Protein AF-0000000068091948 (afdb_homodimer)

Radius of gyration: 25.49 Å; Cα contacts (8 Å, |Δi|>4): 1224; chains: 2; bounding box: 47×78×64 Å

Secondary structure (DSSP, 8-state):
---EEEEEETTTEEEEES--GGG---HHHHHHHHHHHHH-SEEEE-S----HHHHHHHHGGGSPBP--HHHHHHS-TT---TTEEEEESB-TTSPBPPTT-HHHHHHHHTTS-B-TTTTSSSPEEEEEEEEEE--SSPPPEEEEEHHHHHHHS-HHHHHHHTT-EEEE-HHHHHHHTT--GGGS--TTTTTPPPEEEESEEE-TTT--EEE---TTEEEETTS-HHHHHHHHHHHHHHHTSGGGEEEE---TT-EEEEEGGGEEEEEPP---SS--EEEEEEEE-SS--/---EEEEEETTTEEEEES--GGG---HHHHHHHHHHHHH-SEEEE-S----HHHHHHHHGGGSPBP--HHHHHHHTTT---TTEEEEESB-TTSPBPPTT-HHHHHHHHTTS-B-TTTTSSSPEEEEEEEEEE--SSPPPEEEEEHHHHHHHS-HHHHHHHTT-EEEE-HHHHHHHTT--GGGS--TTTTTPPPEEEESEEE-TTT--EEE---TTEEEETTS-HHHHHHHHHHHHHHHTSGGGEEEE---TT-EEEEEGGGEEEEEPP---SS--EEEEEEEE-SS--

Solvent-accessible surface area (backbone atoms only — not comparable to full-atom values): 30391 Å² total; per-residue (Å²): 118,71,72,40,82,43,70,72,47,78,61,42,27,26,34,48,41,55,72,53,70,90,77,54,77,52,73,67,54,50,52,50,51,51,53,47,49,72,61,15,39,31,40,36,31,66,76,42,85,60,53,70,65,56,48,52,56,55,53,44,74,76,28,56,68,44,78,46,71,63,32,50,69,57,24,39,89,73,51,89,38,57,50,36,34,71,50,57,50,40,46,92,84,67,41,69,54,53,87,82,31,58,66,42,48,51,53,55,56,38,46,41,54,26,23,61,44,55,38,42,87,69,28,35,31,38,41,35,39,30,48,77,38,72,36,97,78,60,57,38,41,37,35,22,29,18,33,59,35,45,69,69,46,54,69,72,56,50,65,68,39,59,81,36,35,27,34,11,20,61,61,47,37,37,47,73,29,60,52,54,69,78,62,50,66,50,68,56,61,79,57,49,64,66,27,78,42,52,35,45,34,51,40,85,88,77,64,51,54,15,38,50,63,34,48,26,50,52,28,29,66,94,48,61,50,42,59,21,25,50,51,52,51,52,51,49,56,60,29,61,35,69,93,34,44,48,70,45,77,78,51,86,17,28,34,39,36,34,31,31,67,33,23,29,32,25,44,50,84,74,90,70,85,61,56,32,29,31,43,35,38,44,14,38,40,87,62,92,105,117,73,73,40,80,43,71,73,46,78,62,42,27,26,34,49,41,56,74,54,70,91,76,54,77,52,73,67,54,52,52,51,50,50,51,46,48,72,61,14,38,31,40,35,31,67,76,41,82,60,53,72,67,56,48,51,57,53,55,44,74,76,29,56,68,44,76,46,71,65,31,41,68,66,9,55,81,75,47,91,39,58,49,36,32,72,50,55,50,42,46,90,84,68,41,69,52,52,87,83,31,56,66,42,49,50,54,55,55,38,47,42,54,27,24,62,44,53,37,42,88,68,28,36,30,38,39,38,40,32,48,76,37,72,37,98,79,61,57,38,40,38,36,22,30,17,33,60,37,46,70,68,47,56,68,71,57,49,64,67,41,58,81,38,34,28,34,11,21,62,60,47,37,37,45,73,30,61,51,55,69,78,62,49,67,51,69,56,60,78,58,50,65,66,27,80,42,52,33,46,34,53,40,87,88,77,63,50,54,14,40,49,61,33,48,25,51,52,29,29,64,95,45,61,50,42,62,22,24,49,50,51,51,52,50,49,56,60,29,62,34,69,92,31,43,48,71,45,75,80,51,86,17,27,33,40,35,35,31,31,68,34,23,30,34,26,43,51,85,74,89,70,83,62,56,33,28,31,43,36,37,42,14,38,40,87,62,92,107

Sequence (578 aa):
MTITITPIQGEIAASIGGIDVRRGVTDDQVQAIERALDQYIVVVLRGQPLDDDLQQDFIQRFGPAIVTNTIKELTSRRSHRPHLLDITTVDEHGEPLKDRSFMKLYMLANQLWHSDGSHIQPPTRLTALSTRMLPSDPPDTEFADMRAAWDALPADQQEQLLDLQAEHSIAHSRTLLGMEVDQFSDDSLNRRPPVQHSLVRTNPRTGRRSLYLSGHASHIIGWPVEQGRALLQQLTEHATQRQFVYAHAWQMDDLVMWNNAASMHRALPYTGTEPRLLRWSGVTELEPVMTITITPIQGEIAASIGGIDVRRGVTDDQVQAIERALDQYIVVVLRGQPLDDDLQQDFIQRFGPAIVTNTIKELTSRRSHRPHLLDITTVDEHGEPLKDRSFMKLYMLANQLWHSDGSHIQPPTRLTALSTRMLPSDPPDTEFADMRAAWDALPADQQEQLLDLQAEHSIAHSRTLLGMEVDQFSDDSLNRRPPVQHSLVRTNPRTGRRSLYLSGHASHIIGWPVEQGRALLQQLTEHATQRQFVYAHAWQMDDLVMWNNAASMHRALPYTGTEPRLLRWSGVTELEPV

Foldseek 3Di:
DDWDWADPAPQAEIEIDPDALVVPDDPVRVVVVVVSQVRYQKYKYPDHPDDPVSVQVVQCSNAAADADPVLVVQVAVQPPDRQKHKLKQAHPVRHGDDPLAPNVLVNVLLQWWFQAQLFDPQRFFKKKKAWDFADPFHFWKKKFFQLVLLVPDDPVVNVVQQAWKFWFAPVQSCVVVPHDPVSNPPPDNVPRDIDMDRQWDADPVPRGIGGQAGSRGQAIPPDDRVVRVVVNVVSVVSRVPPSRMDIDDDDHNMMMMGGSRGMIMHTDDDDDDGMTIMMMGTHGDPDRD/DDWDWADPAPQAEIEIDPDALVVPDDPVRVVVVVVSQVRYQKYKYPDHPDDPVSVQVVQCSNAAADADPVLCVQVVPQHVDRQKHKLKQADNVRHGDDPLAPNVLVNVLLQWWFQAQLFDPQRFFKKKKAWDFADPFHFWKKKFFQLVLLVPDDPVVNVVQQAWKFWFAPVQSCVVVPHDPVSNPPPVSVVRDIDMDRQWDADPVPRGIGGQAGSRGQAIPPDDRVVRVVVNVVSVVSRVPPSRMDIDDDDHNMMMMGGSRGMIMHTDDDDDDGMTIMMMGTHGDPDRD

Nearest PDB structures (foldseek):
  5bke-assembly1_A  TM=9.497E-01  e=4.930E-32  Bradyrhizobium diazoefficiens USDA 110
  5bke-assembly1_D  TM=9.405E-01  e=3.156E-31  Bradyrhizobium diazoefficiens USDA 110
  5bke-assembly1_E  TM=9.392E-01  e=9.591E-30  Bradyrhizobium diazoefficiens USDA 110
  1gy9-assembly1_B  TM=9.072E-01  e=4.613E-25  Escherichia coli
  1gqw-assembly1_B  TM=9.051E-01  e=5.862E-25  Escherichia coli

pLDDT: mean 90.88, std 11.3, range [46.41, 98.88]

Structure (mmCIF, N/CA/C/O backbone):
data_AF-0000000068091948-model_v1
#
loop_
_entity.id
_entity.type
_entity.pdbx_description
1 polymer 'Alpha-ketoglutarate-dependent 2,4-dichlorophenoxyacetate dioxygenase'
#
loop_
_atom_site.group_PDB
_atom_site.id
_atom_site.type_symbol
_atom_site.label_atom_id
_atom_site.label_alt_id
_atom_site.label_comp_id
_atom_site.label_asym_id
_atom_site.label_entity_id
_atom_site.label_seq_id
_atom_site.pdbx_PDB_ins_code
_atom_site.Cartn_x
_atom_site.Cartn_y
_atom_site.Cartn_z
_atom_site.occupancy
_atom_site.B_iso_or_equiv
_atom_site.auth_seq_id
_atom_site.auth_comp_id
_atom_site.auth_asym_id
_atom_site.auth_atom_id
_atom_site.pdbx_PDB_model_num
ATOM 1 N N . MET A 1 1 ? -11.266 42 2.564 1 64.5 1 MET A N 1
ATOM 2 C CA . MET A 1 1 ? -11.07 41.438 1.227 1 64.5 1 MET A CA 1
ATOM 3 C C . MET A 1 1 ? -11.852 40.156 1.05 1 64.5 1 MET A C 1
ATOM 5 O O . MET A 1 1 ? -12.086 39.438 2.018 1 64.5 1 MET A O 1
ATOM 9 N N . THR A 1 2 ? -12.414 39.969 -0.126 1 84.31 2 THR A N 1
ATOM 10 C CA . THR A 1 2 ? -13.273 38.812 -0.389 1 84.31 2 THR A CA 1
ATOM 11 C C . THR A 1 2 ? -12.43 37.562 -0.618 1 84.31 2 THR A C 1
ATOM 13 O O . THR A 1 2 ? -11.453 37.594 -1.362 1 84.31 2 THR A O 1
ATOM 16 N N . ILE A 1 3 ? -12.672 36.469 0.1 1 91.94 3 ILE A N 1
ATOM 17 C CA . ILE A 1 3 ? -11.984 35.188 -0.004 1 91.94 3 ILE A CA 1
ATOM 18 C C . ILE A 1 3 ? -12.273 34.562 -1.361 1 91.94 3 ILE A C 1
ATOM 20 O O . ILE A 1 3 ? -13.406 34.625 -1.85 1 91.94 3 ILE A O 1
ATOM 24 N N . THR A 1 4 ? -11.289 34.219 -2.016 1 96 4 THR A N 1
ATOM 25 C CA . THR A 1 4 ? -11.43 33.5 -3.27 1 96 4 THR A CA 1
ATOM 26 C C . THR A 1 4 ? -10.977 32.062 -3.102 1 96 4 THR A C 1
ATOM 28 O O . THR A 1 4 ? -9.992 31.781 -2.416 1 96 4 THR A O 1
ATOM 31 N N . ILE A 1 5 ? -11.734 31.156 -3.654 1 97.12 5 ILE A N 1
ATOM 32 C CA . ILE A 1 5 ? -11.422 29.734 -3.646 1 97.12 5 ILE A CA 1
ATOM 33 C C . ILE A 1 5 ? -11.172 29.25 -5.074 1 97.12 5 ILE A C 1
ATOM 35 O O . ILE A 1 5 ? -12.047 29.359 -5.934 1 97.12 5 ILE A O 1
ATOM 39 N N . THR A 1 6 ? -9.984 28.75 -5.398 1 98 6 THR A N 1
ATOM 40 C CA . THR A 1 6 ? -9.609 28.297 -6.734 1 98 6 THR A CA 1
ATOM 41 C C . THR A 1 6 ? -9.18 26.844 -6.711 1 98 6 THR A C 1
ATOM 43 O O . THR A 1 6 ? -8.227 26.469 -6.027 1 98 6 THR A O 1
ATOM 46 N N . PRO A 1 7 ? -9.867 26 -7.461 1 98.12 7 PRO A N 1
ATOM 47 C CA . PRO A 1 7 ? -9.469 24.594 -7.484 1 98.12 7 PRO A CA 1
ATOM 48 C C . PRO A 1 7 ? -8.039 24.391 -7.965 1 98.12 7 PRO A C 1
ATOM 50 O O . PRO A 1 7 ? -7.59 25.078 -8.891 1 98.12 7 PRO A O 1
ATOM 53 N N . ILE A 1 8 ? -7.266 23.562 -7.332 1 98.25 8 ILE A N 1
ATOM 54 C CA . ILE A 1 8 ? -5.93 23.156 -7.75 1 98.25 8 ILE A CA 1
ATOM 55 C C . ILE A 1 8 ? -6.008 21.828 -8.492 1 98.25 8 ILE A C 1
ATOM 57 O O . ILE A 1 8 ? -5.438 21.672 -9.578 1 98.25 8 ILE A O 1
ATOM 61 N N . GLN A 1 9 ? -6.742 20.875 -7.914 1 97.75 9 GLN A N 1
ATOM 62 C CA . GLN A 1 9 ? -6.902 19.531 -8.484 1 97.75 9 GLN A CA 1
ATOM 63 C C . GLN A 1 9 ? -8.297 18.984 -8.219 1 97.75 9 GLN A C 1
ATOM 65 O O . GLN A 1 9 ? -8.547 18.375 -7.18 1 97.75 9 GLN A O 1
ATOM 70 N N . GLY A 1 10 ? -9.164 19.172 -9.273 1 96.12 10 GLY A N 1
ATOM 71 C CA . GLY A 1 10 ? -10.523 18.703 -9.102 1 96.12 10 GLY A CA 1
ATOM 72 C C . GLY A 1 10 ? -11.164 19.156 -7.809 1 96.12 10 GLY A C 1
ATOM 73 O O . GLY A 1 10 ? -11.156 20.359 -7.5 1 96.12 10 GLY A O 1
ATOM 74 N N . GLU A 1 11 ? -11.711 18.188 -7.074 1 94.94 11 GLU A N 1
ATOM 75 C CA . GLU A 1 11 ? -12.352 18.484 -5.801 1 94.94 11 GLU A CA 1
ATOM 76 C C . GLU A 1 11 ? -11.477 18.062 -4.625 1 94.94 11 GLU A C 1
ATOM 78 O O . GLU A 1 11 ? -11.953 17.969 -3.492 1 94.94 11 GLU A O 1
ATOM 83 N N . ILE A 1 12 ? -10.25 17.797 -4.918 1 98.38 12 ILE A N 1
ATOM 84 C CA . ILE A 1 12 ? -9.359 17.328 -3.859 1 98.38 12 ILE A CA 1
ATOM 85 C C . ILE A 1 12 ? -8.719 18.516 -3.152 1 98.38 12 ILE A C 1
ATOM 87 O O . ILE A 1 12 ? -8.711 18.578 -1.92 1 98.38 12 ILE A O 1
ATOM 91 N N . ALA A 1 13 ? -8.242 19.484 -3.916 1 98.81 13 ALA A N 1
ATOM 92 C CA . ALA A 1 13 ? -7.48 20.578 -3.324 1 98.81 13 ALA A CA 1
ATOM 93 C C . ALA A 1 13 ? -7.871 21.922 -3.947 1 98.81 13 ALA A C 1
ATOM 95 O O . ALA A 1 13 ? -8.18 21.984 -5.141 1 98.81 13 ALA A O 1
ATOM 96 N N . ALA A 1 14 ? -7.805 22.953 -3.156 1 98.81 14 ALA A N 1
ATOM 97 C CA . ALA A 1 14 ? -8.062 24.312 -3.621 1 98.81 14 ALA A CA 1
ATOM 98 C C . ALA A 1 14 ? -7.133 25.312 -2.945 1 98.81 14 ALA A C 1
ATOM 100 O O . ALA A 1 14 ? -6.613 25.062 -1.857 1 98.81 14 ALA A O 1
ATOM 101 N N . SER A 1 15 ? -6.941 26.375 -3.588 1 98.44 15 SER A N 1
ATOM 102 C CA . SER A 1 15 ? -6.215 27.5 -2.994 1 98.44 15 SER A CA 1
ATOM 103 C C . SER A 1 15 ? -7.172 28.578 -2.49 1 98.44 15 SER A C 1
ATOM 105 O O . SER A 1 15 ? -8.219 28.812 -3.102 1 98.44 15 SER A O 1
ATOM 107 N N . ILE A 1 16 ? -6.793 29.141 -1.391 1 98.25 16 ILE A N 1
ATOM 108 C CA . ILE A 1 16 ? -7.559 30.234 -0.815 1 98.25 16 ILE A CA 1
ATOM 109 C C . ILE A 1 16 ? -6.789 31.547 -0.973 1 98.25 16 ILE A C 1
ATOM 111 O O . ILE A 1 16 ? -5.645 31.656 -0.532 1 98.25 16 ILE A O 1
ATOM 115 N N . GLY A 1 17 ? -7.398 32.5 -1.646 1 96.94 17 GLY A N 1
ATOM 116 C CA . GLY A 1 17 ? -6.832 33.844 -1.795 1 96.94 17 GLY A CA 1
ATOM 117 C C . GLY A 1 17 ? -7.668 34.938 -1.134 1 96.94 17 GLY A C 1
ATOM 118 O O . GLY A 1 17 ? -8.75 34.656 -0.608 1 96.94 17 GLY A O 1
ATOM 119 N N . GLY A 1 18 ? -7.055 36.156 -1.045 1 94.62 18 GLY A N 1
ATOM 120 C CA . GLY A 1 18 ? -7.766 37.312 -0.475 1 94.62 18 GLY A CA 1
ATOM 121 C C . GLY A 1 18 ? -7.773 37.281 1.042 1 94.62 18 GLY A C 1
ATOM 122 O O . GLY A 1 18 ? -8.711 37.781 1.665 1 94.62 18 GLY A O 1
ATOM 123 N N . ILE A 1 19 ? -6.809 36.625 1.572 1 95.44 19 ILE A N 1
ATOM 124 C CA . ILE A 1 19 ? -6.742 36.531 3.025 1 95.44 19 ILE A CA 1
ATOM 125 C C . ILE A 1 19 ? -5.297 36.688 3.49 1 95.44 19 ILE A C 1
ATOM 127 O O . ILE A 1 19 ? -4.363 36.25 2.824 1 95.44 19 ILE A O 1
ATOM 131 N N . ASP A 1 20 ? -5.105 37.406 4.516 1 95.88 20 ASP A N 1
ATOM 132 C CA . ASP A 1 20 ? -3.854 37.562 5.254 1 95.88 20 ASP A CA 1
ATOM 133 C C . ASP A 1 20 ? -4.047 37.219 6.73 1 95.88 20 ASP A C 1
ATOM 135 O O . ASP A 1 20 ? -4.574 38.031 7.488 1 95.88 20 ASP A O 1
ATOM 139 N N . VAL A 1 21 ? -3.561 36.094 7.109 1 95.69 21 VAL A N 1
ATOM 140 C CA . VAL A 1 21 ? -3.805 35.562 8.453 1 95.69 21 VAL A CA 1
ATOM 141 C C . VAL A 1 21 ? -3.15 36.469 9.484 1 95.69 21 VAL A C 1
ATOM 143 O O . VAL A 1 21 ? -3.631 36.594 10.617 1 95.69 21 VAL A O 1
ATOM 146 N N . ARG A 1 22 ? -2.111 37.219 9.125 1 94.06 22 ARG A N 1
ATOM 147 C CA . ARG A 1 22 ? -1.394 38.094 10.039 1 94.06 22 ARG A CA 1
ATOM 148 C C . ARG A 1 22 ? -2.283 39.25 10.492 1 94.06 22 ARG A C 1
ATOM 150 O O . ARG A 1 22 ? -2.043 39.844 11.539 1 94.06 22 ARG A O 1
ATOM 157 N N . ARG A 1 23 ? -3.238 39.5 9.695 1 92.69 23 ARG A N 1
ATOM 158 C CA . ARG A 1 23 ? -4.117 40.625 9.984 1 92.69 23 ARG A CA 1
ATOM 159 C C . ARG A 1 23 ? -5.359 40.188 10.742 1 92.69 23 ARG A C 1
ATOM 161 O O . ARG A 1 23 ? -6.266 40.969 11 1 92.69 23 ARG A O 1
ATOM 168 N N . GLY A 1 24 ? -5.395 39 11.062 1 90.69 24 GLY A N 1
ATOM 169 C CA . GLY A 1 24 ? -6.594 38.438 11.664 1 90.69 24 GLY A CA 1
ATOM 170 C C . GLY A 1 24 ? -7.582 37.906 10.641 1 90.69 24 GLY A C 1
ATOM 171 O O . GLY A 1 24 ? -7.57 38.312 9.477 1 90.69 24 GLY A O 1
ATOM 172 N N . VAL A 1 25 ? -8.375 36.938 11.078 1 93.5 25 VAL A N 1
ATOM 173 C CA . VAL A 1 25 ? -9.375 36.344 10.195 1 93.5 25 VAL A CA 1
ATOM 174 C C . VAL A 1 25 ? -10.773 36.625 10.75 1 93.5 25 VAL A C 1
ATOM 176 O O . VAL A 1 25 ? -11.023 36.438 11.938 1 93.5 25 VAL A O 1
ATOM 179 N N . THR A 1 26 ? -11.664 37.094 9.922 1 94.81 26 THR A N 1
ATOM 180 C CA . THR A 1 26 ? -13.031 37.406 10.336 1 94.81 26 THR A CA 1
ATOM 181 C C . THR A 1 26 ? -13.852 36.125 10.422 1 94.81 26 THR A C 1
ATOM 183 O O . THR A 1 26 ? -13.461 35.094 9.875 1 94.81 26 THR A O 1
ATOM 186 N N . ASP A 1 27 ? -15.016 36.25 11.062 1 95.94 27 ASP A N 1
ATOM 187 C CA . ASP A 1 27 ? -15.922 35.094 11.156 1 95.94 27 ASP A CA 1
ATOM 188 C C . ASP A 1 27 ? -16.391 34.656 9.766 1 95.94 27 ASP A C 1
ATOM 190 O O . ASP A 1 27 ? -16.516 33.469 9.508 1 95.94 27 ASP A O 1
ATOM 194 N N . ASP A 1 28 ? -16.578 35.594 8.961 1 95.38 28 ASP A N 1
ATOM 195 C CA . ASP A 1 28 ? -17.016 35.281 7.605 1 95.38 28 ASP A CA 1
ATOM 196 C C . ASP A 1 28 ? -15.938 34.531 6.848 1 95.38 28 ASP A C 1
ATOM 198 O O . ASP A 1 28 ? -16.25 33.594 6.086 1 95.38 28 ASP A O 1
ATOM 202 N N . GLN A 1 29 ? -14.742 34.875 7.059 1 96 29 GLN A N 1
ATOM 203 C CA . GLN A 1 29 ? -13.633 34.219 6.398 1 96 29 GLN A CA 1
ATOM 204 C C . GLN A 1 29 ? -13.477 32.781 6.926 1 96 29 GLN A C 1
ATOM 206 O O . GLN A 1 29 ? -13.227 31.859 6.156 1 96 29 GLN A O 1
ATOM 211 N N . VAL A 1 30 ? -13.672 32.625 8.203 1 96.62 30 VAL A N 1
ATOM 212 C CA . VAL A 1 30 ? -13.609 31.312 8.82 1 96.62 30 VAL A CA 1
ATOM 213 C C . VAL A 1 30 ? -14.703 30.422 8.234 1 96.62 30 VAL A C 1
ATOM 215 O O . VAL A 1 30 ? -14.438 29.266 7.867 1 96.62 30 VAL A O 1
ATOM 218 N N . GLN A 1 31 ? -15.859 30.969 8.102 1 95.5 31 GLN A N 1
ATOM 219 C CA . GLN A 1 31 ? -16.969 30.203 7.539 1 95.5 31 GLN A CA 1
ATOM 220 C C . GLN A 1 31 ? -16.703 29.828 6.086 1 95.5 31 GLN A C 1
ATOM 222 O O . GLN A 1 31 ? -17.031 28.719 5.652 1 95.5 31 GLN A O 1
ATOM 227 N N . ALA A 1 32 ? -16.141 30.719 5.379 1 96.25 32 ALA A N 1
ATOM 228 C CA . ALA A 1 32 ? -15.805 30.453 3.982 1 96.25 32 ALA A CA 1
ATOM 229 C C . ALA A 1 32 ? -14.781 29.328 3.869 1 96.25 32 ALA A C 1
ATOM 231 O O . ALA A 1 32 ? -14.898 28.469 2.998 1 96.25 32 ALA A O 1
ATOM 232 N N . ILE A 1 33 ? -13.805 29.312 4.75 1 97.06 33 ILE A N 1
ATOM 233 C CA . ILE A 1 33 ? -12.781 28.281 4.754 1 97.06 33 ILE A CA 1
ATOM 234 C C . ILE A 1 33 ? -13.414 26.938 5.148 1 97.06 33 ILE A C 1
ATOM 236 O O . ILE A 1 33 ? -13.109 25.906 4.555 1 97.06 33 ILE A O 1
ATOM 240 N N . GLU A 1 34 ? -14.32 27.016 6.09 1 95.31 34 GLU A N 1
ATOM 241 C CA . GLU A 1 34 ? -15.039 25.797 6.488 1 95.31 34 GLU A CA 1
ATOM 242 C C . GLU A 1 34 ? -15.812 25.203 5.312 1 95.31 34 GLU A C 1
ATOM 244 O O . GLU A 1 34 ? -15.781 24 5.09 1 95.31 34 GLU A O 1
ATOM 249 N N . ARG A 1 35 ? -16.438 26.047 4.598 1 94.69 35 ARG A N 1
ATOM 250 C CA . ARG A 1 35 ? -17.188 25.578 3.432 1 94.69 35 ARG A CA 1
ATOM 251 C C . ARG A 1 35 ? -16.266 25 2.375 1 94.69 35 ARG A C 1
ATOM 253 O O . ARG A 1 35 ? -16.594 24 1.724 1 94.69 35 ARG A O 1
ATOM 260 N N . ALA A 1 36 ? -15.117 25.672 2.197 1 97.19 36 ALA A N 1
ATOM 261 C CA . ALA A 1 36 ? -14.125 25.141 1.261 1 97.19 36 ALA A CA 1
ATOM 262 C C . ALA A 1 36 ? -13.664 23.75 1.682 1 97.19 36 ALA A C 1
ATOM 264 O O . ALA A 1 36 ? -13.523 22.859 0.843 1 97.19 36 ALA A O 1
ATOM 265 N N . LEU A 1 37 ? -13.555 23.531 2.975 1 96.31 37 LEU A N 1
ATOM 266 C CA . LEU A 1 37 ? -13.078 22.266 3.51 1 96.31 37 LEU A CA 1
ATOM 267 C C . LEU A 1 37 ? -14.172 21.203 3.455 1 96.31 37 LEU A C 1
ATOM 269 O O . LEU A 1 37 ? -13.898 20.016 3.605 1 96.31 37 LEU A O 1
ATOM 273 N N . ASP A 1 38 ? -15.375 21.625 3.229 1 93.81 38 ASP A N 1
ATOM 274 C CA . ASP A 1 38 ? -16.453 20.688 2.957 1 93.81 38 ASP A CA 1
ATOM 275 C C . ASP A 1 38 ? -16.406 20.188 1.516 1 93.81 38 ASP A C 1
ATOM 277 O O . ASP A 1 38 ? -16.812 19.062 1.23 1 93.81 38 ASP A O 1
ATOM 281 N N . GLN A 1 39 ? -15.914 21.016 0.719 1 95.75 39 GLN A N 1
ATOM 282 C CA . GLN A 1 39 ? -15.883 20.703 -0.704 1 95.75 39 GLN A CA 1
ATOM 283 C C . GLN A 1 39 ? -14.555 20.062 -1.095 1 95.75 39 GLN A C 1
ATOM 285 O O . GLN A 1 39 ? -14.523 19.125 -1.9 1 95.75 39 GLN A O 1
ATOM 290 N N . TYR A 1 40 ? -13.469 20.609 -0.534 1 97.88 40 TYR A N 1
ATOM 291 C CA . TYR A 1 40 ? -12.125 20.109 -0.785 1 97.88 40 TYR A CA 1
ATOM 292 C C . TYR A 1 40 ? -11.539 19.469 0.462 1 97.88 40 TYR A C 1
ATOM 294 O O . TYR A 1 40 ? -11.859 19.859 1.585 1 97.88 40 TYR A O 1
ATOM 302 N N . ILE A 1 41 ? -10.688 18.453 0.278 1 97.44 41 ILE A N 1
ATOM 303 C CA . ILE A 1 41 ? -10.125 17.828 1.475 1 97.44 41 ILE A CA 1
ATOM 304 C C . ILE A 1 41 ? -8.906 18.641 1.939 1 97.44 41 ILE A C 1
ATOM 306 O O . ILE A 1 41 ? -8.5 18.531 3.098 1 97.44 41 ILE A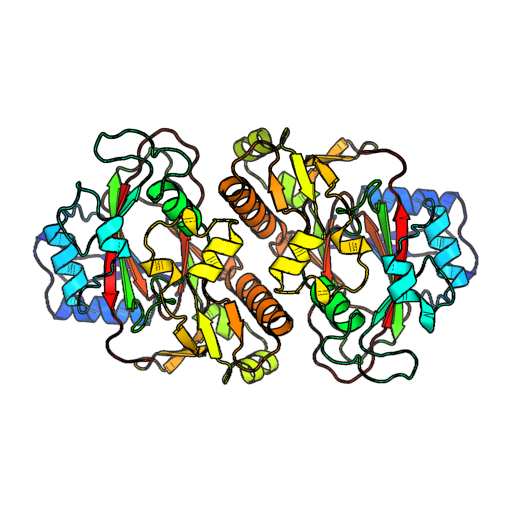 O 1
ATOM 310 N N . VAL A 1 42 ? -8.328 19.422 1.007 1 98.62 42 VAL A N 1
ATOM 311 C CA . VAL A 1 42 ? -7.141 20.219 1.315 1 98.62 42 VAL A CA 1
ATOM 312 C C . VAL A 1 42 ? -7.32 21.641 0.795 1 98.62 42 VAL A C 1
ATOM 314 O O . VAL A 1 42 ? -7.781 21.844 -0.331 1 98.62 42 VAL A O 1
ATOM 317 N N . VAL A 1 43 ? -6.938 22.641 1.584 1 98.81 43 VAL A N 1
ATOM 318 C CA . VAL A 1 43 ? -6.871 24.031 1.11 1 98.81 43 VAL A CA 1
ATOM 319 C C . VAL A 1 43 ? -5.477 24.594 1.364 1 98.81 43 VAL A C 1
ATOM 321 O O . VAL A 1 43 ? -4.859 24.297 2.393 1 98.81 43 VAL A O 1
ATOM 324 N N . VAL A 1 44 ? -5.035 25.359 0.444 1 98.88 44 VAL A N 1
ATOM 325 C CA . VAL A 1 44 ? -3.697 25.938 0.485 1 98.88 44 VAL A CA 1
ATOM 326 C C . VAL A 1 44 ? -3.791 27.469 0.538 1 98.88 44 VAL A C 1
ATOM 328 O O . VAL A 1 44 ? -4.438 28.078 -0.312 1 98.88 44 VAL A O 1
ATOM 331 N N . LEU A 1 45 ? -3.275 28.078 1.554 1 98.5 45 LEU A N 1
ATOM 332 C CA . LEU A 1 45 ? -3.08 29.531 1.631 1 98.5 45 LEU A CA 1
ATOM 333 C C . LEU A 1 45 ? -1.621 29.891 1.376 1 98.5 45 LEU A C 1
ATOM 335 O O . LEU A 1 45 ? -0.754 29.625 2.211 1 98.5 45 LEU A O 1
ATOM 339 N N . ARG A 1 46 ? -1.397 30.516 0.259 1 97.81 46 ARG A N 1
ATOM 340 C CA . ARG A 1 46 ? -0.033 30.875 -0.105 1 97.81 46 ARG A CA 1
ATOM 341 C C . ARG A 1 46 ? 0.365 32.219 0.541 1 97.81 46 ARG A C 1
ATOM 343 O O . ARG A 1 46 ? -0.491 33.031 0.827 1 97.81 46 ARG A O 1
ATOM 350 N N . GLY A 1 47 ? 1.604 32.375 0.77 1 97.44 47 GLY A N 1
ATOM 351 C CA . GLY A 1 47 ? 2.148 33.625 1.215 1 97.44 47 GLY A CA 1
ATOM 352 C C . GLY A 1 47 ? 1.718 34 2.621 1 97.44 47 GLY A C 1
ATOM 353 O O . GLY A 1 47 ? 1.316 35.156 2.871 1 97.44 47 GLY A O 1
ATOM 354 N N . GLN A 1 48 ? 1.748 33.031 3.506 1 98.12 48 GLN A N 1
ATOM 355 C CA . GLN A 1 48 ? 1.37 33.281 4.895 1 98.12 48 GLN A CA 1
ATOM 356 C C . GLN A 1 48 ? 2.57 33.125 5.824 1 98.12 48 GLN A C 1
ATOM 358 O O . GLN A 1 48 ? 2.754 32.062 6.445 1 98.12 48 GLN A O 1
ATOM 363 N N . PRO A 1 49 ? 3.391 34.156 6.008 1 97 49 PRO A N 1
ATOM 364 C CA . PRO A 1 49 ? 4.543 34.031 6.906 1 97 49 PRO A CA 1
ATOM 365 C C . PRO A 1 49 ? 4.145 34.062 8.383 1 97 49 PRO A C 1
ATOM 367 O O . PRO A 1 49 ? 4.367 35.031 9.078 1 97 49 PRO A O 1
ATOM 370 N N . LEU A 1 50 ? 3.773 32.938 8.883 1 95.56 50 LEU A N 1
ATOM 371 C CA . LEU A 1 50 ? 3.191 32.812 10.219 1 95.56 50 LEU A CA 1
ATOM 372 C C . LEU A 1 50 ? 4.266 32.5 11.25 1 95.56 50 LEU A C 1
ATOM 374 O O . LEU A 1 50 ? 5.195 31.734 10.984 1 95.56 50 LEU A O 1
ATOM 378 N N . ASP A 1 51 ? 4.105 33.094 12.406 1 93.38 51 ASP A N 1
ATOM 379 C CA . ASP A 1 51 ? 4.812 32.594 13.57 1 93.38 51 ASP A CA 1
ATOM 380 C C . ASP A 1 51 ? 3.924 31.656 14.391 1 93.38 51 ASP A C 1
ATOM 382 O O . ASP A 1 51 ? 2.809 31.344 13.977 1 93.38 51 ASP A O 1
ATOM 386 N N . ASP A 1 52 ? 4.379 31.219 15.477 1 92.38 52 ASP A N 1
ATOM 387 C CA . ASP A 1 52 ? 3.684 30.203 16.266 1 92.38 52 ASP A CA 1
ATOM 388 C C . ASP A 1 52 ? 2.359 30.734 16.797 1 92.38 52 ASP A C 1
ATOM 390 O O . ASP A 1 52 ? 1.34 30.031 16.75 1 92.38 52 ASP A O 1
ATOM 394 N N . ASP A 1 53 ? 2.377 31.953 17.312 1 92.5 53 ASP A N 1
ATOM 395 C CA . ASP A 1 53 ? 1.174 32.531 17.891 1 92.5 53 ASP A CA 1
ATOM 396 C C . ASP A 1 53 ? 0.085 32.719 16.828 1 92.5 53 ASP A C 1
ATOM 398 O O . ASP A 1 53 ? -1.073 32.344 17.062 1 92.5 53 ASP A O 1
ATOM 402 N N . LEU A 1 54 ? 0.478 33.219 15.719 1 94.69 54 LEU A N 1
ATOM 403 C CA . LEU A 1 54 ? -0.477 33.469 14.641 1 94.69 54 LEU A CA 1
ATOM 404 C C . LEU A 1 54 ? -1.086 32.156 14.164 1 94.69 54 LEU A C 1
ATOM 406 O O . LEU A 1 54 ? -2.291 32.062 13.914 1 94.69 54 LEU A O 1
ATOM 410 N N . GLN A 1 55 ? -0.278 31.109 14 1 95.25 55 GLN A N 1
ATOM 411 C CA . GLN A 1 55 ? -0.781 29.812 13.547 1 95.25 55 GLN A CA 1
ATOM 412 C C . GLN A 1 55 ? -1.739 29.203 14.57 1 95.25 55 GLN A C 1
ATOM 414 O O . GLN A 1 55 ? -2.787 28.672 14.203 1 95.25 55 GLN A O 1
ATOM 419 N N . GLN A 1 56 ? -1.318 29.266 15.797 1 92.69 56 GLN A N 1
ATOM 420 C CA . GLN A 1 56 ? -2.172 28.734 16.859 1 92.69 56 GLN A CA 1
ATOM 421 C C . GLN A 1 56 ? -3.521 29.453 16.875 1 92.69 56 GLN A C 1
ATOM 423 O O . GLN A 1 56 ? -4.57 28.812 16.938 1 92.69 56 GLN A O 1
ATOM 428 N N . ASP A 1 57 ? -3.484 30.781 16.859 1 94.62 57 ASP A N 1
ATOM 429 C CA . ASP A 1 57 ? -4.715 31.578 16.875 1 94.62 57 ASP A CA 1
ATOM 430 C C . ASP A 1 57 ? -5.605 31.234 15.68 1 94.62 57 ASP A C 1
ATOM 432 O O . ASP A 1 57 ? -6.824 31.125 15.828 1 94.62 57 ASP A O 1
ATOM 436 N N . PHE A 1 58 ? -4.996 31.078 14.617 1 96.94 58 PHE A N 1
ATOM 437 C CA . PHE A 1 58 ? -5.727 30.797 13.391 1 96.94 58 PHE A CA 1
ATOM 438 C C . PHE A 1 58 ? -6.438 29.453 13.484 1 96.94 58 PHE A C 1
ATOM 440 O O . PHE A 1 58 ? -7.656 29.375 13.289 1 96.94 58 PHE A O 1
ATOM 447 N N . ILE A 1 59 ? -5.699 28.375 13.75 1 96.5 59 ILE A N 1
ATOM 448 C CA . ILE A 1 59 ? -6.266 27.031 13.711 1 96.5 59 ILE A CA 1
ATOM 449 C C . ILE A 1 59 ? -7.34 26.906 14.789 1 96.5 59 ILE A C 1
ATOM 451 O O . ILE A 1 59 ? -8.328 26.188 14.602 1 96.5 59 ILE A O 1
ATOM 455 N N . GLN A 1 60 ? -7.246 27.656 15.867 1 94.75 60 GLN A N 1
ATOM 456 C CA . GLN A 1 60 ? -8.18 27.562 16.984 1 94.75 60 GLN A CA 1
ATOM 457 C C . GLN A 1 60 ? -9.492 28.266 16.672 1 94.75 60 GLN A C 1
ATOM 459 O O . GLN A 1 60 ? -10.469 28.141 17.422 1 94.75 60 GLN A O 1
ATOM 464 N N . ARG A 1 61 ? -9.508 29.016 15.609 1 96.25 61 ARG A N 1
ATOM 465 C CA . ARG A 1 61 ? -10.781 29.562 15.125 1 96.25 61 ARG A CA 1
ATOM 466 C C . ARG A 1 61 ? -11.688 28.438 14.625 1 96.25 61 ARG A C 1
ATOM 468 O O . ARG A 1 61 ? -12.891 28.656 14.445 1 96.25 61 ARG A O 1
ATOM 475 N N . PHE A 1 62 ? -11.109 27.297 14.383 1 95.69 62 PHE A N 1
ATOM 476 C CA . PHE A 1 62 ? -11.867 26.203 13.766 1 95.69 62 PHE A CA 1
ATOM 477 C C . PHE A 1 62 ? -12.195 25.125 14.789 1 95.69 62 PHE A C 1
ATOM 479 O O . PHE A 1 62 ? -12.82 24.125 14.453 1 95.69 62 PHE A O 1
ATOM 486 N N . GLY A 1 63 ? -11.781 25.25 15.984 1 93.31 63 GLY A N 1
ATOM 487 C CA . GLY A 1 63 ? -12.055 24.281 17.031 1 93.31 63 GLY A CA 1
ATOM 488 C C . GLY A 1 63 ? -11.031 24.312 18.156 1 93.31 63 GLY A C 1
ATOM 489 O O . GLY A 1 63 ? -10.07 25.094 18.094 1 93.31 63 GLY A O 1
ATOM 490 N N . PRO A 1 64 ? -11.266 23.5 19.188 1 91.94 64 PRO A N 1
ATOM 491 C CA . PRO A 1 64 ? -10.328 23.469 20.312 1 91.94 64 PRO A CA 1
ATOM 492 C C . PRO A 1 64 ? -8.992 22.812 19.953 1 91.94 64 PRO A C 1
ATOM 494 O O . PRO A 1 64 ? -8.961 21.859 19.188 1 91.94 64 PRO A O 1
ATOM 497 N N . ALA A 1 65 ? -7.953 23.344 20.531 1 87.75 65 ALA A N 1
ATOM 498 C CA . ALA A 1 65 ? -6.617 22.797 20.297 1 87.75 65 ALA A CA 1
ATOM 499 C C . ALA A 1 65 ? -6.488 21.391 20.859 1 87.75 65 ALA A C 1
ATOM 501 O O . ALA A 1 65 ? -7.176 21.031 21.812 1 87.75 65 ALA A O 1
ATOM 502 N N . ILE A 1 66 ? -5.625 20.672 20.25 1 85.88 66 ILE A N 1
ATOM 503 C CA . ILE A 1 66 ? -5.316 19.312 20.703 1 85.88 66 ILE A CA 1
ATOM 504 C C . ILE A 1 66 ? -4.094 19.344 21.609 1 85.88 66 ILE A C 1
ATOM 506 O O . ILE A 1 66 ? -3.084 19.969 21.281 1 85.88 66 ILE A O 1
ATOM 510 N N . VAL A 1 67 ? -4.316 18.766 22.766 1 75.38 67 VAL A N 1
ATOM 511 C CA . VAL A 1 67 ? -3.17 18.562 23.641 1 75.38 67 VAL A CA 1
ATOM 512 C C . VAL A 1 67 ? -2.998 17.078 23.938 1 75.38 67 VAL A C 1
ATOM 514 O O . VAL A 1 67 ? -3.906 16.438 24.469 1 75.38 67 VAL A O 1
ATOM 517 N N . THR A 1 68 ? -1.893 16.578 23.375 1 70.38 68 THR A N 1
ATOM 518 C CA . THR A 1 68 ? -1.576 15.188 23.672 1 70.38 68 THR A CA 1
ATOM 519 C C . THR A 1 68 ? -0.187 15.07 24.297 1 70.38 68 THR A C 1
ATOM 521 O O . THR A 1 68 ? 0.618 16 24.203 1 70.38 68 THR A O 1
ATOM 524 N N . ASN A 1 69 ? -0.019 13.93 24.984 1 68.69 69 ASN A N 1
ATOM 525 C CA . ASN A 1 69 ? 1.309 13.656 25.516 1 68.69 69 ASN A CA 1
ATOM 526 C C . ASN A 1 69 ? 2.359 13.586 24.422 1 68.69 69 ASN A C 1
ATOM 528 O O . ASN A 1 69 ? 3.506 13.984 24.625 1 68.69 69 ASN A O 1
ATOM 532 N N . THR A 1 70 ? 1.977 13.102 23.344 1 66.88 70 THR A N 1
ATOM 533 C CA . THR A 1 70 ? 2.889 13.023 22.203 1 66.88 70 THR A CA 1
ATOM 534 C C . THR A 1 70 ? 3.357 14.414 21.797 1 66.88 70 THR A C 1
ATOM 536 O O . THR A 1 70 ? 4.551 14.641 21.578 1 66.88 70 THR A O 1
ATOM 539 N N . ILE A 1 71 ? 2.42 15.25 21.703 1 64.94 71 ILE A N 1
ATOM 540 C CA . ILE A 1 71 ? 2.748 16.625 21.328 1 64.94 71 ILE A CA 1
ATOM 541 C C . ILE A 1 71 ? 3.662 17.234 22.391 1 64.94 71 ILE A C 1
ATOM 543 O O . ILE A 1 71 ? 4.664 17.875 22.062 1 64.94 71 ILE A O 1
ATOM 547 N N . LYS A 1 72 ? 3.352 16.922 23.578 1 65.62 72 LYS A N 1
ATOM 548 C CA . LYS A 1 72 ? 4.164 17.438 24.672 1 65.62 72 LYS A CA 1
ATOM 549 C C . LYS A 1 72 ? 5.598 16.906 24.594 1 65.62 72 LYS A C 1
ATOM 551 O O . LYS A 1 72 ? 6.551 17.656 24.828 1 65.62 72 LYS A O 1
ATOM 556 N N . GLU A 1 73 ? 5.664 15.734 24.234 1 67.19 73 GLU A N 1
ATOM 557 C CA . GLU A 1 73 ? 6.969 15.086 24.188 1 67.19 73 GLU A CA 1
ATOM 558 C C . GLU A 1 73 ? 7.77 15.539 22.969 1 67.19 73 GLU A C 1
ATOM 560 O O . GLU A 1 73 ? 8.992 15.672 23.031 1 67.19 73 GLU A O 1
ATOM 565 N N . LEU A 1 74 ? 6.992 15.672 21.922 1 64.81 74 LEU A N 1
ATOM 566 C CA . LEU A 1 74 ? 7.66 16.016 20.672 1 64.81 74 LEU A CA 1
ATOM 567 C C . LEU A 1 74 ? 7.883 17.516 20.562 1 64.81 74 LEU A C 1
ATOM 569 O O . LEU A 1 74 ? 8.68 17.969 19.734 1 64.81 74 LEU A O 1
ATOM 573 N N . THR A 1 75 ? 6.969 18.188 21.344 1 59.84 75 THR A N 1
ATOM 574 C CA . THR A 1 75 ? 7.086 19.656 21.297 1 59.84 75 THR A CA 1
ATOM 575 C C . THR A 1 75 ? 8.484 20.094 21.719 1 59.84 75 THR A C 1
ATOM 577 O O . THR A 1 75 ? 8.969 19.703 22.781 1 59.84 75 THR A O 1
ATOM 580 N N . SER A 1 76 ? 9.195 20.344 20.641 1 57.25 76 SER A N 1
ATOM 581 C CA . SER A 1 76 ? 10.555 20.828 20.828 1 57.25 76 SER A CA 1
ATOM 582 C C . SER A 1 76 ? 10.578 22.031 21.766 1 57.25 76 SER A C 1
ATOM 584 O O . SER A 1 76 ? 9.57 22.719 21.938 1 57.25 76 SER A O 1
ATOM 586 N N . ARG A 1 77 ? 11.539 21.922 22.578 1 56.16 77 ARG A N 1
ATOM 587 C CA . ARG A 1 77 ? 11.969 23.109 23.297 1 56.16 77 ARG A CA 1
ATOM 588 C C . ARG A 1 77 ? 11.844 24.359 22.422 1 56.16 77 ARG A C 1
ATOM 590 O O . ARG A 1 77 ? 11.93 25.484 22.906 1 56.16 77 ARG A O 1
ATOM 597 N N . ARG A 1 78 ? 11.609 23.953 20.984 1 61.62 78 ARG A N 1
ATOM 598 C CA . ARG A 1 78 ? 11.633 25.109 20.094 1 61.62 78 ARG A CA 1
ATOM 599 C C . ARG A 1 78 ? 10.359 25.938 20.25 1 61.62 78 ARG A C 1
ATOM 601 O O . ARG A 1 78 ? 10.414 27.172 20.297 1 61.62 78 ARG A O 1
ATOM 608 N N . SER A 1 79 ? 9.141 25.141 20.219 1 63.53 79 SER A N 1
ATOM 609 C CA . SER A 1 79 ? 7.902 25.891 20.422 1 63.53 79 SER A CA 1
ATOM 610 C C . SER A 1 79 ? 7.383 25.719 21.844 1 63.53 79 SER A C 1
ATOM 612 O O . SER A 1 79 ? 7.43 24.609 22.391 1 63.53 79 SER A O 1
ATOM 614 N N . HIS A 1 80 ? 7.738 26.422 22.688 1 64.94 80 HIS A N 1
ATOM 615 C CA . HIS A 1 80 ? 7.215 26.375 24.047 1 64.94 80 HIS A CA 1
ATOM 616 C C . HIS A 1 80 ? 5.691 26.328 24.047 1 64.94 80 HIS A C 1
ATOM 618 O O . HIS A 1 80 ? 5.059 26.719 25.031 1 64.94 80 HIS A O 1
ATOM 624 N N . ARG A 1 81 ? 5.145 25.781 22.891 1 76.81 81 ARG A N 1
ATOM 625 C CA . ARG A 1 81 ? 3.686 25.766 22.844 1 76.81 81 ARG A CA 1
ATOM 626 C C . ARG A 1 81 ? 3.162 24.328 22.797 1 76.81 81 ARG A C 1
ATOM 628 O O . ARG A 1 81 ? 3.496 23.578 21.875 1 76.81 81 ARG A O 1
ATOM 635 N N . PRO A 1 82 ? 2.297 24.016 23.625 1 80.62 82 PRO A N 1
ATOM 636 C CA . PRO A 1 82 ? 1.861 22.625 23.781 1 80.62 82 PRO A CA 1
ATOM 637 C C . PRO A 1 82 ? 0.933 22.172 22.672 1 80.62 82 PRO A C 1
ATOM 639 O O . PRO A 1 82 ? 0.585 20.984 22.594 1 80.62 82 PRO A O 1
ATOM 642 N N . HIS A 1 83 ? 0.582 23.062 21.781 1 86.31 83 HIS A N 1
ATOM 643 C CA . HIS A 1 83 ? -0.386 22.703 20.75 1 86.31 83 HIS A CA 1
ATOM 644 C C . HIS A 1 83 ? 0.268 22.625 19.375 1 86.31 83 HIS A C 1
ATOM 646 O O . HIS A 1 83 ? -0.416 22.453 18.375 1 86.31 83 HIS A O 1
ATOM 652 N N . LEU A 1 84 ? 1.571 22.844 19.344 1 90.25 84 LEU A N 1
ATOM 653 C CA . LEU A 1 84 ? 2.311 22.844 18.094 1 90.25 84 LEU A CA 1
ATOM 654 C C . LEU A 1 84 ? 3.352 21.719 18.078 1 90.25 84 LEU A C 1
ATOM 656 O O . LEU A 1 84 ? 3.953 21.422 19.109 1 90.25 84 LEU A O 1
ATOM 660 N N . LEU A 1 85 ? 3.521 21.141 16.953 1 89.81 85 LEU A N 1
ATOM 661 C CA . LEU A 1 85 ? 4.52 20.094 16.766 1 89.81 85 LEU A CA 1
ATOM 662 C C . LEU A 1 85 ? 5.391 20.391 15.547 1 89.81 85 LEU A C 1
ATOM 664 O O . LEU A 1 85 ? 4.91 20.922 14.547 1 89.81 85 LEU A O 1
ATOM 668 N N . ASP A 1 86 ? 6.625 19.938 15.672 1 90.75 86 ASP A N 1
ATOM 669 C CA . ASP A 1 86 ? 7.547 20.109 14.555 1 90.75 86 ASP A CA 1
ATOM 670 C C . ASP A 1 86 ? 7.559 18.859 13.672 1 90.75 86 ASP A C 1
ATOM 672 O O . ASP A 1 86 ? 7.711 17.734 14.172 1 90.75 86 ASP A O 1
ATOM 676 N N . ILE A 1 87 ? 7.363 19.062 12.453 1 94 87 ILE A N 1
ATOM 677 C CA . ILE A 1 87 ? 7.742 18.094 11.43 1 94 87 ILE A CA 1
ATOM 678 C C . ILE A 1 87 ? 9.055 18.516 10.773 1 94 87 ILE A C 1
ATOM 680 O O . ILE A 1 87 ? 9.086 19.484 10 1 94 87 ILE A O 1
ATOM 684 N N . THR A 1 88 ? 10.125 17.797 11.109 1 93.69 88 THR A N 1
ATOM 685 C CA . THR A 1 88 ? 11.414 18.406 10.828 1 93.69 88 THR A CA 1
ATOM 686 C C . THR A 1 88 ? 12.484 17.359 10.602 1 93.69 88 THR A C 1
ATOM 688 O O . THR A 1 88 ? 12.281 16.172 10.922 1 93.69 88 THR A O 1
ATOM 691 N N . THR A 1 89 ? 13.586 17.797 10 1 94.12 89 THR A N 1
ATOM 692 C CA . THR A 1 89 ? 14.75 16.938 9.82 1 94.12 89 THR A CA 1
ATOM 693 C C . THR A 1 89 ? 15.867 17.344 10.781 1 94.12 89 THR A C 1
ATOM 695 O O . THR A 1 89 ? 16.922 16.703 10.805 1 94.12 89 THR A O 1
ATOM 698 N N . VAL A 1 90 ? 15.656 18.438 11.609 1 92.75 90 VAL A N 1
ATOM 699 C CA . VAL A 1 90 ? 16.734 18.953 12.445 1 92.75 90 VAL A CA 1
ATOM 700 C C . VAL A 1 90 ? 16.219 19.172 13.867 1 92.75 90 VAL A C 1
ATOM 702 O O . VAL A 1 90 ? 15.023 19.344 14.086 1 92.75 90 VAL A O 1
ATOM 705 N N . ASP A 1 91 ? 17.203 19.141 14.789 1 89.06 91 ASP A N 1
ATOM 706 C CA . ASP A 1 91 ? 16.859 19.406 16.172 1 89.06 91 ASP A CA 1
ATOM 707 C C . ASP A 1 91 ? 16.906 20.906 16.484 1 89.06 91 ASP A C 1
ATOM 709 O O . ASP A 1 91 ? 16.953 21.734 15.57 1 89.06 91 ASP A O 1
ATOM 713 N N . GLU A 1 92 ? 16.812 21.297 17.75 1 84.94 92 GLU A N 1
ATOM 714 C CA . GLU A 1 92 ? 16.719 22.688 18.172 1 84.94 92 GLU A CA 1
ATOM 715 C C . GLU A 1 92 ? 18.016 23.438 17.859 1 84.94 92 GLU A C 1
ATOM 717 O O . GLU A 1 92 ? 18.016 24.672 17.828 1 84.94 92 GLU A O 1
ATOM 722 N N . HIS A 1 93 ? 19.094 22.672 17.594 1 87.81 93 HIS A N 1
ATOM 723 C CA . HIS A 1 93 ? 20.391 23.281 17.297 1 87.81 93 HIS A CA 1
ATOM 724 C C . HIS A 1 93 ? 20.656 23.312 15.797 1 87.81 93 HIS A C 1
ATOM 726 O O . HIS A 1 93 ? 21.734 23.734 15.367 1 87.81 93 HIS A O 1
ATOM 732 N N . GLY A 1 94 ? 19.688 22.828 15.086 1 88.12 94 GLY A N 1
ATOM 733 C CA . GLY A 1 94 ? 19.844 22.828 13.641 1 88.12 94 GLY A CA 1
ATOM 734 C C . GLY A 1 94 ? 20.609 21.609 13.125 1 88.12 94 GLY A C 1
ATOM 735 O O . GLY A 1 94 ? 20.969 21.562 11.953 1 88.12 94 GLY A O 1
ATOM 736 N N . GLU A 1 95 ? 20.812 20.703 13.969 1 91.31 95 GLU A N 1
ATOM 737 C CA . GLU A 1 95 ? 21.531 19.5 13.578 1 91.31 95 GLU A CA 1
ATOM 738 C C . GLU A 1 95 ? 20.562 18.406 13.148 1 91.31 95 GLU A C 1
ATOM 740 O O . GLU A 1 95 ? 19.438 18.328 13.633 1 91.31 95 GLU A O 1
ATOM 745 N N . PRO A 1 96 ? 21.016 17.531 12.242 1 92.25 96 PRO A N 1
ATOM 746 C CA . PRO A 1 96 ? 20.141 16.422 11.836 1 92.25 96 PRO A CA 1
ATOM 747 C C . PRO A 1 96 ? 19.656 15.594 13.023 1 92.25 96 PRO A C 1
ATOM 749 O O . PRO A 1 96 ? 20.422 15.375 13.977 1 92.25 96 PRO A O 1
ATOM 752 N N . LEU A 1 97 ? 18.438 15.164 12.961 1 90.75 97 LEU A N 1
ATOM 753 C CA . LEU A 1 97 ? 17.906 14.305 14.016 1 90.75 97 LEU A CA 1
ATOM 754 C C . LEU A 1 97 ? 18.75 13.047 14.172 1 90.75 97 LEU A C 1
ATOM 756 O O . LEU A 1 97 ? 19.188 12.469 13.18 1 90.75 97 LEU A O 1
ATOM 760 N N . LYS A 1 98 ? 18.938 12.68 15.406 1 86.44 98 LYS A N 1
ATOM 761 C CA . LYS A 1 98 ? 19.734 11.484 15.688 1 86.44 98 LYS A CA 1
ATOM 762 C C . LYS A 1 98 ? 18.984 10.219 15.273 1 86.44 98 LYS A C 1
ATOM 764 O O . LYS A 1 98 ? 17.766 10.109 15.469 1 86.44 98 LYS A O 1
ATOM 769 N N . ASP A 1 99 ? 19.75 9.25 14.797 1 80.12 99 ASP A N 1
ATOM 770 C CA . ASP A 1 99 ? 19.172 7.977 14.383 1 80.12 99 ASP A CA 1
ATOM 771 C C . ASP A 1 99 ? 18.484 7.285 15.555 1 80.12 99 ASP A C 1
ATOM 773 O O . ASP A 1 99 ? 18.984 7.289 16.672 1 80.12 99 ASP A O 1
ATOM 777 N N . ARG A 1 100 ? 17.359 6.848 15.375 1 80.19 100 ARG A N 1
ATOM 778 C CA . ARG A 1 100 ? 16.562 6.031 16.281 1 80.19 100 ARG A CA 1
ATOM 779 C C . ARG A 1 100 ? 16.031 6.863 17.438 1 80.19 100 ARG A C 1
ATOM 781 O O . ARG A 1 100 ? 15.492 6.32 18.406 1 80.19 100 ARG A O 1
ATOM 788 N N . SER A 1 101 ? 16.312 8.195 17.281 1 82.69 101 SER A N 1
ATOM 789 C CA . SER A 1 101 ? 15.648 9.047 18.266 1 82.69 101 SER A CA 1
ATOM 790 C C . SER A 1 101 ? 14.133 8.984 18.094 1 82.69 101 SER A C 1
ATOM 792 O O . SER A 1 101 ? 13.625 8.641 17.031 1 82.69 101 SER A O 1
ATOM 794 N N . PHE A 1 102 ? 13.492 9.305 19.125 1 82.5 102 PHE A N 1
ATOM 795 C CA . PHE A 1 102 ? 12.039 9.32 19.094 1 82.5 102 PHE A CA 1
ATOM 796 C C . PHE A 1 102 ? 11.523 10.227 17.984 1 82.5 102 PHE A C 1
ATOM 798 O O . PHE A 1 102 ? 10.617 9.852 17.234 1 82.5 102 PHE A O 1
ATOM 805 N N . MET A 1 103 ? 12.133 11.344 17.906 1 85.31 103 MET A N 1
ATOM 806 C CA . MET A 1 103 ? 11.711 12.297 16.891 1 85.31 103 MET A CA 1
ATOM 807 C C . MET A 1 103 ? 11.938 11.727 15.492 1 85.31 103 MET A C 1
ATOM 809 O O . MET A 1 103 ? 11.078 11.859 14.617 1 85.31 103 MET A O 1
ATOM 813 N N . LYS A 1 104 ? 13.039 11.156 15.289 1 88.12 104 LYS A N 1
ATOM 814 C CA . LYS A 1 104 ? 13.336 10.578 13.984 1 88.12 104 LYS A CA 1
ATOM 815 C C . LYS A 1 104 ? 12.352 9.469 13.641 1 88.12 104 LYS A C 1
ATOM 817 O O . LYS A 1 104 ? 11.883 9.375 12.5 1 88.12 104 LYS A O 1
ATOM 822 N N . LEU A 1 105 ? 12.047 8.648 14.609 1 88.25 105 LEU A N 1
ATOM 823 C CA . LEU A 1 105 ? 11.094 7.559 14.406 1 88.25 105 LEU A CA 1
ATOM 824 C C . LEU A 1 105 ? 9.703 8.109 14.117 1 88.25 105 LEU A C 1
ATOM 826 O O . LEU A 1 105 ? 8.977 7.559 13.273 1 88.25 105 LEU A O 1
ATOM 830 N N . TYR A 1 106 ? 9.43 9.156 14.789 1 88.75 106 TYR A N 1
ATOM 831 C CA . TYR A 1 106 ? 8.148 9.805 14.539 1 88.75 106 TYR A CA 1
ATOM 832 C C . TYR A 1 106 ? 8.07 10.344 13.109 1 88.75 106 TYR A C 1
ATOM 834 O O . TYR A 1 106 ? 7.043 10.211 12.445 1 88.75 106 TYR A O 1
ATOM 842 N N . MET A 1 107 ? 9.148 10.922 12.68 1 91.38 107 MET A N 1
ATOM 843 C CA . MET A 1 107 ? 9.188 11.422 11.305 1 91.38 107 MET A CA 1
ATOM 844 C C . MET A 1 107 ? 9.039 10.273 10.312 1 91.38 107 MET A C 1
ATOM 846 O O . MET A 1 107 ? 8.367 10.422 9.289 1 91.38 107 MET A O 1
ATOM 850 N N . LEU A 1 108 ? 9.633 9.164 10.656 1 91.56 108 LEU A N 1
ATOM 851 C CA . LEU A 1 108 ? 9.523 7.992 9.789 1 91.56 108 LEU A CA 1
ATOM 852 C C . LEU A 1 108 ? 8.086 7.492 9.727 1 91.56 108 LEU A C 1
ATOM 854 O O . LEU A 1 108 ? 7.605 7.117 8.656 1 91.56 108 LEU A O 1
ATOM 858 N N . ALA A 1 109 ? 7.434 7.523 10.797 1 92.19 109 ALA A N 1
ATOM 859 C CA . ALA A 1 109 ? 6.051 7.059 10.867 1 92.19 109 ALA A CA 1
ATOM 860 C C . ALA A 1 109 ? 5.133 7.938 10.023 1 92.19 109 ALA A C 1
ATOM 862 O O . ALA A 1 109 ? 4.117 7.465 9.5 1 92.19 109 ALA A O 1
ATOM 863 N N . ASN A 1 110 ? 5.527 9.172 9.812 1 94.81 110 ASN A N 1
ATOM 864 C CA . ASN A 1 110 ? 4.734 10.102 9.023 1 94.81 110 ASN A CA 1
ATOM 865 C C . ASN A 1 110 ? 4.758 9.742 7.539 1 94.81 110 ASN A C 1
ATOM 867 O O . ASN A 1 110 ? 4.016 10.32 6.742 1 94.81 110 ASN A O 1
ATOM 871 N N . GLN A 1 111 ? 5.531 8.758 7.234 1 95.81 111 GLN A N 1
ATOM 872 C CA . GLN A 1 111 ? 5.582 8.336 5.84 1 95.81 111 GLN A CA 1
ATOM 873 C C . GLN A 1 111 ? 4.52 7.277 5.551 1 95.81 111 GLN A C 1
ATOM 875 O O . GLN A 1 111 ? 4.273 6.941 4.387 1 95.81 111 GLN A O 1
ATOM 880 N N . LEU A 1 112 ? 3.906 6.762 6.582 1 96.25 112 LEU A N 1
ATOM 881 C CA . LEU A 1 112 ? 2.727 5.926 6.402 1 96.25 112 LEU A CA 1
ATOM 882 C C . LEU A 1 112 ? 1.502 6.773 6.074 1 96.25 112 LEU A C 1
ATOM 884 O O . LEU A 1 112 ? 1.319 7.852 6.648 1 96.25 112 LEU A O 1
ATOM 888 N N . TRP A 1 113 ? 0.69 6.281 5.117 1 98.38 113 TRP A N 1
ATOM 889 C CA . TRP A 1 113 ? -0.614 6.914 4.965 1 98.38 113 TRP A CA 1
ATOM 890 C C . TRP A 1 113 ? -1.386 6.898 6.281 1 98.38 113 TRP A C 1
ATOM 892 O O . TRP A 1 113 ? -1.564 5.84 6.891 1 98.38 113 TRP A O 1
ATOM 902 N N . HIS A 1 114 ? -1.821 8.125 6.695 1 98.12 114 HIS A N 1
ATOM 903 C CA . HIS A 1 114 ? -2.514 8.156 7.977 1 98.12 114 HIS A CA 1
ATOM 904 C C . HIS A 1 114 ? -3.49 9.32 8.047 1 98.12 114 HIS A C 1
ATOM 906 O O . HIS A 1 114 ? -3.412 10.25 7.246 1 98.12 114 HIS A O 1
ATOM 912 N N . SER A 1 115 ? -4.438 9.188 8.922 1 97.31 115 SER A N 1
ATOM 913 C CA . SER A 1 115 ? -5.273 10.273 9.414 1 97.31 115 SER A CA 1
ATOM 914 C C . SER A 1 115 ? -4.848 10.711 10.812 1 97.31 115 SER A C 1
ATOM 916 O O . SER A 1 115 ? -4.816 9.898 11.742 1 97.31 115 SER A O 1
ATOM 918 N N . ASP A 1 116 ? -4.547 11.969 10.922 1 95.12 116 ASP A N 1
ATOM 919 C CA . ASP A 1 116 ? -4.031 12.461 12.195 1 95.12 116 ASP A CA 1
ATOM 920 C C . ASP A 1 116 ? -5.02 12.18 13.328 1 95.12 116 ASP A C 1
ATOM 922 O O . ASP A 1 116 ? -6.211 12.477 13.203 1 95.12 116 ASP A O 1
ATOM 926 N N . GLY A 1 117 ? -4.512 11.57 14.359 1 92.25 117 GLY A N 1
ATOM 927 C CA . GLY A 1 117 ? -5.289 11.43 15.578 1 92.25 117 GLY A CA 1
ATOM 928 C C . GLY A 1 117 ? -6.367 10.367 15.477 1 92.25 117 GLY A C 1
ATOM 929 O O . GLY A 1 117 ? -7.234 10.266 16.344 1 92.25 117 GLY A O 1
ATOM 930 N N . SER A 1 118 ? -6.328 9.578 14.469 1 94.38 118 SER A N 1
ATOM 931 C CA . SER A 1 118 ? -7.352 8.547 14.352 1 94.38 118 SER A CA 1
ATOM 932 C C . SER A 1 118 ? -7.223 7.508 15.461 1 94.38 118 SER A C 1
ATOM 934 O O . SER A 1 118 ? -8.141 6.719 15.695 1 94.38 118 SER A O 1
ATOM 936 N N . HIS A 1 119 ? -6.109 7.496 16.156 1 92.69 119 HIS A N 1
ATOM 937 C CA . HIS A 1 119 ? -5.867 6.543 17.234 1 92.69 119 HIS A CA 1
ATOM 938 C C . HIS A 1 119 ? -6.254 7.129 18.578 1 92.69 119 HIS A C 1
ATOM 940 O O . HIS A 1 119 ? -6.023 6.504 19.625 1 92.69 119 HIS A O 1
ATOM 946 N N . ILE A 1 120 ? -6.809 8.344 18.594 1 88.31 120 ILE A N 1
ATOM 947 C CA . ILE A 1 120 ? -7.277 8.977 19.828 1 88.31 120 ILE A CA 1
ATOM 948 C C . ILE A 1 120 ? -8.75 9.344 19.688 1 88.31 120 ILE A C 1
ATOM 950 O O . ILE A 1 120 ? -9.273 9.422 18.562 1 88.31 120 ILE A O 1
ATOM 954 N N . GLN A 1 121 ? -9.414 9.492 20.891 1 86.75 121 GLN A N 1
ATOM 955 C CA . GLN A 1 121 ? -10.805 9.93 20.938 1 86.75 121 GLN A CA 1
ATOM 956 C C . GLN A 1 121 ? -10.953 11.156 21.828 1 86.75 121 GLN A C 1
ATOM 958 O O . GLN A 1 121 ? -10.539 11.141 22.984 1 86.75 121 GLN A O 1
ATOM 963 N N . PRO A 1 122 ? -11.57 12.328 21.25 1 89.69 122 PRO A N 1
ATOM 964 C CA . PRO A 1 122 ? -11.977 12.508 19.859 1 89.69 122 PRO A CA 1
ATOM 965 C C . PRO A 1 122 ? -10.781 12.656 18.906 1 89.69 122 PRO A C 1
ATOM 967 O O . PRO A 1 122 ? -9.719 13.125 19.328 1 89.69 122 PRO A O 1
ATOM 970 N N . PRO A 1 123 ? -11.008 12.266 17.672 1 93 123 PRO A N 1
ATOM 971 C CA . PRO A 1 123 ? -9.898 12.383 16.719 1 93 123 PRO A CA 1
ATOM 972 C C . PRO A 1 123 ? -9.656 13.82 16.266 1 93 123 PRO A C 1
ATOM 974 O O . PRO A 1 123 ? -10.453 14.711 16.578 1 93 123 PRO A O 1
ATOM 977 N N . THR A 1 124 ? -8.492 14.008 15.625 1 94.06 124 THR A N 1
ATOM 978 C CA . THR A 1 124 ? -8.203 15.297 15.016 1 94.06 124 THR A CA 1
ATOM 979 C C . THR A 1 124 ? -9.156 15.57 13.859 1 94.06 124 THR A C 1
ATOM 981 O O . THR A 1 124 ? -9.336 14.727 12.977 1 94.06 124 THR A O 1
ATOM 984 N N . ARG A 1 125 ? -9.773 16.703 13.883 1 94.5 125 ARG A N 1
ATOM 985 C CA . ARG A 1 125 ? -10.703 17.062 12.82 1 94.5 125 ARG A CA 1
ATOM 986 C C . ARG A 1 125 ? -9.977 17.734 11.664 1 94.5 125 ARG A C 1
ATOM 988 O O . ARG A 1 125 ? -10.031 17.25 10.531 1 94.5 125 ARG A O 1
ATOM 995 N N . LEU A 1 126 ? -9.281 18.844 11.977 1 96.56 126 LEU A N 1
ATOM 996 C CA . LEU A 1 126 ? -8.508 19.609 11 1 96.56 126 LEU A CA 1
ATOM 997 C C . LEU A 1 126 ? -7.051 19.719 11.43 1 96.56 126 LEU A C 1
ATOM 999 O O . LEU A 1 126 ? -6.754 19.797 12.625 1 96.56 126 LEU A O 1
ATOM 1003 N N . THR A 1 127 ? -6.207 19.703 10.531 1 97.12 127 THR A N 1
ATOM 1004 C CA . THR A 1 127 ? -4.785 19.938 10.75 1 97.12 127 THR A CA 1
ATOM 1005 C C . THR A 1 127 ? -4.273 21.031 9.82 1 97.12 127 THR A C 1
ATOM 1007 O O . THR A 1 127 ? -4.797 21.203 8.719 1 97.12 127 THR A O 1
ATOM 1010 N N . ALA A 1 128 ? -3.344 21.766 10.297 1 97.62 128 ALA A N 1
ATOM 1011 C CA . ALA A 1 128 ? -2.646 22.75 9.477 1 97.62 128 ALA A CA 1
ATOM 1012 C C . ALA A 1 128 ? -1.133 22.594 9.594 1 97.62 128 ALA A C 1
ATOM 1014 O O . ALA A 1 128 ? -0.609 22.328 10.68 1 97.62 128 ALA A O 1
ATOM 1015 N N . LEU A 1 129 ? -0.486 22.688 8.484 1 97.75 129 LEU A N 1
ATOM 1016 C CA . LEU A 1 129 ? 0.97 22.75 8.398 1 97.75 129 LEU A CA 1
ATOM 1017 C C . LEU A 1 129 ? 1.433 24.047 7.758 1 97.75 129 LEU A C 1
ATOM 1019 O O . LEU A 1 129 ? 0.888 24.469 6.734 1 97.75 129 LEU A O 1
ATOM 1023 N N . SER A 1 130 ? 2.371 24.688 8.383 1 97.75 130 SER A N 1
ATOM 1024 C CA . SER A 1 130 ? 2.992 25.875 7.797 1 97.75 130 SER A CA 1
ATOM 1025 C C . SER A 1 130 ? 4.5 25.688 7.664 1 97.75 130 SER A C 1
ATOM 1027 O O . SER A 1 130 ? 5.109 24.938 8.414 1 97.75 130 SER A O 1
ATOM 1029 N N . THR A 1 131 ? 5.07 26.406 6.754 1 97.75 131 THR A N 1
ATOM 1030 C CA . THR A 1 131 ? 6.5 26.281 6.508 1 97.75 131 THR A CA 1
ATOM 1031 C C . THR A 1 131 ? 7.297 27.156 7.461 1 97.75 131 THR A C 1
ATOM 1033 O O . THR A 1 131 ? 6.883 28.281 7.758 1 97.75 131 THR A O 1
ATOM 1036 N N . ARG A 1 132 ? 8.43 26.594 7.973 1 95.25 132 ARG A N 1
ATOM 1037 C CA . ARG A 1 132 ? 9.43 27.359 8.695 1 95.25 132 ARG A CA 1
ATOM 1038 C C . ARG A 1 132 ? 10.773 27.312 7.984 1 95.25 132 ARG A C 1
ATOM 1040 O O . ARG A 1 132 ? 11.461 28.328 7.867 1 95.25 132 ARG A O 1
ATOM 1047 N N . MET A 1 133 ? 11.164 26.125 7.613 1 96.06 133 MET A N 1
ATOM 1048 C CA . MET A 1 133 ? 12.359 25.875 6.809 1 96.06 133 MET A CA 1
ATOM 1049 C C . MET A 1 133 ? 12.047 24.938 5.648 1 96.06 133 MET A C 1
ATOM 1051 O O . MET A 1 133 ? 11.438 23.891 5.84 1 96.06 133 MET A O 1
ATOM 1055 N N . LEU A 1 134 ? 12.461 25.359 4.473 1 97.31 134 LEU A N 1
ATOM 1056 C CA . LEU A 1 134 ? 12.258 24.531 3.297 1 97.31 134 LEU A CA 1
ATOM 1057 C C . LEU A 1 134 ? 13.562 24.344 2.525 1 97.31 134 LEU A C 1
ATOM 1059 O O . LEU A 1 134 ? 14.258 25.328 2.244 1 97.31 134 LEU A O 1
ATOM 1063 N N . PRO A 1 135 ? 13.891 23.156 2.191 1 97 135 PRO A N 1
ATOM 1064 C CA . PRO A 1 135 ? 15.039 22.953 1.309 1 97 135 PRO A CA 1
ATOM 1065 C C . PRO A 1 135 ? 14.773 23.406 -0.123 1 97 135 PRO A C 1
ATOM 1067 O O . PRO A 1 135 ? 13.648 23.766 -0.461 1 97 135 PRO A O 1
ATOM 1070 N N . SER A 1 136 ? 15.82 23.391 -0.943 1 95.69 136 SER A N 1
ATOM 1071 C CA . SER A 1 136 ? 15.742 23.844 -2.33 1 95.69 136 SER A CA 1
ATOM 1072 C C . SER A 1 136 ? 14.82 22.938 -3.146 1 95.69 136 SER A C 1
ATOM 1074 O O . SER A 1 136 ? 14.117 23.406 -4.047 1 95.69 136 SER A O 1
ATOM 1076 N N . ASP A 1 137 ? 14.812 21.688 -2.824 1 93.44 137 ASP A N 1
ATOM 1077 C CA . ASP A 1 137 ? 13.938 20.703 -3.465 1 93.44 137 ASP A CA 1
ATOM 1078 C C . ASP A 1 137 ? 13.125 19.938 -2.428 1 93.44 137 ASP A C 1
ATOM 1080 O O . ASP A 1 137 ? 13.414 18.766 -2.152 1 93.44 137 ASP A O 1
ATOM 1084 N N . PRO A 1 138 ? 12.109 20.547 -1.908 1 96.12 138 PRO A N 1
ATOM 1085 C CA . PRO A 1 138 ? 11.359 19.922 -0.825 1 96.12 138 PRO A CA 1
ATOM 1086 C C . PRO A 1 138 ? 10.516 18.734 -1.307 1 96.12 138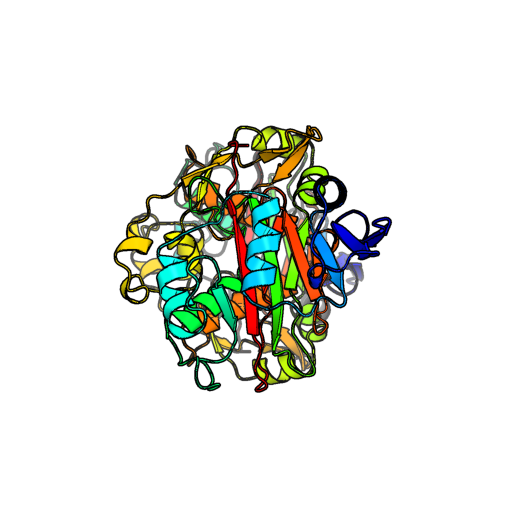 PRO A C 1
ATOM 1088 O O . PRO A 1 138 ? 9.961 18.781 -2.408 1 96.12 138 PRO A O 1
ATOM 1091 N N . PRO A 1 139 ? 10.477 17.688 -0.496 1 95.25 139 PRO A N 1
ATOM 1092 C CA . PRO A 1 139 ? 9.539 16.609 -0.837 1 95.25 139 PRO A CA 1
ATOM 1093 C C . PRO A 1 139 ? 8.078 17.047 -0.726 1 95.25 139 PRO A C 1
ATOM 1095 O O . PRO A 1 139 ? 7.742 17.906 0.099 1 95.25 139 PRO A O 1
ATOM 1098 N N . ASP A 1 140 ? 7.246 16.453 -1.485 1 97.19 140 ASP A N 1
ATOM 1099 C CA . ASP A 1 140 ? 5.816 16.75 -1.432 1 97.19 140 ASP A CA 1
ATOM 1100 C C . ASP A 1 140 ? 5.172 16.109 -0.197 1 97.19 140 ASP A C 1
ATOM 1102 O O . ASP A 1 140 ? 5.762 15.234 0.435 1 97.19 140 ASP A O 1
ATOM 1106 N N . THR A 1 141 ? 4.109 16.609 0.251 1 98.5 141 THR A N 1
ATOM 1107 C CA . THR A 1 141 ? 3.129 15.93 1.088 1 98.5 141 THR A CA 1
ATOM 1108 C C . THR A 1 141 ? 1.956 15.43 0.249 1 98.5 141 THR A C 1
ATOM 1110 O O . THR A 1 141 ? 1.409 16.172 -0.568 1 98.5 141 THR A O 1
ATOM 1113 N N . GLU A 1 142 ? 1.613 14.195 0.407 1 98.69 142 GLU A N 1
ATOM 1114 C CA . GLU A 1 142 ? 0.521 13.633 -0.38 1 98.69 142 GLU A CA 1
ATOM 1115 C C . GLU A 1 142 ? -0.743 13.477 0.461 1 98.69 142 GLU A C 1
ATOM 1117 O O . GLU A 1 142 ? -0.672 13.117 1.638 1 98.69 142 GLU A O 1
ATOM 1122 N N . PHE A 1 143 ? -1.861 13.797 -0.188 1 98.88 143 PHE A N 1
ATOM 1123 C CA . PHE A 1 143 ? -3.182 13.688 0.421 1 98.88 143 PHE A CA 1
ATOM 1124 C C . PHE A 1 143 ? -4.094 12.805 -0.418 1 98.88 143 PHE A C 1
ATOM 1126 O O . PHE A 1 143 ? -4.238 13.016 -1.624 1 98.88 143 PHE A O 1
ATOM 1133 N N . ALA A 1 144 ? -4.684 11.828 0.208 1 98.81 144 ALA A N 1
ATOM 1134 C CA . ALA A 1 144 ? -5.629 10.953 -0.476 1 98.81 144 ALA A CA 1
ATOM 1135 C C . ALA A 1 144 ? -7.07 11.359 -0.168 1 98.81 144 ALA A C 1
ATOM 1137 O O . ALA A 1 144 ? -7.449 11.484 0.999 1 98.81 144 ALA A O 1
ATOM 1138 N N . ASP A 1 145 ? -7.871 11.562 -1.189 1 98.75 145 ASP A N 1
ATOM 1139 C CA . ASP A 1 145 ? -9.289 11.875 -1.062 1 98.75 145 ASP A CA 1
ATOM 1140 C C . ASP A 1 145 ? -10.109 10.617 -0.792 1 98.75 145 ASP A C 1
ATOM 1142 O O . ASP A 1 145 ? -10.469 9.891 -1.721 1 98.75 145 ASP A O 1
ATOM 1146 N N . MET A 1 146 ? -10.516 10.484 0.409 1 98.69 146 MET A N 1
ATOM 1147 C CA . MET A 1 146 ? -11.18 9.25 0.844 1 98.69 146 MET A CA 1
ATOM 1148 C C . MET A 1 146 ? -12.633 9.234 0.399 1 98.69 146 MET A C 1
ATOM 1150 O O . MET A 1 146 ? -13.281 8.18 0.43 1 98.69 146 MET A O 1
ATOM 1154 N N . ARG A 1 147 ? -13.188 10.398 0.043 1 98.38 147 ARG A N 1
ATOM 1155 C CA . ARG A 1 147 ? -14.523 10.453 -0.542 1 98.38 147 ARG A CA 1
ATOM 1156 C C . ARG A 1 147 ? -14.531 9.883 -1.955 1 98.38 147 ARG A C 1
ATOM 1158 O O . ARG A 1 147 ? -15.383 9.055 -2.293 1 98.38 147 ARG A O 1
ATOM 1165 N N . ALA A 1 148 ? -13.609 10.344 -2.701 1 98.44 148 ALA A N 1
ATOM 1166 C CA . ALA A 1 148 ? -13.492 9.844 -4.07 1 98.44 148 ALA A CA 1
ATOM 1167 C C . ALA A 1 148 ? -13.211 8.344 -4.086 1 98.44 148 ALA A C 1
ATOM 1169 O O . ALA A 1 148 ? -13.742 7.617 -4.926 1 98.44 148 ALA A O 1
ATOM 1170 N N . ALA A 1 149 ? -12.352 7.902 -3.188 1 98.62 149 ALA A N 1
ATOM 1171 C CA . ALA A 1 149 ? -12.062 6.477 -3.078 1 98.62 149 ALA A CA 1
ATOM 1172 C C . ALA A 1 149 ? -13.336 5.684 -2.77 1 98.62 149 ALA A C 1
ATOM 1174 O O . ALA A 1 149 ? -13.555 4.613 -3.34 1 98.62 149 ALA A O 1
ATOM 1175 N N . TRP A 1 150 ? -14.094 6.199 -1.862 1 98.56 150 TRP A N 1
ATOM 1176 C CA . TRP A 1 150 ? -15.367 5.57 -1.538 1 98.56 150 TRP A CA 1
ATOM 1177 C C . TRP A 1 150 ? -16.266 5.492 -2.77 1 98.56 150 TRP A C 1
ATOM 1179 O O . TRP A 1 150 ? -16.797 4.43 -3.09 1 98.56 150 TRP A O 1
ATOM 1189 N N . ASP A 1 151 ? -16.391 6.578 -3.467 1 98.38 151 ASP A N 1
ATOM 1190 C CA . ASP A 1 151 ? -17.266 6.66 -4.629 1 98.38 151 ASP A CA 1
ATOM 1191 C C . ASP A 1 151 ? -16.859 5.652 -5.699 1 98.38 151 ASP A C 1
ATOM 1193 O O . ASP A 1 151 ? -17.703 5.148 -6.441 1 98.38 151 ASP A O 1
ATOM 1197 N N . ALA A 1 152 ? -15.625 5.363 -5.734 1 98.19 152 ALA A N 1
ATOM 1198 C CA . ALA A 1 152 ? -15.086 4.555 -6.824 1 98.19 152 ALA A CA 1
ATOM 1199 C C . ALA A 1 152 ? -15.227 3.064 -6.52 1 98.19 152 ALA A C 1
ATOM 1201 O O . ALA A 1 152 ? -14.992 2.223 -7.391 1 98.19 152 ALA A O 1
ATOM 1202 N N . LEU A 1 153 ? -15.602 2.693 -5.316 1 97.62 153 LEU A N 1
ATOM 1203 C CA . LEU A 1 153 ? -15.805 1.287 -4.984 1 97.62 153 LEU A CA 1
ATOM 1204 C C . LEU A 1 153 ? -17.047 0.735 -5.676 1 97.62 153 LEU A C 1
ATOM 1206 O O . LEU A 1 153 ? -18.047 1.438 -5.809 1 97.62 153 LEU A O 1
ATOM 1210 N N . PRO A 1 154 ? -16.969 -0.53 -6.043 1 94.12 154 PRO A N 1
ATOM 1211 C CA . PRO A 1 154 ? -18.203 -1.166 -6.523 1 94.12 154 PRO A CA 1
ATOM 1212 C C . PRO A 1 154 ? -19.312 -1.146 -5.484 1 94.12 154 PRO A C 1
ATOM 1214 O O . PRO A 1 154 ? -19.047 -1.219 -4.281 1 94.12 154 PRO A O 1
ATOM 1217 N N . ALA A 1 155 ? -20.562 -1.173 -5.941 1 95.62 155 ALA A N 1
ATOM 1218 C CA . ALA A 1 155 ? -21.734 -1.041 -5.074 1 95.62 155 ALA A CA 1
ATOM 1219 C C . ALA A 1 155 ? -21.781 -2.168 -4.047 1 95.62 155 ALA A C 1
ATOM 1221 O O . ALA A 1 155 ? -22.141 -1.943 -2.889 1 95.62 155 ALA A O 1
ATOM 1222 N N . ASP A 1 156 ? -21.453 -3.293 -4.477 1 91.75 156 ASP A N 1
ATOM 1223 C CA . ASP A 1 156 ? -21.516 -4.441 -3.578 1 91.75 156 ASP A CA 1
ATOM 1224 C C . ASP A 1 156 ? -20.469 -4.312 -2.461 1 91.75 156 ASP A C 1
ATOM 1226 O O . ASP A 1 156 ? -20.734 -4.695 -1.318 1 91.75 156 ASP A O 1
ATOM 1230 N N . GLN A 1 157 ? -19.375 -3.764 -2.771 1 93.75 157 GLN A N 1
ATOM 1231 C CA . GLN A 1 157 ? -18.359 -3.529 -1.745 1 93.75 157 GLN A CA 1
ATOM 1232 C C . GLN A 1 157 ? -18.797 -2.42 -0.791 1 93.75 157 GLN A C 1
ATOM 1234 O O . GLN A 1 157 ? -18.594 -2.521 0.421 1 93.75 157 GLN A O 1
ATOM 1239 N N . GLN A 1 158 ? -19.391 -1.389 -1.349 1 97.44 158 GLN A N 1
ATOM 1240 C CA . GLN A 1 158 ? -19.891 -0.312 -0.501 1 97.44 158 GLN A CA 1
ATOM 1241 C C . GLN A 1 158 ? -20.891 -0.841 0.531 1 97.44 158 GLN A C 1
ATOM 1243 O O . GLN A 1 158 ? -20.797 -0.504 1.713 1 97.44 158 GLN A O 1
ATOM 1248 N N . GLU A 1 159 ? -21.719 -1.669 0.126 1 96.12 159 GLU A N 1
ATOM 1249 C CA . GLU A 1 159 ? -22.734 -2.227 1.016 1 96.12 159 GLU A CA 1
ATOM 1250 C C . GLU A 1 159 ? -22.094 -3.045 2.135 1 96.12 159 GLU A C 1
ATOM 1252 O O . GLU A 1 159 ? -22.516 -2.963 3.291 1 96.12 159 GLU A O 1
ATOM 1257 N N . GLN A 1 160 ? -21.062 -3.727 1.817 1 93.69 160 GLN A N 1
ATOM 1258 C CA . GLN A 1 160 ? -20.375 -4.578 2.785 1 93.69 160 GLN A CA 1
ATOM 1259 C C . GLN A 1 160 ? -19.641 -3.742 3.83 1 93.69 160 GLN A C 1
ATOM 1261 O O . GLN A 1 160 ? -19.484 -4.172 4.973 1 93.69 160 GLN A O 1
ATOM 1266 N N . LEU A 1 161 ? -19.25 -2.58 3.439 1 97.69 161 LEU A N 1
ATOM 1267 C CA . LEU A 1 161 ? -18.359 -1.795 4.281 1 97.69 161 LEU A CA 1
ATOM 1268 C C . LEU A 1 161 ? -19.156 -0.904 5.234 1 97.69 161 LEU A C 1
ATOM 1270 O O . LEU A 1 161 ? -18.625 -0.449 6.25 1 97.69 161 LEU A O 1
ATOM 1274 N N . LEU A 1 162 ? -20.406 -0.562 4.988 1 96.38 162 LEU A N 1
ATOM 1275 C CA . LEU A 1 162 ? -21.188 0.488 5.633 1 96.38 162 LEU A CA 1
ATOM 1276 C C . LEU A 1 162 ? -21.281 0.244 7.137 1 96.38 162 LEU A C 1
ATOM 1278 O O . LEU A 1 162 ? -21.203 1.188 7.93 1 96.38 162 LEU A O 1
ATOM 1282 N N . ASP A 1 163 ? -21.25 -0.937 7.621 1 94.94 163 ASP A N 1
ATOM 1283 C CA . ASP A 1 163 ? -21.5 -1.178 9.039 1 94.94 163 ASP A CA 1
ATOM 1284 C C . ASP A 1 163 ? -20.234 -1.692 9.742 1 94.94 163 ASP A C 1
ATOM 1286 O O . ASP A 1 163 ? -20.281 -2.072 10.914 1 94.94 163 ASP A O 1
ATOM 1290 N N . LEU A 1 164 ? -19.203 -1.653 9.078 1 98 164 LEU A N 1
ATOM 1291 C CA . LEU A 1 164 ? -17.984 -2.182 9.68 1 98 164 LEU A CA 1
ATOM 1292 C C . LEU A 1 164 ? -17.297 -1.13 10.547 1 98 164 LEU A C 1
ATOM 1294 O O . LEU A 1 164 ? -17.406 0.069 10.281 1 98 164 LEU A O 1
ATOM 1298 N N . GLN A 1 165 ? -16.688 -1.601 11.617 1 98 165 GLN A N 1
ATOM 1299 C CA . GLN A 1 165 ? -15.891 -0.796 12.539 1 98 165 GLN A CA 1
ATOM 1300 C C . GLN A 1 165 ? -14.438 -1.272 12.562 1 98 165 GLN A C 1
ATOM 1302 O O . GLN A 1 165 ? -14.18 -2.477 12.547 1 98 165 GLN A O 1
ATOM 1307 N N . ALA A 1 166 ? -13.57 -0.335 12.625 1 98.06 166 ALA A N 1
ATOM 1308 C CA . ALA A 1 166 ? -12.156 -0.677 12.711 1 98.06 166 ALA A CA 1
ATOM 1309 C C . ALA A 1 166 ? -11.547 -0.148 14.008 1 98.06 166 ALA A C 1
ATOM 1311 O O . ALA A 1 166 ? -11.93 0.916 14.492 1 98.06 166 ALA A O 1
ATOM 1312 N N . GLU A 1 167 ? -10.625 -0.937 14.539 1 97.56 167 GLU A N 1
ATOM 1313 C CA . GLU A 1 167 ? -9.836 -0.484 15.68 1 97.56 167 GLU A CA 1
ATOM 1314 C C . GLU A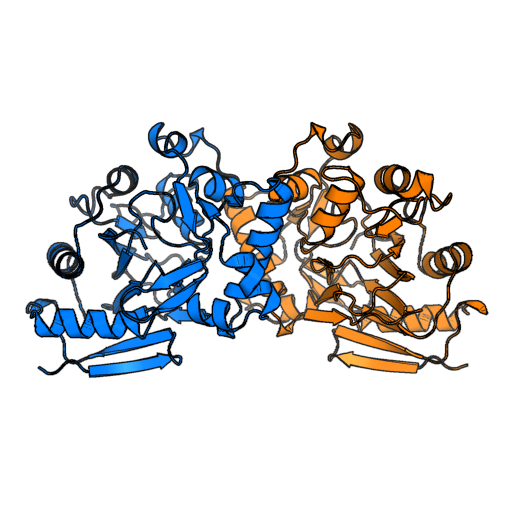 1 167 ? -8.57 0.23 15.227 1 97.56 167 GLU A C 1
ATOM 1316 O O . GLU A 1 167 ? -7.801 -0.309 14.422 1 97.56 167 GLU A O 1
ATOM 1321 N N . HIS A 1 168 ? -8.391 1.469 15.695 1 96.56 168 HIS A N 1
ATOM 1322 C CA . HIS A 1 168 ? -7.195 2.25 15.414 1 96.56 168 HIS A CA 1
ATOM 1323 C C . HIS A 1 168 ? -6.27 2.289 16.625 1 96.56 168 HIS A C 1
ATOM 1325 O O . HIS A 1 168 ? -6.707 2.598 17.734 1 96.56 168 HIS A O 1
ATOM 1331 N N . SER A 1 169 ? -5.031 1.941 16.344 1 92.88 169 SER A N 1
ATOM 1332 C CA . SER A 1 169 ? -4.051 1.86 17.422 1 92.88 169 SER A CA 1
ATOM 1333 C C . SER A 1 169 ? -2.686 2.365 16.969 1 92.88 169 SER A C 1
ATOM 1335 O O . SER A 1 169 ? -2.176 1.938 15.922 1 92.88 169 SER A O 1
ATOM 1337 N N . ILE A 1 170 ? -2.113 3.242 17.75 1 89.81 170 ILE A N 1
ATOM 1338 C CA . ILE A 1 170 ? -0.779 3.74 17.438 1 89.81 170 ILE A CA 1
ATOM 1339 C C . ILE A 1 170 ? 0.233 2.602 17.531 1 89.81 170 ILE A C 1
ATOM 1341 O O . ILE A 1 170 ? 1.206 2.561 16.781 1 89.81 170 ILE A O 1
ATOM 1345 N N . ALA A 1 171 ? 0.003 1.651 18.438 1 87.81 171 ALA A N 1
ATOM 1346 C CA . ALA A 1 171 ? 0.877 0.487 18.547 1 87.81 171 ALA A CA 1
ATOM 1347 C C . ALA A 1 171 ? 0.93 -0.292 17.234 1 87.81 171 ALA A C 1
ATOM 1349 O O . ALA A 1 171 ? 1.995 -0.764 16.828 1 87.81 171 ALA A O 1
ATOM 1350 N N . HIS A 1 172 ? -0.146 -0.38 16.562 1 91.5 172 HIS A N 1
ATOM 1351 C CA . HIS A 1 172 ? -0.21 -1.107 15.297 1 91.5 172 HIS A CA 1
ATOM 1352 C C . HIS A 1 172 ? 0.656 -0.441 14.234 1 91.5 172 HIS A C 1
ATOM 1354 O O . HIS A 1 172 ? 1.475 -1.102 13.594 1 91.5 172 HIS A O 1
ATOM 1360 N N . SER A 1 173 ? 0.511 0.843 14.047 1 92.06 173 SER A N 1
ATOM 1361 C CA . SER A 1 173 ? 1.272 1.542 13.023 1 92.06 173 SER A CA 1
ATOM 1362 C C . SER A 1 173 ? 2.77 1.474 13.297 1 92.06 173 SER A C 1
ATOM 1364 O O . SER A 1 173 ? 3.576 1.38 12.367 1 92.06 173 SER A O 1
ATOM 1366 N N . ARG A 1 174 ? 3.121 1.504 14.539 1 88.5 174 ARG A N 1
ATOM 1367 C CA . ARG A 1 174 ? 4.531 1.398 14.898 1 88.5 174 ARG A CA 1
ATOM 1368 C C . ARG A 1 174 ? 5.07 0.006 14.594 1 88.5 174 ARG A C 1
ATOM 1370 O O . ARG A 1 174 ? 6.203 -0.138 14.133 1 88.5 174 ARG A O 1
ATOM 1377 N N . THR A 1 175 ? 4.23 -0.932 14.82 1 87.56 175 THR A N 1
ATOM 1378 C CA . THR A 1 175 ? 4.629 -2.303 14.531 1 87.56 175 THR A CA 1
ATOM 1379 C C . THR A 1 175 ? 4.824 -2.5 13.031 1 87.56 175 THR A C 1
ATOM 1381 O O . THR A 1 175 ? 5.707 -3.25 12.602 1 87.56 175 THR A O 1
ATOM 1384 N N . LEU A 1 176 ? 4.066 -1.848 12.258 1 89.88 176 LEU A N 1
ATOM 1385 C CA . LEU A 1 176 ? 4.199 -1.938 10.812 1 89.88 176 LEU A CA 1
ATOM 1386 C C . LEU A 1 176 ? 5.602 -1.525 10.367 1 89.88 176 LEU A C 1
ATOM 1388 O O . LEU A 1 176 ? 6.129 -2.061 9.391 1 89.88 176 LEU A O 1
ATOM 1392 N N . LEU A 1 177 ? 6.191 -0.648 11.156 1 90.19 177 LEU A N 1
ATOM 1393 C CA . LEU A 1 177 ? 7.512 -0.143 10.797 1 90.19 177 LEU A CA 1
ATOM 1394 C C . LEU A 1 177 ? 8.602 -0.862 11.586 1 90.19 177 LEU A C 1
ATOM 1396 O O . LEU A 1 177 ? 9.781 -0.534 11.461 1 90.19 177 LEU A O 1
ATOM 1400 N N . GLY A 1 178 ? 8.195 -1.812 12.383 1 87.25 178 GLY A N 1
ATOM 1401 C CA . GLY A 1 178 ? 9.164 -2.588 13.141 1 87.25 178 GLY A CA 1
ATOM 1402 C C . GLY A 1 178 ? 9.688 -1.86 14.367 1 87.25 178 GLY A C 1
ATOM 1403 O O . GLY A 1 178 ? 10.773 -2.16 14.859 1 87.25 178 GLY A O 1
ATOM 1404 N N . MET A 1 179 ? 8.945 -0.892 14.781 1 85 179 MET A N 1
ATOM 1405 C CA . MET A 1 179 ? 9.352 -0.148 15.969 1 85 179 MET A CA 1
ATOM 1406 C C . MET A 1 179 ? 9.039 -0.933 17.234 1 85 179 MET A C 1
ATOM 1408 O O . MET A 1 179 ? 7.996 -1.583 17.328 1 85 179 MET A O 1
ATOM 1412 N N . GLU A 1 180 ? 9.992 -0.897 18.078 1 76.06 180 GLU A N 1
ATOM 1413 C CA . GLU A 1 180 ? 9.828 -1.611 19.344 1 76.06 180 GLU A CA 1
ATOM 1414 C C . GLU A 1 180 ? 9.203 -0.714 20.406 1 76.06 180 GLU A C 1
ATOM 1416 O O . GLU A 1 180 ? 9.375 0.506 20.375 1 76.06 180 GLU A O 1
ATOM 1421 N N . VAL A 1 181 ? 8.547 -1.396 21.266 1 61.94 181 VAL A N 1
ATOM 1422 C CA . VAL A 1 181 ? 7.793 -0.726 22.312 1 61.94 181 VAL A CA 1
ATOM 1423 C C . VAL A 1 181 ? 8.711 0.186 23.109 1 61.94 181 VAL A C 1
ATOM 1425 O O . VAL A 1 181 ? 8.32 1.29 23.5 1 61.94 181 VAL A O 1
ATOM 1428 N N . ASP A 1 182 ? 9.805 -0.369 23.359 1 63.16 182 ASP A N 1
ATOM 1429 C CA . ASP A 1 182 ? 10.695 0.365 24.25 1 63.16 182 ASP A CA 1
ATOM 1430 C C . ASP A 1 182 ? 11.203 1.646 23.594 1 63.16 182 ASP A C 1
ATOM 1432 O O . ASP A 1 182 ? 11.695 2.549 24.266 1 63.16 182 ASP A O 1
ATOM 1436 N N . GLN A 1 183 ? 11.125 1.702 22.406 1 59.97 183 GLN A N 1
ATOM 1437 C CA . GLN A 1 183 ? 11.617 2.869 21.688 1 59.97 183 GLN A CA 1
ATOM 1438 C C . GLN A 1 183 ? 10.656 4.043 21.812 1 59.97 183 GLN A C 1
ATOM 1440 O O . GLN A 1 183 ? 11.023 5.188 21.531 1 59.97 183 GLN A O 1
ATOM 1445 N N . PHE A 1 184 ? 9.602 3.766 22.172 1 58.75 184 PHE A N 1
ATOM 1446 C CA . PHE A 1 184 ? 8.617 4.828 22.359 1 58.75 184 PHE A CA 1
ATOM 1447 C C . PHE A 1 184 ? 8.258 4.984 23.828 1 58.75 184 PHE A C 1
ATOM 1449 O O . PHE A 1 184 ? 7.727 4.055 24.438 1 58.75 184 PHE A O 1
ATOM 1456 N N . SER A 1 185 ? 9.367 5.414 24.5 1 50.25 185 SER A N 1
ATOM 1457 C CA . SER A 1 185 ? 9.469 5.602 25.938 1 50.25 185 SER A CA 1
ATOM 1458 C C . SER A 1 185 ? 8.086 5.727 26.578 1 50.25 185 SER A C 1
ATOM 1460 O O . SER A 1 185 ? 7.945 5.574 27.797 1 50.25 185 SER A O 1
ATOM 1462 N N . ASP A 1 186 ? 7.285 6.598 25.984 1 46.5 186 ASP A N 1
ATOM 1463 C CA . ASP A 1 186 ? 6.262 6.898 26.984 1 46.5 186 ASP A CA 1
ATOM 1464 C C . ASP A 1 186 ? 5.324 5.707 27.188 1 46.5 186 ASP A C 1
ATOM 1466 O O . ASP A 1 186 ? 4.695 5.238 26.234 1 46.5 186 ASP A O 1
ATOM 1470 N N . ASP A 1 187 ? 5.66 4.988 28.234 1 47.12 187 ASP A N 1
ATOM 1471 C CA . ASP A 1 187 ? 4.68 4.113 28.875 1 47.12 187 ASP A CA 1
ATOM 1472 C C . ASP A 1 187 ? 3.27 4.418 28.375 1 47.12 187 ASP A C 1
ATOM 1474 O O . ASP A 1 187 ? 2.439 3.514 28.25 1 47.12 187 ASP A O 1
ATOM 1478 N N . SER A 1 188 ? 3.09 5.645 28.031 1 49.16 188 SER A N 1
ATOM 1479 C CA . SER A 1 188 ? 1.751 6.172 27.797 1 49.16 188 SER A CA 1
ATOM 1480 C C . SER A 1 188 ? 1.281 5.855 26.375 1 49.16 188 SER A C 1
ATOM 1482 O O . SER A 1 188 ? 0.096 5.594 26.156 1 49.16 188 SER A O 1
ATOM 1484 N N . LEU A 1 189 ? 2.18 5.922 25.422 1 54 189 LEU A N 1
ATOM 1485 C CA . LEU A 1 189 ? 1.67 5.641 24.078 1 54 189 LEU A CA 1
ATOM 1486 C C . LEU A 1 189 ? 1.269 4.176 23.953 1 54 189 LEU A C 1
ATOM 1488 O O . LEU A 1 189 ? 0.246 3.859 23.328 1 54 189 LEU A O 1
ATOM 1492 N N . ASN A 1 190 ? 2.201 3.289 24.562 1 52.94 190 ASN A N 1
ATOM 1493 C CA . ASN A 1 190 ? 1.895 1.864 24.5 1 52.94 190 ASN A CA 1
ATOM 1494 C C . ASN A 1 190 ? 0.658 1.522 25.328 1 52.94 190 ASN A C 1
ATOM 1496 O O . ASN A 1 190 ? 0.088 0.44 25.172 1 52.94 190 ASN A O 1
ATOM 1500 N N . ARG A 1 191 ? 0.343 2.598 26.125 1 58.38 191 ARG A N 1
ATOM 1501 C CA . ARG A 1 191 ? -0.771 2.289 27.016 1 58.38 191 ARG A CA 1
ATOM 1502 C C . ARG A 1 191 ? -2.049 2.984 26.547 1 58.38 191 ARG A C 1
ATOM 1504 O O . ARG A 1 191 ? -3.082 2.898 27.219 1 58.38 191 ARG A O 1
ATOM 1511 N N . ARG A 1 192 ? -1.811 3.566 25.328 1 72.06 192 ARG A N 1
ATOM 1512 C CA . ARG A 1 192 ? -3.053 4.195 24.891 1 72.06 192 ARG A CA 1
ATOM 1513 C C . ARG A 1 192 ? -4.039 3.16 24.359 1 72.06 192 ARG A C 1
ATOM 1515 O O . ARG A 1 192 ? -3.695 2.365 23.484 1 72.06 192 ARG A O 1
ATOM 1522 N N . PRO A 1 193 ? -5.129 3.141 24.953 1 83.38 193 PRO A N 1
ATOM 1523 C CA . PRO A 1 193 ? -6.121 2.168 24.484 1 83.38 193 PRO A CA 1
ATOM 1524 C C . PRO A 1 193 ? -6.531 2.398 23.031 1 83.38 193 PRO A C 1
ATOM 1526 O O . PRO A 1 193 ? -6.645 3.547 22.594 1 83.38 193 PRO A O 1
ATOM 1529 N N . PRO A 1 194 ? -6.641 1.385 22.266 1 90.44 194 PRO A N 1
ATOM 1530 C CA . PRO A 1 194 ? -7.164 1.508 20.891 1 90.44 194 PRO A CA 1
ATOM 1531 C C . PRO A 1 194 ? -8.539 2.164 20.844 1 90.44 194 PRO A C 1
ATOM 1533 O O . PRO A 1 194 ? -9.242 2.217 21.875 1 90.44 194 PRO A O 1
ATOM 1536 N N . VAL A 1 195 ? -8.797 2.771 19.781 1 93.25 195 VAL A N 1
ATOM 1537 C CA . VAL A 1 195 ? -10.062 3.471 19.547 1 93.25 195 VAL A CA 1
ATOM 1538 C C . VAL A 1 195 ? -10.812 2.824 18.391 1 93.25 195 VAL A C 1
ATOM 1540 O O . VAL A 1 195 ? -10.203 2.35 17.438 1 93.25 195 VAL A O 1
ATOM 1543 N N . GLN A 1 196 ? -12.125 2.879 18.531 1 95.31 196 GLN A N 1
ATOM 1544 C CA . GLN A 1 196 ? -12.953 2.312 17.469 1 95.31 196 GLN A CA 1
ATOM 1545 C C . GLN A 1 196 ? -13.562 3.408 16.594 1 95.31 196 GLN A C 1
ATOM 1547 O O . GLN A 1 196 ? -14.008 4.438 17.109 1 95.31 196 GLN A O 1
ATOM 1552 N N . HIS A 1 197 ? -13.547 3.211 15.25 1 96.38 197 HIS A N 1
ATOM 1553 C CA . HIS A 1 197 ? -14.18 4.109 14.289 1 96.38 197 HIS A CA 1
ATOM 1554 C C . HIS A 1 197 ? -14.977 3.328 13.258 1 96.38 197 HIS A C 1
ATOM 1556 O O . HIS A 1 197 ? -14.609 2.211 12.891 1 96.38 197 HIS A O 1
ATOM 1562 N N . SER A 1 198 ? -16.078 4.012 12.797 1 96.75 198 SER A N 1
ATOM 1563 C CA . SER A 1 198 ? -16.719 3.486 11.594 1 96.75 198 SER A CA 1
ATOM 1564 C C . SER A 1 198 ? -15.773 3.525 10.398 1 96.75 198 SER A C 1
ATOM 1566 O O . SER A 1 198 ? -15.055 4.504 10.203 1 96.75 198 SER A O 1
ATOM 1568 N N . LEU A 1 199 ? -15.828 2.432 9.641 1 97.94 199 LEU A N 1
ATOM 1569 C CA . LEU A 1 199 ? -14.984 2.363 8.453 1 97.94 199 LEU A CA 1
ATOM 1570 C C . LEU A 1 199 ? -15.453 3.363 7.398 1 97.94 199 LEU A C 1
ATOM 1572 O O . LEU A 1 199 ? -14.664 3.789 6.547 1 97.94 199 LEU A O 1
ATOM 1576 N N . VAL A 1 200 ? -16.75 3.652 7.422 1 98.06 200 VAL A N 1
ATOM 1577 C CA . VAL A 1 200 ? -17.344 4.637 6.531 1 98.06 200 VAL A CA 1
ATOM 1578 C C . VAL A 1 200 ? -17.969 5.766 7.352 1 98.06 200 VAL A C 1
ATOM 1580 O O . VAL A 1 200 ? -18.812 5.523 8.219 1 98.06 200 VAL A O 1
ATOM 1583 N N . ARG A 1 201 ? -17.484 6.941 7.02 1 95.81 201 ARG A N 1
ATOM 1584 C CA . ARG A 1 201 ? -17.984 8.109 7.727 1 95.81 201 ARG A CA 1
ATOM 1585 C C . ARG A 1 201 ? -18.859 8.977 6.812 1 95.81 201 ARG A C 1
ATOM 1587 O O . ARG A 1 201 ? -18.641 9 5.598 1 95.81 201 ARG A O 1
ATOM 1594 N N . THR A 1 202 ? -19.781 9.633 7.434 1 94.5 202 THR A N 1
ATOM 1595 C CA . THR A 1 202 ? -20.641 10.57 6.719 1 94.5 202 THR A CA 1
ATOM 1596 C C . THR A 1 202 ? -20.438 11.992 7.242 1 94.5 202 THR A C 1
ATOM 1598 O O . THR A 1 202 ? -20.531 12.234 8.445 1 94.5 202 THR A O 1
ATOM 1601 N N . ASN A 1 203 ? -20.109 12.891 6.344 1 91.69 203 ASN A N 1
ATOM 1602 C CA . ASN A 1 203 ? -20.062 14.305 6.715 1 91.69 203 ASN A CA 1
ATOM 1603 C C . ASN A 1 203 ? -21.438 14.828 7.098 1 91.69 203 ASN A C 1
ATOM 1605 O O . ASN A 1 203 ? -22.359 14.82 6.281 1 91.69 203 ASN A O 1
ATOM 1609 N N . PRO A 1 204 ? -21.547 15.281 8.25 1 88.62 204 PRO A N 1
ATOM 1610 C CA . PRO A 1 204 ? -22.891 15.68 8.688 1 88.62 204 PRO A CA 1
ATOM 1611 C C . PRO A 1 204 ? -23.391 16.922 7.965 1 88.62 204 PRO A C 1
ATOM 1613 O O . PRO A 1 204 ? -24.609 17.156 7.887 1 88.62 204 PRO A O 1
ATOM 1616 N N . ARG A 1 205 ? -22.562 17.703 7.465 1 87.75 205 ARG A N 1
ATOM 1617 C CA . ARG A 1 205 ? -22.953 18.938 6.816 1 87.75 205 ARG A CA 1
ATOM 1618 C C . ARG A 1 205 ? -23.328 18.703 5.355 1 87.75 205 ARG A C 1
ATOM 1620 O O . ARG A 1 205 ? -24.281 19.281 4.852 1 87.75 205 ARG A O 1
ATOM 1627 N N . THR A 1 206 ? -22.625 17.797 4.691 1 91.94 206 THR A N 1
ATOM 1628 C CA . THR A 1 206 ? -22.797 17.656 3.248 1 91.94 206 THR A CA 1
ATOM 1629 C C . THR A 1 206 ? -23.5 16.344 2.918 1 91.94 206 THR A C 1
ATOM 1631 O O . THR A 1 206 ? -24 16.156 1.809 1 91.94 206 THR A O 1
ATOM 1634 N N . GLY A 1 207 ? -23.422 15.367 3.77 1 94.31 207 GLY A N 1
ATOM 1635 C CA . GLY A 1 207 ? -23.953 14.039 3.514 1 94.31 207 GLY A CA 1
ATOM 1636 C C . GLY A 1 207 ? -22.984 13.148 2.76 1 94.31 207 GLY A C 1
ATOM 1637 O O . GLY A 1 207 ? -23.266 11.961 2.549 1 94.31 207 GLY A O 1
ATOM 1638 N N . ARG A 1 208 ? -21.859 13.656 2.418 1 95.31 208 ARG A N 1
ATOM 1639 C CA . ARG A 1 208 ? -20.891 12.891 1.648 1 95.31 208 ARG A CA 1
ATOM 1640 C C . ARG A 1 208 ? -20.25 11.812 2.508 1 95.31 208 ARG A C 1
ATOM 1642 O O . ARG A 1 208 ? -19.922 12.047 3.672 1 95.31 208 ARG A O 1
ATOM 1649 N N . ARG A 1 209 ? -20.094 10.609 1.869 1 96.94 209 ARG A N 1
ATOM 1650 C CA . ARG A 1 209 ? -19.438 9.5 2.562 1 96.94 209 ARG A CA 1
ATOM 1651 C C . ARG A 1 209 ? -17.969 9.414 2.186 1 96.94 209 ARG A C 1
ATOM 1653 O O . ARG A 1 209 ? -17.578 9.836 1.097 1 96.94 209 ARG A O 1
ATOM 1660 N N . SER A 1 210 ? -17.188 8.922 3.135 1 97.69 210 SER A N 1
ATOM 1661 C CA . SER A 1 210 ? -15.766 8.695 2.924 1 97.69 210 SER A CA 1
ATOM 1662 C C . SER A 1 210 ? -15.281 7.465 3.68 1 97.69 210 SER A C 1
ATOM 1664 O O . SER A 1 210 ? -15.867 7.09 4.699 1 97.69 210 SER A O 1
ATOM 1666 N N . LEU A 1 211 ? -14.305 6.801 3.117 1 98.38 211 LEU A N 1
ATOM 1667 C CA . LEU A 1 211 ? -13.586 5.797 3.9 1 98.38 211 LEU A CA 1
ATOM 1668 C C . LEU A 1 211 ? -12.805 6.453 5.031 1 98.38 211 LEU A C 1
ATOM 1670 O O . LEU A 1 211 ? -12.258 7.547 4.859 1 98.38 211 LEU A O 1
ATOM 1674 N N . TYR A 1 212 ? -12.773 5.859 6.219 1 97.88 212 TYR A N 1
ATOM 1675 C CA . TYR A 1 212 ? -11.93 6.328 7.312 1 97.88 212 TYR A CA 1
ATOM 1676 C C . TYR A 1 212 ? -10.859 5.301 7.66 1 97.88 212 TYR A C 1
ATOM 1678 O O . TYR A 1 212 ? -11.086 4.41 8.484 1 97.88 212 TYR A O 1
ATOM 1686 N N . LEU A 1 213 ? -9.742 5.457 7.031 1 97.81 213 LEU A N 1
ATOM 1687 C CA . LEU A 1 213 ? -8.586 4.566 7.137 1 97.81 213 LEU A CA 1
ATOM 1688 C C . LEU A 1 213 ? -7.379 5.309 7.691 1 97.81 213 LEU A C 1
ATOM 1690 O O . LEU A 1 213 ? -7.391 6.535 7.793 1 97.81 213 LEU A O 1
ATOM 1694 N N . SER A 1 214 ? -6.406 4.566 8.078 1 97.69 214 SER A N 1
ATOM 1695 C CA . SER A 1 214 ? -5.125 5.051 8.586 1 97.69 214 SER A CA 1
ATOM 1696 C C . SER A 1 214 ? -4.141 3.904 8.797 1 97.69 214 SER A C 1
ATOM 1698 O O . SER A 1 214 ? -4.551 2.758 8.984 1 97.69 214 SER A O 1
ATOM 1700 N N . GLY A 1 215 ? -2.934 4.297 8.711 1 96.62 215 GLY A N 1
ATOM 1701 C CA . GLY A 1 215 ? -1.946 3.324 9.156 1 96.62 215 GLY A CA 1
ATOM 1702 C C . GLY A 1 215 ? -2.201 2.814 10.562 1 96.62 215 GLY A C 1
ATOM 1703 O O . GLY A 1 215 ? -1.69 1.761 10.945 1 96.62 215 GLY A O 1
ATOM 1704 N N . HIS A 1 216 ? -3.031 3.475 11.305 1 96.12 216 HIS A N 1
ATOM 1705 C CA . HIS A 1 216 ? -3.377 3.09 12.664 1 96.12 216 HIS A CA 1
ATOM 1706 C C . HIS A 1 216 ? -4.465 2.021 12.68 1 96.12 216 HIS A C 1
ATOM 1708 O O . HIS A 1 216 ? -4.723 1.403 13.711 1 96.12 216 HIS A O 1
ATOM 1714 N N . ALA A 1 217 ? -5.191 1.862 11.586 1 97.5 217 ALA A N 1
ATOM 1715 C CA . ALA A 1 217 ? -6.27 0.878 11.539 1 97.5 217 ALA A CA 1
ATOM 1716 C C . ALA A 1 217 ? -5.715 -0.544 11.562 1 97.5 217 ALA A C 1
ATOM 1718 O O . ALA A 1 217 ? -5.082 -0.986 10.602 1 97.5 217 ALA A O 1
ATOM 1719 N N . SER A 1 218 ? -6.031 -1.224 12.609 1 96.19 218 SER A N 1
ATOM 1720 C CA . SER A 1 218 ? -5.379 -2.5 12.883 1 96.19 218 SER A CA 1
ATOM 1721 C C . SER A 1 218 ? -6.188 -3.664 12.312 1 96.19 218 SER A C 1
ATOM 1723 O O . SER A 1 218 ? -5.625 -4.574 11.695 1 96.19 218 SER A O 1
ATOM 1725 N N . HIS A 1 219 ? -7.441 -3.682 12.609 1 96.94 219 HIS A N 1
ATOM 1726 C CA . HIS A 1 219 ? -8.32 -4.766 12.172 1 96.94 219 HIS A CA 1
ATOM 1727 C C . HIS A 1 219 ? -9.781 -4.359 12.273 1 96.94 219 HIS A C 1
ATOM 1729 O O . HIS A 1 219 ? -10.102 -3.266 12.742 1 96.94 219 HIS A O 1
ATOM 1735 N N . ILE A 1 220 ? -10.617 -5.195 11.68 1 98 220 ILE A N 1
ATOM 1736 C CA . ILE A 1 220 ? -12.062 -4.977 11.695 1 98 220 ILE A CA 1
ATOM 1737 C C . ILE A 1 220 ? -12.664 -5.641 12.93 1 98 220 ILE A C 1
ATOM 1739 O O . ILE A 1 220 ? -12.438 -6.828 13.18 1 98 220 ILE A O 1
ATOM 1743 N N . ILE A 1 221 ? -13.43 -4.863 13.703 1 97.88 221 ILE A N 1
ATOM 1744 C CA . ILE A 1 221 ? -14.055 -5.367 14.922 1 97.88 221 ILE A CA 1
ATOM 1745 C C . ILE A 1 221 ? -15.047 -6.469 14.57 1 97.88 221 ILE A C 1
ATOM 1747 O O . ILE A 1 221 ? -15.883 -6.301 13.672 1 97.88 221 ILE A O 1
ATOM 1751 N N . GLY A 1 222 ? -14.922 -7.555 15.258 1 96.62 222 GLY A N 1
ATOM 1752 C CA . GLY A 1 222 ? -15.852 -8.656 15.062 1 96.62 222 GLY A CA 1
ATOM 1753 C C . GLY A 1 222 ? -15.398 -9.633 14 1 96.62 222 GLY A C 1
AT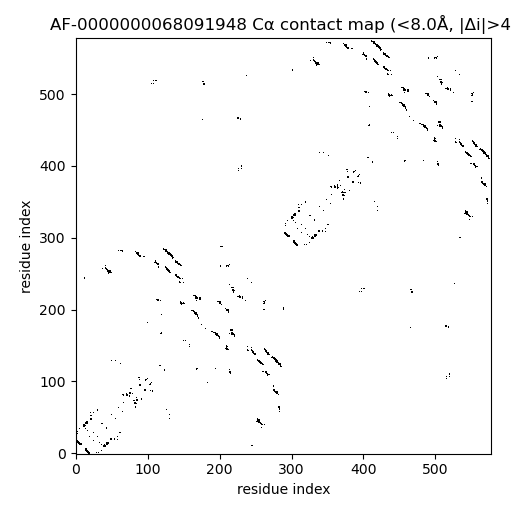OM 1754 O O . GLY A 1 222 ? -16.031 -10.68 13.797 1 96.62 222 GLY A O 1
ATOM 1755 N N . TRP A 1 223 ? -14.391 -9.297 13.273 1 95.25 223 TRP A N 1
ATOM 1756 C CA . TRP A 1 223 ? -13.82 -10.188 12.266 1 95.25 223 TRP A CA 1
ATOM 1757 C C . TRP A 1 223 ? -12.547 -10.852 12.789 1 95.25 223 TRP A C 1
ATOM 1759 O O . TRP A 1 223 ? -11.891 -10.328 13.688 1 95.25 223 TRP A O 1
ATOM 1769 N N . PRO A 1 224 ? -12.289 -12.102 12.227 1 92.56 224 PRO A N 1
ATOM 1770 C CA . PRO A 1 224 ? -10.914 -12.562 12.445 1 92.56 224 PRO A CA 1
ATOM 1771 C C . PRO A 1 224 ? -9.867 -11.523 12.039 1 92.56 224 PRO A C 1
ATOM 1773 O O . PRO A 1 224 ? -10.023 -10.859 11.016 1 92.56 224 PRO A O 1
ATOM 1776 N N . VAL A 1 225 ? -8.773 -11.391 12.844 1 94.06 225 VAL A N 1
ATOM 1777 C CA . VAL A 1 225 ? -7.781 -10.336 12.672 1 94.06 225 VAL A CA 1
ATOM 1778 C C . VAL A 1 225 ? -7.195 -10.391 11.266 1 94.06 225 VAL A C 1
ATOM 1780 O O . VAL A 1 225 ? -7.07 -9.359 10.594 1 94.06 225 VAL A O 1
ATOM 1783 N N . GLU A 1 226 ? -6.887 -11.602 10.812 1 92.88 226 GLU A N 1
ATOM 1784 C CA . GLU A 1 226 ? -6.234 -11.773 9.516 1 92.88 226 GLU A CA 1
ATOM 1785 C C . GLU A 1 226 ? -7.137 -11.305 8.383 1 92.88 226 GLU A C 1
ATOM 1787 O O . GLU A 1 226 ? -6.672 -10.641 7.445 1 92.88 226 GLU A O 1
ATOM 1792 N N . GLN A 1 227 ? -8.43 -11.594 8.492 1 93.06 227 GLN A N 1
ATOM 1793 C CA . GLN A 1 227 ? -9.375 -11.164 7.469 1 93.06 227 GLN A CA 1
ATOM 1794 C C . GLN A 1 227 ? -9.555 -9.648 7.484 1 93.06 227 GLN A C 1
ATOM 1796 O O . GLN A 1 227 ? -9.617 -9.016 6.43 1 93.06 227 GLN A O 1
ATOM 1801 N N . GLY A 1 228 ? -9.664 -9.125 8.68 1 96 228 GLY A N 1
ATOM 1802 C CA . GLY A 1 228 ? -9.797 -7.688 8.812 1 96 228 GLY A CA 1
ATOM 1803 C C . GLY A 1 228 ? -8.602 -6.922 8.281 1 96 228 GLY A C 1
ATOM 1804 O O . GLY A 1 228 ? -8.758 -5.914 7.586 1 96 228 GLY A O 1
ATOM 1805 N N . ARG A 1 229 ? -7.426 -7.406 8.547 1 96 229 ARG A N 1
ATOM 1806 C CA . ARG A 1 229 ? -6.211 -6.742 8.078 1 96 229 ARG A CA 1
ATOM 1807 C C . 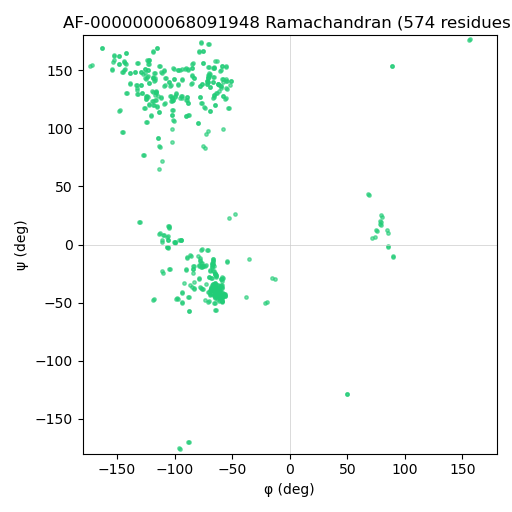ARG A 1 229 ? -6.078 -6.84 6.562 1 96 229 ARG A C 1
ATOM 1809 O O . ARG A 1 229 ? -5.652 -5.883 5.91 1 96 229 ARG A O 1
ATOM 1816 N N . ALA A 1 230 ? -6.461 -7.973 6.066 1 94.5 230 ALA A N 1
ATOM 1817 C CA . ALA A 1 230 ? -6.438 -8.117 4.613 1 94.5 230 ALA A CA 1
ATOM 1818 C C . ALA A 1 230 ? -7.359 -7.102 3.945 1 94.5 230 ALA A C 1
ATOM 1820 O O . ALA A 1 230 ? -6.98 -6.469 2.957 1 94.5 230 ALA A O 1
ATOM 1821 N N . LEU A 1 231 ? -8.531 -6.953 4.477 1 96.12 231 LEU A N 1
ATOM 1822 C CA . LEU A 1 231 ? -9.477 -5.984 3.934 1 96.12 231 LEU A CA 1
ATOM 1823 C C . LEU A 1 231 ? -8.914 -4.57 4.02 1 96.12 231 LEU A C 1
ATOM 1825 O O . LEU A 1 231 ? -8.977 -3.811 3.051 1 96.12 231 LEU A O 1
ATOM 1829 N N . LEU A 1 232 ? -8.344 -4.227 5.145 1 97.75 232 LEU A N 1
ATOM 1830 C CA . LEU A 1 232 ? -7.812 -2.885 5.348 1 97.75 232 LEU A CA 1
ATOM 1831 C C . LEU A 1 232 ? -6.664 -2.604 4.383 1 97.75 232 LEU A C 1
ATOM 1833 O O . LEU A 1 232 ? -6.535 -1.488 3.875 1 97.75 232 LEU A O 1
ATOM 1837 N N . GLN A 1 233 ? -5.867 -3.584 4.148 1 95.62 233 GLN A N 1
ATOM 1838 C CA . GLN A 1 233 ? -4.781 -3.432 3.191 1 95.62 233 GLN A CA 1
ATOM 1839 C C . GLN A 1 233 ? -5.316 -3.195 1.782 1 95.62 233 GLN A C 1
ATOM 1841 O O . GLN A 1 233 ? -4.824 -2.324 1.062 1 95.62 233 GLN A O 1
ATOM 1846 N N . GLN A 1 234 ? -6.312 -3.91 1.423 1 95.5 234 GLN A N 1
ATOM 1847 C CA . GLN A 1 234 ? -6.93 -3.754 0.11 1 95.5 234 GLN A CA 1
ATOM 1848 C C . GLN A 1 234 ? -7.535 -2.363 -0.05 1 95.5 234 GLN A C 1
ATOM 1850 O O . GLN A 1 234 ? -7.371 -1.723 -1.091 1 95.5 234 GLN A O 1
ATOM 1855 N N . LEU A 1 235 ? -8.211 -1.961 0.943 1 97.94 235 LEU A N 1
ATOM 1856 C CA . LEU A 1 235 ? -8.875 -0.661 0.884 1 97.94 235 LEU A CA 1
ATOM 1857 C C . LEU A 1 235 ? -7.848 0.467 0.845 1 97.94 235 LEU A C 1
ATOM 1859 O O . LEU A 1 235 ? -8.047 1.468 0.152 1 97.94 235 LEU A O 1
ATOM 1863 N N . THR A 1 236 ? -6.762 0.321 1.606 1 97.94 236 THR A N 1
ATOM 1864 C CA . THR A 1 236 ? -5.715 1.339 1.593 1 97.94 236 THR A CA 1
ATOM 1865 C C . THR A 1 236 ? -5.062 1.425 0.216 1 97.94 236 THR A C 1
ATOM 1867 O O . THR A 1 236 ? -4.832 2.52 -0.301 1 97.94 236 THR A O 1
ATOM 1870 N N . GLU A 1 237 ? -4.781 0.299 -0.342 1 96.38 237 GLU A N 1
ATOM 1871 C CA . GLU A 1 237 ? -4.227 0.296 -1.691 1 96.38 237 GLU A CA 1
ATOM 1872 C C . GLU A 1 237 ? -5.168 0.979 -2.678 1 96.38 237 GLU A C 1
ATOM 1874 O O . GLU A 1 237 ? -4.734 1.782 -3.506 1 96.38 237 GLU A O 1
ATOM 1879 N N . HIS A 1 238 ? -6.434 0.651 -2.617 1 96.81 238 HIS A N 1
ATOM 1880 C CA . HIS A 1 238 ? -7.438 1.276 -3.471 1 96.81 238 HIS A CA 1
ATOM 1881 C C . HIS A 1 238 ? -7.457 2.789 -3.283 1 96.81 238 HIS A C 1
ATOM 1883 O O . HIS A 1 238 ? -7.371 3.541 -4.258 1 96.81 238 HIS A O 1
ATOM 1889 N N . ALA A 1 239 ? -7.398 3.188 -2.055 1 98.38 239 ALA A N 1
ATOM 1890 C CA . ALA A 1 239 ? -7.637 4.59 -1.716 1 98.38 239 ALA A CA 1
ATOM 1891 C C . ALA A 1 239 ? -6.422 5.449 -2.055 1 98.38 239 ALA A C 1
ATOM 1893 O O . ALA A 1 239 ? -6.527 6.676 -2.139 1 98.38 239 ALA A O 1
ATOM 1894 N N . THR A 1 240 ? -5.285 4.848 -2.201 1 97.94 240 THR A N 1
ATOM 1895 C CA . THR A 1 240 ? -4.078 5.641 -2.396 1 97.94 240 THR A CA 1
ATOM 1896 C C . THR A 1 240 ? -3.617 5.578 -3.85 1 97.94 240 THR A C 1
ATOM 1898 O O . THR A 1 240 ? -2.479 5.93 -4.164 1 97.94 240 THR A O 1
ATOM 1901 N N . GLN A 1 241 ? -4.508 5.133 -4.715 1 96.56 241 GLN A N 1
ATOM 1902 C CA . GLN A 1 241 ? -4.242 5.246 -6.145 1 96.56 241 GLN A CA 1
ATOM 1903 C C . GLN A 1 241 ? -4.066 6.703 -6.559 1 96.56 241 GLN A C 1
ATOM 1905 O O . GLN A 1 241 ? -4.723 7.594 -6.012 1 96.56 241 GLN A O 1
ATOM 1910 N N . ARG A 1 242 ? -3.27 6.934 -7.562 1 96.62 242 ARG A N 1
ATOM 1911 C CA . ARG A 1 242 ? -2.82 8.281 -7.898 1 96.62 242 ARG A CA 1
ATOM 1912 C C . ARG A 1 242 ? -3.994 9.164 -8.312 1 96.62 242 ARG A C 1
ATOM 1914 O O . ARG A 1 242 ? -3.977 10.375 -8.094 1 96.62 242 ARG A O 1
ATOM 1921 N N . GLN A 1 243 ? -5.035 8.57 -8.82 1 96.44 243 GLN A N 1
ATOM 1922 C CA . GLN A 1 243 ? -6.18 9.359 -9.25 1 96.44 243 GLN A CA 1
ATOM 1923 C C . GLN A 1 243 ? -6.879 10.008 -8.062 1 96.44 243 GLN A C 1
ATOM 1925 O O . GLN A 1 243 ? -7.625 10.977 -8.227 1 96.44 243 GLN A O 1
ATOM 1930 N N . PHE A 1 244 ? -6.605 9.5 -6.863 1 98.12 244 PHE A N 1
ATOM 1931 C CA . PHE A 1 244 ? -7.262 10.031 -5.672 1 98.12 244 PHE A CA 1
ATOM 1932 C C . PHE A 1 244 ? -6.301 10.891 -4.863 1 98.12 244 PHE A C 1
ATOM 1934 O O . PHE A 1 244 ? -6.645 11.367 -3.779 1 98.12 244 PHE A O 1
ATOM 1941 N N . VAL A 1 245 ? -5.086 11.102 -5.359 1 98.5 245 VAL A N 1
ATOM 1942 C CA . VAL A 1 245 ? -4.047 11.664 -4.504 1 98.5 245 VAL A CA 1
ATOM 1943 C C . VAL A 1 245 ? -3.621 13.031 -5.039 1 98.5 245 VAL A C 1
ATOM 1945 O O . VAL A 1 245 ? -3.418 13.203 -6.242 1 98.5 245 VAL A O 1
ATOM 1948 N N . TYR A 1 246 ? -3.578 14 -4.184 1 98.75 246 TYR A N 1
ATOM 1949 C CA . TYR A 1 246 ? -2.971 15.297 -4.434 1 98.75 246 TYR A CA 1
ATOM 1950 C C . TYR A 1 246 ? -1.6 15.398 -3.775 1 98.75 246 TYR A C 1
ATOM 1952 O O . TYR A 1 246 ? -1.448 15.094 -2.59 1 98.75 246 TYR A O 1
ATOM 1960 N N . ALA A 1 247 ? -0.62 15.727 -4.551 1 98.5 247 ALA A N 1
ATOM 1961 C CA . ALA A 1 247 ? 0.723 15.977 -4.039 1 98.5 247 ALA A CA 1
ATOM 1962 C C . ALA A 1 247 ? 1.003 17.469 -3.943 1 98.5 247 ALA A C 1
ATOM 1964 O O . ALA A 1 247 ? 1.061 18.172 -4.965 1 98.5 247 ALA A O 1
ATOM 1965 N N . HIS A 1 248 ? 1.204 17.969 -2.766 1 98.75 248 HIS A N 1
ATOM 1966 C CA . HIS A 1 248 ? 1.444 19.391 -2.568 1 98.75 248 HIS A CA 1
ATOM 1967 C C . HIS A 1 248 ? 2.928 19.719 -2.682 1 98.75 248 HIS A C 1
ATOM 1969 O O . HIS A 1 248 ? 3.738 19.25 -1.881 1 98.75 248 HIS A O 1
ATOM 1975 N N . ALA A 1 249 ? 3.166 20.578 -3.586 1 98.19 249 ALA A N 1
ATOM 1976 C CA . ALA A 1 249 ? 4.52 21.109 -3.736 1 98.19 249 ALA A CA 1
ATOM 1977 C C . ALA A 1 249 ? 4.715 22.359 -2.887 1 98.19 249 ALA A C 1
ATOM 1979 O O . ALA A 1 249 ? 4.242 23.453 -3.246 1 98.19 249 ALA A O 1
ATOM 1980 N N . TRP A 1 250 ? 5.48 22.234 -1.903 1 98.56 250 TRP A N 1
ATOM 1981 C CA . TRP A 1 250 ? 5.605 23.266 -0.877 1 98.56 250 TRP A CA 1
ATOM 1982 C C . TRP A 1 250 ? 6.336 24.5 -1.422 1 98.56 250 TRP A C 1
ATOM 1984 O O . TRP A 1 250 ? 7.305 24.359 -2.172 1 98.56 250 TRP A O 1
ATOM 1994 N N . GLN A 1 251 ? 5.855 25.609 -1.043 1 98.19 251 GLN A N 1
ATOM 1995 C CA . GLN A 1 251 ? 6.523 26.891 -1.169 1 98.19 251 GLN A CA 1
ATOM 1996 C C . GLN A 1 251 ? 6.66 27.578 0.189 1 98.19 251 GLN A C 1
ATOM 1998 O O . GLN A 1 251 ? 5.844 27.359 1.086 1 98.19 251 GLN A O 1
ATOM 2003 N N . MET A 1 252 ? 7.711 28.344 0.272 1 98.06 252 MET A N 1
ATOM 2004 C CA . MET A 1 252 ? 7.867 29.078 1.523 1 98.06 252 MET A CA 1
ATOM 2005 C C . MET A 1 252 ? 6.629 29.922 1.818 1 98.06 252 MET A C 1
ATOM 2007 O O . MET A 1 252 ? 6.062 30.547 0.914 1 98.06 252 MET A O 1
ATOM 2011 N N . ASP A 1 253 ? 6.137 29.891 3.086 1 98.38 253 ASP A N 1
ATOM 2012 C CA . ASP A 1 253 ? 5.016 30.641 3.627 1 98.38 253 ASP A CA 1
ATOM 2013 C C . ASP A 1 253 ? 3.682 30.031 3.217 1 98.38 253 ASP A C 1
ATOM 2015 O O . ASP A 1 253 ? 2.643 30.688 3.271 1 98.38 253 ASP A O 1
ATOM 2019 N N . ASP A 1 254 ? 3.762 28.781 2.783 1 98.69 254 ASP A N 1
ATOM 2020 C CA . ASP A 1 254 ? 2.518 28.031 2.611 1 98.69 254 ASP A CA 1
ATOM 2021 C C . ASP A 1 254 ? 1.878 27.719 3.959 1 98.69 254 ASP A C 1
ATOM 2023 O O . ASP A 1 254 ? 2.572 27.359 4.918 1 98.69 254 ASP A O 1
ATOM 2027 N N . LEU A 1 255 ? 0.642 27.891 4.055 1 98.69 255 LEU A N 1
ATOM 2028 C CA . LEU A 1 255 ? -0.22 27.297 5.07 1 98.69 255 LEU A CA 1
ATOM 2029 C C . LEU A 1 255 ? -1.2 26.312 4.441 1 98.69 255 LEU A C 1
ATOM 2031 O O . LEU A 1 255 ? -2.045 26.703 3.633 1 98.69 255 LEU A O 1
ATOM 2035 N N . VAL A 1 256 ? -1.062 25 4.77 1 98.88 256 VAL A N 1
ATOM 2036 C CA . VAL A 1 256 ? -1.909 23.938 4.215 1 98.88 256 VAL A CA 1
ATOM 2037 C C . VAL A 1 256 ? -2.803 23.375 5.309 1 98.88 256 VAL A C 1
ATOM 2039 O O . VAL A 1 256 ? -2.324 23.016 6.391 1 98.88 256 VAL A O 1
ATOM 2042 N N . MET A 1 257 ? -4.074 23.359 5.039 1 98.62 257 MET A N 1
ATOM 2043 C CA . MET A 1 257 ? -5.066 22.828 5.973 1 98.62 257 MET A CA 1
ATOM 2044 C C . MET A 1 257 ? -5.875 21.703 5.34 1 98.62 257 MET A C 1
ATOM 2046 O O . MET A 1 257 ? -6.242 21.781 4.168 1 98.62 257 MET A O 1
ATOM 2050 N N . TRP A 1 258 ? -6.148 20.641 6.125 1 98.38 258 TRP A N 1
ATOM 2051 C CA . TRP A 1 258 ? -6.934 19.578 5.516 1 98.38 258 TRP A CA 1
ATOM 2052 C C . TRP A 1 258 ? -7.887 18.953 6.531 1 98.38 258 TRP A C 1
ATOM 2054 O O . TRP A 1 258 ? -7.695 19.094 7.742 1 98.38 258 TRP A O 1
ATOM 2064 N N . ASN A 1 259 ? -8.898 18.359 5.996 1 95.81 259 ASN A N 1
ATOM 2065 C CA . ASN A 1 259 ? -9.93 17.641 6.738 1 95.81 259 ASN A CA 1
ATOM 2066 C C . ASN A 1 259 ? -9.531 16.188 6.977 1 95.81 259 ASN A C 1
ATOM 2068 O O . ASN A 1 259 ? -9.57 15.375 6.051 1 95.81 259 ASN A O 1
ATOM 2072 N N . ASN A 1 260 ? -9.266 15.82 8.242 1 96 260 ASN A N 1
ATOM 2073 C CA . ASN A 1 260 ? -8.781 14.477 8.562 1 96 260 ASN A CA 1
ATOM 2074 C C . ASN A 1 260 ? -9.898 13.445 8.492 1 96 260 ASN A C 1
ATOM 2076 O O . ASN A 1 260 ? -9.633 12.25 8.312 1 96 260 ASN A O 1
ATOM 2080 N N . ALA A 1 261 ? -11.125 13.867 8.531 1 92.25 261 ALA A N 1
ATOM 2081 C CA . ALA A 1 261 ? -12.242 12.93 8.508 1 92.25 261 ALA A CA 1
ATOM 2082 C C . ALA A 1 261 ? -12.414 12.328 7.113 1 92.25 261 ALA A C 1
ATOM 2084 O O . ALA A 1 261 ? -13.047 11.281 6.953 1 92.25 261 ALA A O 1
ATOM 2085 N N . ALA A 1 262 ? -11.828 13.016 6.145 1 95.75 262 ALA A N 1
ATOM 2086 C CA . ALA A 1 262 ? -12.094 12.578 4.773 1 95.75 262 ALA A CA 1
ATOM 2087 C C . ALA A 1 262 ? -10.789 12.422 3.988 1 95.75 262 ALA A C 1
ATOM 2089 O O . ALA A 1 262 ? -10.797 12.484 2.758 1 95.75 262 ALA A O 1
ATOM 2090 N N . SER A 1 263 ? -9.68 12.305 4.738 1 98.12 263 SER A N 1
ATOM 2091 C CA . SER A 1 263 ? -8.414 12.211 4.016 1 98.12 263 SER A CA 1
ATOM 2092 C C . SER A 1 263 ? -7.406 11.344 4.773 1 98.12 263 SER A C 1
ATOM 2094 O O . SER A 1 263 ? -7.547 11.133 5.98 1 98.12 263 SER A O 1
ATOM 2096 N N . MET A 1 264 ? -6.508 10.812 4.09 1 98.69 264 MET A N 1
ATOM 2097 C CA . MET A 1 264 ? -5.211 10.375 4.598 1 98.69 264 MET A CA 1
ATOM 2098 C C . MET A 1 264 ? -4.086 11.211 4.004 1 98.69 264 MET A C 1
ATOM 2100 O O . MET A 1 264 ? -4.258 11.836 2.953 1 98.69 264 MET A O 1
ATOM 2104 N N . HIS A 1 265 ? -3.059 11.297 4.703 1 98.75 265 HIS A N 1
ATOM 2105 C CA . HIS A 1 265 ? -1.896 11.984 4.152 1 98.75 265 HIS A CA 1
ATOM 2106 C C . HIS A 1 265 ? -0.601 11.289 4.562 1 98.75 265 HIS A C 1
ATOM 2108 O O . HIS A 1 265 ? -0.605 10.422 5.441 1 98.75 265 HIS A O 1
ATOM 2114 N N . ARG A 1 266 ? 0.479 11.641 3.871 1 98.19 266 ARG A N 1
ATOM 2115 C CA . ARG A 1 266 ? 1.807 11.141 4.219 1 98.19 266 ARG A CA 1
ATOM 2116 C C . ARG A 1 266 ? 2.891 12.109 3.758 1 98.19 266 ARG A C 1
ATOM 2118 O O . ARG A 1 266 ? 2.693 12.859 2.803 1 98.19 266 ARG A O 1
ATOM 2125 N N . ALA A 1 267 ? 3.943 12.062 4.523 1 96.94 267 ALA A N 1
ATOM 2126 C CA . ALA A 1 267 ? 5.172 12.711 4.07 1 96.94 267 ALA A CA 1
ATOM 2127 C C . ALA A 1 267 ? 5.949 11.797 3.123 1 96.94 267 ALA A C 1
ATOM 2129 O O . ALA A 1 267 ? 5.969 10.578 3.301 1 96.94 267 ALA A O 1
ATOM 2130 N N . LEU A 1 268 ? 6.547 12.383 2.139 1 94.94 268 LEU A N 1
ATOM 2131 C CA . LEU A 1 268 ? 7.461 11.617 1.302 1 94.94 268 LEU A CA 1
ATOM 2132 C C . LEU A 1 268 ? 8.875 11.648 1.872 1 94.94 268 LEU A C 1
ATOM 2134 O O . LEU A 1 268 ? 9.25 12.602 2.559 1 94.94 268 LEU A O 1
ATOM 2138 N N . PRO A 1 269 ? 9.586 10.602 1.604 1 91.06 269 PRO A N 1
ATOM 2139 C CA . PRO A 1 269 ? 10.953 10.57 2.113 1 91.06 269 PRO A CA 1
ATOM 2140 C C . PRO A 1 269 ? 11.797 11.742 1.613 1 91.06 269 PRO A C 1
ATOM 2142 O O . PRO A 1 269 ? 11.625 12.188 0.476 1 91.06 269 PRO A O 1
ATOM 2145 N N . TYR A 1 270 ? 12.641 12.227 2.504 1 90.69 270 TYR A N 1
ATOM 2146 C CA . TYR A 1 270 ? 13.594 13.289 2.199 1 90.69 270 TYR A CA 1
ATOM 2147 C C . TYR A 1 270 ? 15.016 12.867 2.562 1 90.69 270 TYR A C 1
ATOM 2149 O O . TYR A 1 270 ? 15.305 12.602 3.73 1 90.69 270 TYR A O 1
ATOM 2157 N N . THR A 1 271 ? 15.82 12.82 1.493 1 81.88 271 THR A N 1
ATOM 2158 C CA . THR A 1 271 ? 17.172 12.328 1.703 1 81.88 271 THR A CA 1
ATOM 2159 C C . THR A 1 271 ? 18.188 13.469 1.568 1 81.88 271 THR A C 1
ATOM 2161 O O . THR A 1 271 ? 19.406 13.227 1.539 1 81.88 271 THR A O 1
ATOM 2164 N N . GLY A 1 272 ? 17.703 14.664 1.464 1 86.44 272 GLY A N 1
ATOM 2165 C CA . GLY A 1 272 ? 18.594 15.805 1.341 1 86.44 272 GLY A CA 1
ATOM 2166 C C . GLY A 1 272 ? 19.234 16.219 2.658 1 86.44 272 GLY A C 1
ATOM 2167 O O . GLY A 1 272 ? 18.859 15.695 3.717 1 86.44 272 GLY A O 1
ATOM 2168 N N . THR A 1 273 ? 20.141 17.156 2.559 1 90.81 273 THR A N 1
ATOM 2169 C CA . THR A 1 273 ? 20.891 17.578 3.738 1 90.81 273 THR A CA 1
ATOM 2170 C C . THR A 1 273 ? 20.375 18.922 4.246 1 90.81 273 THR A C 1
ATOM 2172 O O . THR A 1 273 ? 20.641 19.297 5.391 1 90.81 273 THR A O 1
ATOM 2175 N N . GLU A 1 274 ? 19.734 19.625 3.385 1 96 274 GLU A N 1
ATOM 2176 C CA . GLU A 1 274 ? 19.188 20.906 3.822 1 96 274 GLU A CA 1
ATOM 2177 C C . GLU A 1 274 ? 18.078 20.719 4.855 1 96 274 GLU A C 1
ATOM 2179 O O . GLU A 1 274 ? 17.297 19.766 4.766 1 96 274 GLU A O 1
ATOM 2184 N N . PRO A 1 275 ? 18.031 21.656 5.82 1 95.94 275 PRO A N 1
ATOM 2185 C CA . PRO A 1 275 ? 17.016 21.5 6.867 1 95.94 275 PRO A CA 1
ATOM 2186 C C . PRO A 1 275 ? 15.602 21.719 6.352 1 95.94 275 PRO A C 1
ATOM 2188 O O . PRO A 1 275 ? 15.391 22.562 5.469 1 95.94 275 PRO A O 1
ATOM 2191 N N . ARG A 1 276 ? 14.758 21.031 6.914 1 96.25 276 ARG A N 1
ATOM 2192 C CA . ARG A 1 276 ? 13.32 21.172 6.691 1 96.25 276 ARG A CA 1
ATOM 2193 C C . ARG A 1 276 ? 12.562 21.219 8.016 1 96.25 276 ARG A C 1
ATOM 2195 O O . ARG A 1 276 ? 12.82 20.422 8.914 1 96.25 276 ARG A O 1
ATOM 2202 N N . LEU A 1 277 ? 11.609 22.188 8.125 1 95 277 LEU A N 1
ATOM 2203 C CA . LEU A 1 277 ? 10.773 22.312 9.312 1 95 277 LEU A CA 1
ATOM 2204 C C . LEU A 1 277 ? 9.391 22.844 8.961 1 95 277 LEU A C 1
ATOM 2206 O O . LEU A 1 277 ? 9.266 23.969 8.469 1 95 277 LEU A O 1
ATOM 2210 N N . LEU A 1 278 ? 8.43 22.062 9.148 1 96.31 278 LEU A N 1
ATOM 2211 C CA . LEU A 1 278 ? 7.031 22.453 9.117 1 96.31 278 LEU A CA 1
ATOM 2212 C C . LEU A 1 278 ? 6.434 22.453 10.523 1 96.31 278 LEU A C 1
ATOM 2214 O O . LEU A 1 278 ? 6.789 21.609 11.352 1 96.31 278 LEU A O 1
ATOM 2218 N N . ARG A 1 279 ? 5.578 23.406 10.75 1 94.94 279 ARG A N 1
ATOM 2219 C CA . ARG A 1 279 ? 4.891 23.469 12.031 1 94.94 279 ARG A CA 1
ATOM 2220 C C . ARG A 1 279 ? 3.473 22.922 11.922 1 94.94 279 ARG A C 1
ATOM 2222 O O . ARG A 1 279 ? 2.678 23.406 11.109 1 94.94 279 ARG A O 1
ATOM 2229 N N . TRP A 1 280 ? 3.24 21.953 12.773 1 95.44 280 TRP A N 1
ATOM 2230 C CA . TRP A 1 280 ? 1.951 21.266 12.812 1 95.44 280 TRP A CA 1
ATOM 2231 C C . TRP A 1 280 ? 1.057 21.844 13.898 1 95.44 280 TRP A C 1
ATOM 2233 O O . TRP A 1 280 ? 1.521 22.141 15 1 95.44 280 TRP A O 1
ATOM 2243 N N . SER A 1 281 ? -0.223 22.047 13.617 1 94.69 281 SER A N 1
ATOM 2244 C CA . SER A 1 281 ? -1.281 22.344 14.578 1 94.69 281 SER A CA 1
ATOM 2245 C C . SER A 1 281 ? -2.59 21.672 14.188 1 94.69 281 SER A C 1
ATOM 2247 O O . SER A 1 281 ? -2.811 21.359 13.016 1 94.69 281 SER A O 1
ATOM 2249 N N . GLY A 1 282 ? -3.408 21.344 15.156 1 95 282 GLY A N 1
ATOM 2250 C CA . GLY A 1 282 ? -4.668 20.672 14.875 1 95 282 GLY A CA 1
ATOM 2251 C C . GLY A 1 282 ? -5.762 21.031 15.867 1 95 282 GLY A C 1
ATOM 2252 O O . GLY A 1 282 ? -5.496 21.625 16.906 1 95 282 GLY A O 1
ATOM 2253 N N . VAL A 1 283 ? -6.977 20.766 15.469 1 95.25 283 VAL A N 1
ATOM 2254 C CA . VAL A 1 283 ? -8.133 20.922 16.344 1 95.25 283 VAL A CA 1
ATOM 2255 C C . VAL A 1 283 ? -8.93 19.625 16.391 1 95.25 283 VAL A C 1
ATOM 2257 O O . VAL A 1 283 ? -8.906 18.828 15.445 1 95.25 283 VAL A O 1
ATOM 2260 N N . THR A 1 284 ? -9.562 19.406 17.453 1 92.19 284 THR A N 1
ATOM 2261 C CA . THR A 1 284 ? -10.25 18.156 17.719 1 92.19 284 THR A CA 1
ATOM 2262 C C . THR A 1 284 ? -11.648 18.156 17.094 1 92.19 284 THR A C 1
ATOM 2264 O O . THR A 1 284 ? -12.219 19.219 16.859 1 92.19 284 THR A O 1
ATOM 2267 N N . GLU A 1 285 ? -12.102 16.906 16.859 1 87.44 285 GLU A N 1
ATOM 2268 C CA . GLU A 1 285 ? -13.469 16.719 16.375 1 87.44 285 GLU A CA 1
ATOM 2269 C C . GLU A 1 285 ? -14.484 16.953 17.484 1 87.44 285 GLU A C 1
ATOM 2271 O O . GLU A 1 285 ? -14.359 16.391 18.578 1 87.44 285 GLU A O 1
ATOM 2276 N N . LEU A 1 286 ? -15.383 17.922 17.375 1 74.25 286 LEU A N 1
ATOM 2277 C CA . LEU A 1 286 ? -16.328 18.297 18.406 1 74.25 286 LEU A CA 1
ATOM 2278 C C . LEU A 1 286 ? -17.5 17.328 18.469 1 74.25 286 LEU A C 1
ATOM 2280 O O . LEU A 1 286 ? -18.047 17.062 19.547 1 74.25 286 LEU A O 1
ATOM 2284 N N . GLU A 1 287 ? -17.922 16.844 17.312 1 69.69 287 GLU A N 1
ATOM 2285 C CA . GLU A 1 287 ? -18.984 15.844 17.297 1 69.69 287 GLU A CA 1
ATOM 2286 C C . GLU A 1 287 ? -18.547 14.586 16.547 1 69.69 287 GLU A C 1
ATOM 2288 O O . GLU A 1 287 ? -17.922 14.672 15.484 1 69.69 287 GLU A O 1
ATOM 2293 N N . PRO A 1 288 ? -18.781 13.461 17.375 1 61.38 288 PRO A N 1
ATOM 2294 C CA . PRO A 1 288 ? -18.406 12.219 16.703 1 61.38 288 PRO A CA 1
ATOM 2295 C C . PRO A 1 288 ? -19.078 12.078 15.328 1 61.38 288 PRO A C 1
ATOM 2297 O O . PRO A 1 288 ? -20.234 12.469 15.156 1 61.38 288 PRO A O 1
ATOM 2300 N N . VAL A 1 289 ? -18.344 12.031 14.336 1 60.72 289 VAL A N 1
ATOM 2301 C CA . VAL A 1 289 ? -18.906 11.594 13.055 1 60.72 289 VAL A CA 1
ATOM 2302 C C . VAL A 1 289 ? -18.859 10.07 12.969 1 60.72 289 VAL A C 1
ATOM 2304 O O . VAL A 1 289 ? -17.906 9.445 13.461 1 60.72 289 VAL A O 1
ATOM 2307 N N . MET B 1 1 ? 2.891 -27.109 -35.031 1 64.5 1 MET B N 1
ATOM 2308 C CA . MET B 1 1 ? 2.26 -25.812 -35.25 1 64.5 1 MET B CA 1
ATOM 2309 C C . MET B 1 1 ? 3.141 -24.688 -34.719 1 64.5 1 MET B C 1
ATOM 2311 O O . MET B 1 1 ? 3.895 -24.891 -33.75 1 64.5 1 MET B O 1
ATOM 2315 N N . THR B 1 2 ? 3.168 -23.578 -35.438 1 84.06 2 THR B N 1
ATOM 2316 C CA . THR B 1 2 ? 4.047 -22.469 -35.062 1 84.06 2 THR B CA 1
ATOM 2317 C C . THR B 1 2 ? 3.465 -21.672 -33.906 1 84.06 2 THR B C 1
ATOM 2319 O O . THR B 1 2 ? 2.277 -21.344 -33.906 1 84.06 2 THR B O 1
ATOM 2322 N N . ILE B 1 3 ? 4.195 -21.453 -32.844 1 91.81 3 ILE B N 1
ATOM 2323 C CA . ILE B 1 3 ? 3.805 -20.703 -31.656 1 91.81 3 ILE B CA 1
ATOM 2324 C C . ILE B 1 3 ? 3.623 -19.219 -32 1 91.81 3 ILE B C 1
ATOM 2326 O O . ILE B 1 3 ? 4.406 -18.672 -32.781 1 91.81 3 ILE B O 1
ATOM 2330 N N . THR B 1 4 ? 2.541 -18.734 -31.688 1 96 4 THR B N 1
ATOM 2331 C CA . THR B 1 4 ? 2.287 -17.297 -31.859 1 96 4 THR B CA 1
ATOM 2332 C C . THR B 1 4 ? 2.254 -16.594 -30.5 1 96 4 THR B C 1
ATOM 2334 O O . THR B 1 4 ? 1.724 -17.125 -29.531 1 96 4 THR B O 1
ATOM 2337 N N . ILE B 1 5 ? 2.881 -15.445 -30.453 1 97.12 5 ILE B N 1
ATOM 2338 C CA . ILE B 1 5 ? 2.896 -14.609 -29.25 1 97.12 5 ILE B CA 1
ATOM 2339 C C . ILE B 1 5 ? 2.174 -13.297 -29.531 1 97.12 5 ILE B C 1
ATOM 2341 O O . ILE B 1 5 ? 2.566 -12.547 -30.422 1 97.12 5 ILE B O 1
ATOM 2345 N N . THR B 1 6 ? 1.088 -12.977 -28.828 1 97.94 6 THR B N 1
ATOM 2346 C CA . THR B 1 6 ? 0.288 -11.773 -29.031 1 97.94 6 THR B CA 1
ATOM 2347 C C . THR B 1 6 ? 0.222 -10.945 -27.75 1 97.94 6 THR B C 1
ATOM 2349 O O . THR B 1 6 ? -0.266 -11.422 -26.734 1 97.94 6 THR B O 1
ATOM 2352 N N . PRO B 1 7 ? 0.679 -9.727 -27.828 1 98.06 7 PRO B N 1
ATOM 2353 C CA . PRO B 1 7 ? 0.608 -8.891 -26.625 1 98.06 7 PRO B CA 1
ATOM 2354 C C . PRO B 1 7 ? -0.821 -8.703 -26.125 1 98.06 7 PRO B C 1
ATOM 2356 O O . PRO B 1 7 ? -1.743 -8.531 -26.922 1 98.06 7 PRO B O 1
ATOM 2359 N N . ILE B 1 8 ? -1.065 -8.797 -24.844 1 98.25 8 ILE B N 1
ATOM 2360 C CA . ILE B 1 8 ? -2.34 -8.5 -24.203 1 98.25 8 ILE B CA 1
ATOM 2361 C C . ILE B 1 8 ? -2.311 -7.086 -23.625 1 98.25 8 ILE B C 1
ATOM 2363 O O . ILE B 1 8 ? -3.242 -6.305 -23.844 1 98.25 8 ILE B O 1
ATOM 2367 N N . GLN B 1 9 ? -1.218 -6.758 -22.938 1 97.75 9 GLN B N 1
ATOM 2368 C CA . GLN B 1 9 ? -1.043 -5.453 -22.312 1 97.75 9 GLN B CA 1
ATOM 2369 C C . GLN B 1 9 ? 0.418 -5.016 -22.344 1 97.75 9 GLN B C 1
ATOM 2371 O O . GLN B 1 9 ? 1.194 -5.348 -21.438 1 97.75 9 GLN B O 1
ATOM 2376 N N . GLY B 1 10 ? 0.7 -4.172 -23.391 1 96.12 10 GLY B N 1
ATOM 2377 C CA . GLY B 1 10 ? 2.074 -3.715 -23.516 1 96.12 10 GLY B CA 1
ATOM 2378 C C . GLY B 1 10 ? 3.086 -4.844 -23.453 1 96.12 10 GLY B C 1
ATOM 2379 O O . GLY B 1 10 ? 2.961 -5.836 -24.172 1 96.12 10 GLY B O 1
ATOM 2380 N N . GLU B 1 11 ? 4.082 -4.652 -22.562 1 94.94 11 GLU B N 1
ATOM 2381 C CA . GLU B 1 11 ? 5.117 -5.668 -22.391 1 94.94 11 GLU B CA 1
ATOM 2382 C C . GLU B 1 11 ? 4.918 -6.441 -21.094 1 94.94 11 GLU B C 1
ATOM 2384 O O . GLU B 1 11 ? 5.828 -7.137 -20.641 1 94.94 11 GLU B O 1
ATOM 2389 N N . ILE B 1 12 ? 3.756 -6.316 -20.547 1 98.38 12 ILE B N 1
ATOM 2390 C CA . ILE B 1 12 ? 3.506 -6.984 -19.281 1 98.38 12 ILE B CA 1
ATOM 2391 C C . ILE B 1 12 ? 2.99 -8.398 -19.531 1 98.38 12 ILE B C 1
ATOM 2393 O O . ILE B 1 12 ? 3.479 -9.359 -18.938 1 98.38 12 ILE B O 1
ATOM 2397 N N . ALA B 1 13 ? 2.057 -8.547 -20.438 1 98.81 13 ALA B N 1
ATOM 2398 C CA . ALA B 1 13 ? 1.402 -9.836 -20.625 1 98.81 13 ALA B CA 1
ATOM 2399 C C . ALA B 1 13 ? 1.214 -10.141 -22.109 1 98.81 13 ALA B C 1
ATOM 2401 O O . ALA B 1 13 ? 0.971 -9.234 -22.906 1 98.81 13 ALA B O 1
ATOM 2402 N N . ALA B 1 14 ? 1.277 -11.406 -22.453 1 98.81 14 ALA B N 1
ATOM 2403 C CA . ALA B 1 14 ? 1.038 -11.875 -23.812 1 98.81 14 ALA B CA 1
ATOM 2404 C C . ALA B 1 14 ? 0.292 -13.203 -23.812 1 98.81 14 ALA B C 1
ATOM 2406 O O . ALA B 1 14 ? 0.349 -13.961 -22.844 1 98.81 14 ALA B O 1
ATOM 2407 N N . SER B 1 15 ? -0.371 -13.453 -24.859 1 98.44 15 SER B N 1
ATOM 2408 C CA . SER B 1 15 ? -0.993 -14.75 -25.078 1 98.44 15 SER B CA 1
ATOM 2409 C C . SER B 1 15 ? -0.153 -15.617 -26.016 1 98.44 15 SER B C 1
ATOM 2411 O O . SER B 1 15 ? 0.464 -15.102 -26.953 1 98.44 15 SER B O 1
ATOM 2413 N N . ILE B 1 16 ? -0.136 -16.875 -25.703 1 98.25 16 ILE B N 1
ATOM 2414 C CA . ILE B 1 16 ? 0.562 -17.844 -26.531 1 98.25 16 ILE B CA 1
ATOM 2415 C C . ILE B 1 16 ? -0.451 -18.719 -27.266 1 98.25 16 ILE B C 1
ATOM 2417 O O . ILE B 1 16 ? -1.304 -19.359 -26.641 1 98.25 16 ILE B O 1
ATOM 2421 N N . GLY B 1 17 ? -0.394 -18.719 -28.594 1 96.94 17 GLY B N 1
ATOM 2422 C CA . GLY B 1 17 ? -1.228 -19.562 -29.422 1 96.94 17 GLY B CA 1
ATOM 2423 C C . GLY B 1 17 ? -0.431 -20.578 -30.219 1 96.94 17 GLY B C 1
ATOM 2424 O O . GLY B 1 17 ? 0.801 -20.562 -30.203 1 96.94 17 GLY B O 1
ATOM 2425 N N . GLY B 1 18 ? -1.187 -21.562 -30.844 1 94.62 18 GLY B N 1
ATOM 2426 C CA . GLY B 1 18 ? -0.546 -22.562 -31.688 1 94.62 18 GLY B CA 1
ATOM 2427 C C . GLY B 1 18 ? 0.096 -23.688 -30.891 1 94.62 18 GLY B C 1
ATOM 2428 O O . GLY B 1 18 ? 1.093 -24.266 -31.328 1 94.62 18 GLY B O 1
ATOM 2429 N N . ILE B 1 19 ? -0.407 -23.859 -29.719 1 95.38 19 ILE B N 1
ATOM 2430 C CA . ILE B 1 19 ? 0.163 -24.891 -28.859 1 95.38 19 ILE B CA 1
ATOM 2431 C C . ILE B 1 19 ? -0.956 -25.641 -28.141 1 95.38 19 ILE B C 1
ATOM 2433 O O . ILE B 1 19 ? -1.966 -25.031 -27.75 1 95.38 19 ILE B O 1
ATOM 2437 N N . ASP B 1 20 ? -0.844 -26.875 -28.047 1 95.88 20 ASP B N 1
ATOM 2438 C CA . ASP B 1 20 ? -1.672 -27.781 -27.25 1 95.88 20 ASP B CA 1
ATOM 2439 C C . ASP B 1 20 ? -0.816 -28.625 -26.312 1 95.88 20 ASP B C 1
ATOM 2441 O O . ASP B 1 20 ? -0.205 -29.609 -26.75 1 95.88 20 ASP B O 1
ATOM 2445 N N . VAL B 1 21 ? -0.861 -28.281 -25.062 1 95.69 21 VAL B N 1
ATOM 2446 C CA . VAL B 1 21 ? 0.021 -28.891 -24.078 1 95.69 21 VAL B CA 1
ATOM 2447 C C . VAL B 1 21 ? -0.314 -30.375 -23.953 1 95.69 21 VAL B C 1
ATOM 2449 O O . VAL B 1 21 ? 0.558 -31.188 -23.641 1 95.69 21 VAL B O 1
ATOM 2452 N N . ARG B 1 22 ? -1.532 -30.797 -24.266 1 94.06 22 ARG B N 1
ATOM 2453 C CA . ARG B 1 22 ? -1.971 -32.188 -24.156 1 94.06 22 ARG B CA 1
ATOM 2454 C C . ARG B 1 22 ? -1.227 -33.094 -25.141 1 94.06 22 ARG B C 1
ATOM 2456 O O . ARG B 1 22 ? -1.123 -34.281 -24.938 1 94.06 22 ARG B O 1
ATOM 2463 N N . ARG B 1 23 ? -0.753 -32.438 -26.125 1 92.62 23 ARG B N 1
ATOM 2464 C CA . ARG B 1 23 ? -0.087 -33.188 -27.172 1 92.62 23 ARG B CA 1
ATOM 2465 C C . ARG B 1 23 ? 1.423 -33.219 -26.969 1 92.62 23 ARG B C 1
ATOM 2467 O O . ARG B 1 23 ? 2.166 -33.719 -27.797 1 92.62 23 ARG B O 1
ATOM 2474 N N . GLY B 1 24 ? 1.833 -32.688 -25.938 1 90.69 24 GLY B N 1
ATOM 2475 C CA . GLY B 1 24 ? 3.262 -32.531 -25.703 1 90.69 24 GLY B CA 1
ATOM 2476 C C . GLY B 1 24 ? 3.818 -31.234 -26.266 1 90.69 24 GLY B C 1
ATOM 2477 O O . GLY B 1 24 ? 3.242 -30.656 -27.188 1 90.69 24 GLY B O 1
ATOM 2478 N N . VAL B 1 25 ? 4.895 -30.781 -25.641 1 93.56 25 VAL B N 1
ATOM 2479 C CA . VAL B 1 25 ? 5.527 -29.547 -26.094 1 93.56 25 VAL B CA 1
ATOM 2480 C C . VAL B 1 25 ? 6.941 -29.844 -26.594 1 93.56 25 VAL B C 1
ATOM 2482 O O . VAL B 1 25 ? 7.699 -30.562 -25.922 1 93.56 25 VAL B O 1
ATOM 2485 N N . THR B 1 26 ? 7.281 -29.344 -27.75 1 94.88 26 THR B N 1
ATOM 2486 C CA . THR B 1 26 ? 8.602 -29.562 -28.328 1 94.88 26 THR B CA 1
ATOM 2487 C C . THR B 1 26 ? 9.633 -28.641 -27.672 1 94.88 26 THR B C 1
ATOM 2489 O O . THR B 1 26 ? 9.273 -27.656 -27.031 1 94.88 26 THR B O 1
ATOM 2492 N N . ASP B 1 27 ? 10.898 -28.969 -27.922 1 95.94 27 ASP B N 1
ATOM 2493 C CA . ASP B 1 27 ? 11.977 -28.125 -27.406 1 95.94 27 ASP B CA 1
ATOM 2494 C C . ASP B 1 27 ? 11.898 -26.719 -27.984 1 95.94 27 ASP B C 1
ATOM 2496 O O . ASP B 1 27 ? 12.156 -25.734 -27.297 1 95.94 27 ASP B O 1
ATOM 2500 N N . ASP B 1 28 ? 11.531 -26.688 -29.188 1 95.44 28 ASP B N 1
ATOM 2501 C CA . ASP B 1 28 ? 11.414 -25.391 -29.844 1 95.44 28 ASP B CA 1
ATOM 2502 C C . ASP B 1 28 ? 10.305 -24.547 -29.219 1 95.44 28 ASP B C 1
ATOM 2504 O O . ASP B 1 28 ? 10.453 -23.328 -29.062 1 95.44 28 ASP B O 1
ATOM 2508 N N . GLN B 1 29 ? 9.266 -25.172 -28.891 1 96 29 GLN B N 1
ATOM 2509 C CA . GLN B 1 29 ? 8.148 -24.484 -28.266 1 96 29 GLN B CA 1
ATOM 2510 C C . GLN B 1 29 ? 8.523 -24 -26.859 1 96 29 GLN B C 1
ATOM 2512 O O . GLN B 1 29 ? 8.172 -22.891 -26.469 1 96 29 GLN B O 1
ATOM 2517 N N . VAL B 1 30 ? 9.266 -24.812 -26.172 1 96.62 30 VAL B N 1
ATOM 2518 C CA . VAL B 1 30 ? 9.734 -24.438 -24.844 1 96.62 30 VAL B CA 1
ATOM 2519 C C . VAL B 1 30 ? 10.641 -23.219 -24.938 1 96.62 30 VAL B C 1
ATOM 2521 O O . VAL B 1 30 ? 10.484 -22.266 -24.156 1 96.62 30 VAL B O 1
ATOM 2524 N N . GLN B 1 31 ? 11.5 -23.219 -25.891 1 95.5 31 GLN B N 1
ATOM 2525 C CA . GLN B 1 31 ? 12.398 -22.094 -26.094 1 95.5 31 GLN B CA 1
ATOM 2526 C C . GLN B 1 31 ? 11.625 -20.828 -26.453 1 95.5 31 GLN B C 1
ATOM 2528 O O . GLN B 1 31 ? 11.969 -19.734 -25.984 1 95.5 31 GLN B O 1
ATOM 2533 N N . ALA B 1 32 ? 10.641 -20.984 -27.25 1 96.25 32 ALA B N 1
ATOM 2534 C CA . ALA B 1 32 ? 9.82 -19.844 -27.641 1 96.25 32 ALA B CA 1
ATOM 2535 C C . ALA B 1 32 ? 9.102 -19.25 -26.438 1 96.25 32 ALA B C 1
ATOM 2537 O O . ALA B 1 32 ? 9.016 -18.031 -26.297 1 96.25 32 ALA B O 1
ATOM 2538 N N . ILE B 1 33 ? 8.602 -20.094 -25.562 1 97.06 33 ILE B N 1
ATOM 2539 C CA . ILE B 1 33 ? 7.914 -19.641 -24.344 1 97.06 33 ILE B CA 1
ATOM 2540 C C . ILE B 1 33 ? 8.906 -18.969 -23.422 1 97.06 33 ILE B C 1
ATOM 2542 O O . ILE B 1 33 ? 8.602 -17.922 -22.828 1 97.06 33 ILE B O 1
ATOM 2546 N N . GLU B 1 34 ? 10.094 -19.516 -23.359 1 95.25 34 GLU B N 1
ATOM 2547 C CA . GLU B 1 34 ? 11.141 -18.906 -22.547 1 95.25 34 GLU B CA 1
ATOM 2548 C C . GLU B 1 34 ? 11.461 -17.484 -23.047 1 95.25 34 GLU B C 1
ATOM 2550 O O . GLU B 1 34 ? 11.578 -16.562 -22.25 1 95.25 34 GLU B O 1
ATOM 2555 N N . ARG B 1 35 ? 11.539 -17.359 -24.297 1 94.62 35 ARG B N 1
ATOM 2556 C CA . ARG B 1 35 ? 11.812 -16.047 -24.875 1 94.62 35 ARG B CA 1
ATOM 2557 C C . ARG B 1 35 ? 10.664 -15.078 -24.609 1 94.62 35 ARG B C 1
ATOM 2559 O O . ARG B 1 35 ? 10.891 -13.898 -24.359 1 94.62 35 ARG B O 1
ATOM 2566 N N . ALA B 1 36 ? 9.438 -15.617 -24.719 1 97.19 36 ALA B N 1
ATOM 2567 C CA . ALA B 1 36 ? 8.281 -14.781 -24.406 1 97.19 36 ALA B CA 1
ATOM 2568 C C . ALA B 1 36 ? 8.336 -14.305 -22.953 1 97.19 36 ALA B C 1
ATOM 2570 O O . ALA B 1 36 ? 8.039 -13.141 -22.672 1 97.19 36 ALA B O 1
ATOM 2571 N N . LEU B 1 37 ? 8.828 -15.148 -22.078 1 96.25 37 LEU B N 1
ATOM 2572 C CA . LEU B 1 37 ? 8.883 -14.828 -20.656 1 96.25 37 LEU B CA 1
ATOM 2573 C C . LEU B 1 37 ? 10.047 -13.891 -20.359 1 96.25 37 LEU B C 1
ATOM 2575 O O . LEU B 1 37 ? 10.117 -13.305 -19.281 1 96.25 37 LEU B O 1
ATOM 2579 N N . ASP B 1 38 ? 10.93 -13.742 -21.297 1 93.81 38 ASP B N 1
ATOM 2580 C CA . ASP B 1 38 ? 11.969 -12.719 -21.188 1 93.81 38 ASP B CA 1
ATOM 2581 C C . ASP B 1 38 ? 11.422 -11.336 -21.547 1 93.81 38 ASP B C 1
ATOM 2583 O O . ASP B 1 38 ? 11.898 -10.32 -21.031 1 93.81 38 ASP B O 1
ATOM 2587 N N . GLN B 1 39 ? 10.477 -11.383 -22.375 1 95.69 39 GLN B N 1
ATOM 2588 C CA . GLN B 1 39 ? 9.914 -10.125 -22.859 1 95.69 39 GLN B CA 1
ATOM 2589 C C . GLN B 1 39 ? 8.703 -9.703 -22.031 1 95.69 39 GLN B C 1
ATOM 2591 O O . GLN B 1 39 ? 8.531 -8.523 -21.75 1 95.69 39 GLN B O 1
ATOM 2596 N N . TYR B 1 40 ? 7.871 -10.695 -21.703 1 97.88 40 TYR B N 1
ATOM 2597 C CA . TYR B 1 40 ? 6.668 -10.477 -20.906 1 97.88 40 TYR B CA 1
ATOM 2598 C C . TYR B 1 40 ? 6.809 -11.109 -19.516 1 97.88 40 TYR B C 1
ATOM 2600 O O . TYR B 1 40 ? 7.473 -12.133 -19.359 1 97.88 40 TYR B O 1
ATOM 2608 N N . ILE B 1 41 ? 6.191 -10.492 -18.516 1 97.44 41 ILE B N 1
ATOM 2609 C CA . ILE B 1 41 ? 6.32 -11.109 -17.188 1 97.44 41 ILE B CA 1
ATOM 2610 C C . ILE B 1 41 ? 5.277 -12.211 -17.031 1 97.44 41 ILE B C 1
ATOM 2612 O O . ILE B 1 41 ? 5.422 -13.094 -16.188 1 97.44 41 ILE B O 1
ATOM 2616 N N . VAL B 1 42 ? 4.207 -12.141 -17.859 1 98.62 42 VAL B N 1
ATOM 2617 C CA . VAL B 1 42 ? 3.125 -13.125 -17.797 1 98.62 42 VAL B CA 1
ATOM 2618 C C . VAL B 1 42 ? 2.777 -13.609 -19.203 1 98.62 42 VAL B C 1
ATOM 2620 O O . VAL B 1 42 ? 2.672 -12.805 -20.141 1 98.62 42 VAL B O 1
ATOM 2623 N N . VAL B 1 43 ? 2.559 -14.914 -19.375 1 98.81 43 VAL B N 1
ATOM 2624 C CA . VAL B 1 43 ? 2.021 -15.453 -20.625 1 98.81 43 VAL B CA 1
ATOM 2625 C C . VAL B 1 43 ? 0.779 -16.281 -20.328 1 98.81 43 VAL B C 1
ATOM 2627 O O . VAL B 1 43 ? 0.722 -17 -19.312 1 98.81 43 VAL B O 1
ATOM 2630 N N . VAL B 1 44 ? -0.145 -16.188 -21.203 1 98.88 44 VAL B N 1
ATOM 2631 C CA . VAL B 1 44 ? -1.431 -16.859 -21.047 1 98.88 44 VAL B CA 1
ATOM 2632 C C . VAL B 1 44 ? -1.635 -17.844 -22.188 1 98.88 44 VAL B C 1
ATOM 2634 O O . VAL B 1 44 ? -1.545 -17.484 -23.359 1 98.88 44 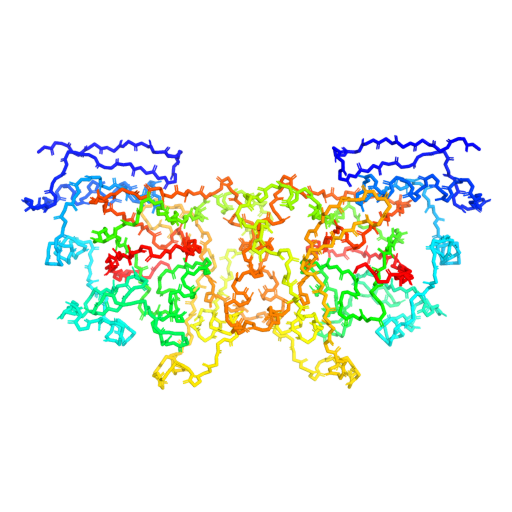VAL B O 1
ATOM 2637 N N . LEU B 1 45 ? -1.792 -19.094 -21.906 1 98.5 45 LEU B N 1
ATOM 2638 C CA . LEU B 1 45 ? -2.229 -20.109 -22.859 1 98.5 45 LEU B CA 1
ATOM 2639 C C . LEU B 1 45 ? -3.701 -20.453 -22.656 1 98.5 45 LEU B C 1
ATOM 2641 O O . LEU B 1 45 ? -4.062 -21.078 -21.656 1 98.5 45 LEU B O 1
ATOM 2645 N N . ARG B 1 46 ? -4.504 -20.078 -23.609 1 97.81 46 ARG B N 1
ATOM 2646 C CA . ARG B 1 46 ? -5.941 -20.328 -23.5 1 97.81 46 ARG B CA 1
ATOM 2647 C C . ARG B 1 46 ? -6.289 -21.734 -23.984 1 97.81 46 ARG B C 1
ATOM 2649 O O . ARG B 1 46 ? -5.586 -22.297 -24.812 1 97.81 46 ARG B O 1
ATOM 2656 N N . GLY B 1 47 ? -7.324 -22.25 -23.453 1 97.44 47 GLY B N 1
ATOM 2657 C CA . GLY B 1 47 ? -7.879 -23.516 -23.953 1 97.44 47 GLY B CA 1
ATOM 2658 C C . GLY B 1 47 ? -6.988 -24.703 -23.672 1 97.44 47 GLY B C 1
ATOM 2659 O O . GLY B 1 47 ? -6.766 -25.531 -24.547 1 97.44 47 GLY B O 1
ATOM 2660 N N . GLN B 1 48 ? -6.445 -24.734 -22.469 1 98.12 48 GLN B N 1
ATOM 2661 C CA . GLN B 1 48 ? -5.578 -25.844 -22.078 1 98.12 48 GLN B CA 1
ATOM 2662 C C . GLN B 1 48 ? -6.219 -26.688 -20.984 1 98.12 48 GLN B C 1
ATOM 2664 O O . GLN B 1 48 ? -5.91 -26.516 -19.797 1 98.12 48 GLN B O 1
ATOM 2669 N N . PRO B 1 49 ? -7.07 -27.641 -21.297 1 97 49 PRO B N 1
ATOM 2670 C CA . PRO B 1 49 ? -7.695 -28.484 -20.281 1 97 49 PRO B CA 1
ATOM 2671 C C . PRO B 1 49 ? -6.73 -29.5 -19.688 1 97 49 PRO B C 1
ATOM 2673 O O . PRO B 1 49 ? -6.836 -30.703 -19.969 1 97 49 PRO B O 1
ATOM 2676 N N . LEU B 1 50 ? -5.949 -29.094 -18.734 1 95.38 50 LEU B N 1
ATOM 2677 C CA . LEU B 1 50 ? -4.852 -29.891 -18.203 1 95.38 50 LEU B CA 1
ATOM 2678 C C . LEU B 1 50 ? -5.309 -30.688 -16.984 1 95.38 50 LEU B C 1
ATOM 2680 O O . LEU B 1 50 ? -6.086 -30.188 -16.172 1 95.38 50 LEU B O 1
ATOM 2684 N N . ASP B 1 51 ? -4.809 -31.891 -16.891 1 93.12 51 ASP B N 1
ATOM 2685 C CA . ASP B 1 51 ? -4.84 -32.594 -15.609 1 93.12 51 ASP B CA 1
ATOM 2686 C C . ASP B 1 51 ? -3.521 -32.406 -14.859 1 93.12 51 ASP B C 1
ATOM 2688 O O . ASP B 1 51 ? -2.641 -31.672 -15.305 1 93.12 51 ASP B O 1
ATOM 2692 N N . ASP B 1 52 ? -3.387 -33.031 -13.766 1 92.12 52 ASP B N 1
ATOM 2693 C CA . ASP B 1 52 ? -2.236 -32.812 -12.891 1 92.12 52 ASP B CA 1
ATOM 2694 C C . ASP B 1 52 ? -0.946 -33.281 -13.562 1 92.12 52 ASP B C 1
ATOM 2696 O O . ASP B 1 52 ? 0.076 -32.594 -13.5 1 92.12 52 ASP B O 1
ATOM 2700 N N . ASP B 1 53 ? -0.993 -34.438 -14.195 1 92.25 53 ASP B N 1
ATOM 2701 C CA . ASP B 1 53 ? 0.192 -35 -14.836 1 92.25 53 ASP B CA 1
ATOM 2702 C C . ASP B 1 53 ? 0.679 -34.094 -15.977 1 92.25 53 ASP B C 1
ATOM 2704 O O . ASP B 1 53 ? 1.872 -33.812 -16.078 1 92.25 53 ASP B O 1
ATOM 2708 N N . LEU B 1 54 ? -0.236 -33.688 -16.781 1 94.44 54 LEU B N 1
ATOM 2709 C CA . LEU B 1 54 ? 0.111 -32.844 -17.922 1 94.44 54 LEU B CA 1
ATOM 2710 C C . LEU B 1 54 ? 0.717 -31.516 -17.438 1 94.44 54 LEU B C 1
ATOM 2712 O O . LEU B 1 54 ? 1.693 -31.031 -18.016 1 94.44 54 LEU B O 1
ATOM 2716 N N . GLN B 1 55 ? 0.145 -30.906 -16.406 1 95.06 55 GLN B N 1
ATOM 2717 C CA . GLN B 1 55 ? 0.666 -29.641 -15.898 1 95.06 55 GLN B CA 1
ATOM 2718 C C . GLN B 1 55 ? 2.066 -29.828 -15.312 1 95.06 55 GLN B C 1
ATOM 2720 O O . GLN B 1 55 ? 2.951 -29 -15.547 1 95.06 55 GLN B O 1
ATOM 2725 N N . GLN B 1 56 ? 2.189 -30.859 -14.555 1 92.44 56 GLN B N 1
ATOM 2726 C CA . GLN B 1 56 ? 3.496 -31.141 -13.969 1 92.44 56 GLN B CA 1
ATOM 2727 C C . GLN B 1 56 ? 4.555 -31.328 -15.055 1 92.44 56 GLN B C 1
ATOM 2729 O O . GLN B 1 56 ? 5.641 -30.75 -14.977 1 92.44 56 GLN B O 1
ATOM 2734 N N . ASP B 1 57 ? 4.238 -32.156 -16.047 1 94.38 57 ASP B N 1
ATOM 2735 C CA . ASP B 1 57 ? 5.172 -32.438 -17.125 1 94.38 57 ASP B CA 1
ATOM 2736 C C . ASP B 1 57 ? 5.527 -31.141 -17.875 1 94.38 57 ASP B C 1
ATOM 2738 O O . ASP B 1 57 ? 6.688 -30.922 -18.219 1 94.38 57 ASP B O 1
ATOM 2742 N N . PHE B 1 58 ? 4.574 -30.375 -18.047 1 96.81 58 PHE B N 1
ATOM 2743 C CA . PHE B 1 58 ? 4.766 -29.125 -18.781 1 96.81 58 PHE B CA 1
ATOM 2744 C C . PHE B 1 58 ? 5.711 -28.203 -18.031 1 96.81 58 PHE B C 1
ATOM 2746 O O . PHE B 1 58 ? 6.719 -27.75 -18.578 1 96.81 58 PHE B O 1
ATOM 2753 N N . ILE B 1 59 ? 5.391 -27.875 -16.781 1 96.38 59 ILE B N 1
ATOM 2754 C CA . ILE B 1 59 ? 6.152 -26.875 -16.031 1 96.38 59 ILE B CA 1
ATOM 2755 C C . ILE B 1 59 ? 7.582 -27.375 -15.82 1 96.38 59 ILE B C 1
ATOM 2757 O O . ILE B 1 59 ? 8.523 -26.578 -15.805 1 96.38 59 ILE B O 1
ATOM 2761 N N . GLN B 1 60 ? 7.797 -28.672 -15.797 1 94.62 60 GLN B N 1
ATOM 2762 C CA . GLN B 1 60 ? 9.109 -29.25 -15.531 1 94.62 60 GLN B CA 1
ATOM 2763 C C . GLN B 1 60 ? 9.992 -29.203 -16.781 1 94.62 60 GLN B C 1
ATOM 2765 O O . GLN B 1 60 ? 11.188 -29.469 -16.703 1 94.62 60 GLN B O 1
ATOM 2770 N N . ARG B 1 61 ? 9.414 -28.875 -17.891 1 96.19 61 ARG B N 1
ATOM 2771 C CA . ARG B 1 61 ? 10.227 -28.594 -19.078 1 96.19 61 ARG B CA 1
ATOM 2772 C C . ARG B 1 61 ? 11.047 -27.328 -18.891 1 96.19 61 ARG B C 1
ATOM 2774 O O . ARG B 1 61 ? 11.992 -27.078 -19.641 1 96.19 61 ARG B O 1
ATOM 2781 N N . PHE B 1 62 ? 10.664 -26.547 -17.906 1 95.62 62 PHE B N 1
ATOM 2782 C CA . PHE B 1 62 ? 11.297 -25.234 -17.734 1 95.62 62 PHE B CA 1
ATOM 2783 C C . PHE B 1 62 ? 12.242 -25.25 -16.547 1 95.62 62 PHE B C 1
ATOM 2785 O O . PHE B 1 62 ? 12.859 -24.234 -16.234 1 95.62 62 PHE B O 1
ATOM 2792 N N . GLY B 1 63 ? 12.352 -26.297 -15.82 1 93.25 63 GLY B N 1
ATOM 2793 C CA . GLY B 1 63 ? 13.227 -26.422 -14.672 1 93.25 63 GLY B CA 1
ATOM 2794 C C . GLY B 1 63 ? 12.773 -27.484 -13.688 1 93.25 63 GLY B C 1
ATOM 2795 O O . GLY B 1 63 ? 11.742 -28.125 -13.883 1 93.25 63 GLY B O 1
ATOM 2796 N N . PRO B 1 64 ? 13.578 -27.688 -12.641 1 91.81 64 PRO B N 1
ATOM 2797 C CA . PRO B 1 64 ? 13.219 -28.688 -11.641 1 91.81 64 PRO B CA 1
ATOM 2798 C C . PRO B 1 64 ? 12.031 -28.266 -10.781 1 91.81 64 PRO B C 1
ATOM 2800 O O . PRO B 1 64 ? 11.883 -27.094 -10.445 1 91.81 64 PRO B O 1
ATOM 2803 N N . ALA B 1 65 ? 11.227 -29.234 -10.453 1 87.5 65 ALA B N 1
ATOM 2804 C CA . ALA B 1 65 ? 10.055 -28.984 -9.617 1 87.5 65 ALA B CA 1
ATOM 2805 C C . ALA B 1 65 ? 10.469 -28.547 -8.211 1 87.5 65 ALA B C 1
ATOM 2807 O O . ALA B 1 65 ? 11.547 -28.906 -7.734 1 87.5 65 ALA B O 1
ATOM 2808 N N . ILE B 1 66 ? 9.602 -27.781 -7.621 1 85.62 66 ILE B N 1
ATOM 2809 C CA . ILE B 1 66 ? 9.797 -27.328 -6.25 1 85.62 66 ILE B CA 1
ATOM 2810 C C . ILE B 1 66 ? 9.086 -28.281 -5.289 1 85.62 66 ILE B C 1
ATOM 2812 O O . ILE B 1 66 ? 7.922 -28.641 -5.504 1 85.62 66 ILE B O 1
ATOM 2816 N N . VAL B 1 67 ? 9.875 -28.734 -4.363 1 75 67 VAL B N 1
ATOM 2817 C CA . VAL B 1 67 ? 9.266 -29.5 -3.285 1 75 67 VAL B CA 1
ATOM 2818 C C . VAL B 1 67 ? 9.539 -28.828 -1.944 1 75 67 VAL B C 1
ATOM 2820 O O . VAL B 1 67 ? 10.695 -28.625 -1.568 1 75 67 VAL B O 1
ATOM 2823 N N . THR B 1 68 ? 8.422 -28.312 -1.414 1 70 68 THR B N 1
ATOM 2824 C CA . THR B 1 68 ? 8.547 -27.734 -0.084 1 70 68 THR B CA 1
ATOM 2825 C C . THR B 1 68 ? 7.594 -28.406 0.897 1 70 68 THR B C 1
ATOM 2827 O O . THR B 1 68 ? 6.66 -29.094 0.486 1 70 68 THR B O 1
ATOM 2830 N N . ASN B 1 69 ? 7.953 -28.266 2.184 1 68.31 69 ASN B N 1
ATOM 2831 C CA . ASN B 1 69 ? 7.055 -28.766 3.215 1 68.31 69 ASN B CA 1
ATOM 2832 C C . ASN B 1 69 ? 5.684 -28.109 3.133 1 68.31 69 ASN B C 1
ATOM 2834 O O . ASN B 1 69 ? 4.664 -28.75 3.416 1 68.31 69 ASN B O 1
ATOM 2838 N N . THR B 1 70 ? 5.66 -26.922 2.775 1 66.25 70 THR B N 1
ATOM 2839 C CA . THR B 1 70 ? 4.395 -26.203 2.627 1 66.25 70 THR B CA 1
ATOM 2840 C C . THR B 1 70 ? 3.523 -26.875 1.564 1 66.25 70 THR B C 1
ATOM 2842 O O . THR B 1 70 ? 2.332 -27.094 1.784 1 66.25 70 THR B O 1
ATOM 2845 N N . ILE B 1 71 ? 4.145 -27.125 0.493 1 63.25 71 ILE B N 1
ATOM 2846 C CA . ILE B 1 71 ? 3.418 -27.781 -0.594 1 63.25 71 ILE B CA 1
ATOM 2847 C C . ILE B 1 71 ? 2.92 -29.141 -0.136 1 63.25 71 ILE B C 1
ATOM 2849 O O . ILE B 1 71 ? 1.761 -29.5 -0.368 1 63.25 71 ILE B O 1
ATOM 2853 N N . LYS B 1 72 ? 3.779 -29.828 0.581 1 65.25 72 LYS B N 1
ATOM 2854 C CA . LYS B 1 72 ? 3.412 -31.141 1.085 1 65.25 72 LYS B CA 1
ATOM 2855 C C . LYS B 1 72 ? 2.213 -31.062 2.025 1 65.25 72 LYS B C 1
ATOM 2857 O O . LYS B 1 72 ? 1.315 -31.906 1.973 1 65.25 72 LYS B O 1
ATOM 2862 N N . GLU B 1 73 ? 2.225 -30.062 2.768 1 66.69 73 GLU B N 1
ATOM 2863 C CA . GLU B 1 73 ? 1.18 -29.891 3.773 1 66.69 73 GLU B CA 1
ATOM 2864 C C . GLU B 1 73 ? -0.134 -29.453 3.137 1 66.69 73 GLU B C 1
ATOM 2866 O O . GLU B 1 73 ? -1.211 -29.859 3.574 1 66.69 73 GLU B O 1
ATOM 2871 N N . LEU B 1 74 ? 0.033 -28.625 2.174 1 63.59 74 LEU B N 1
ATOM 2872 C CA . LEU B 1 74 ? -1.158 -28.062 1.559 1 63.59 74 LEU B CA 1
ATOM 2873 C C . LEU B 1 74 ? -1.734 -29 0.506 1 63.59 74 LEU B C 1
ATOM 2875 O O . LEU B 1 74 ? -2.916 -28.906 0.169 1 63.59 74 LEU B O 1
ATOM 2879 N N . THR B 1 75 ? -0.748 -29.859 -0.263 1 58.62 75 THR B N 1
ATOM 2880 C CA . THR B 1 75 ? -1.127 -30.766 -1.341 1 58.62 75 THR B CA 1
ATOM 2881 C C . THR B 1 75 ? -1.843 -32 -0.786 1 58.62 75 THR B C 1
ATOM 2883 O O . THR B 1 75 ? -2.541 -32.688 -1.521 1 58.62 75 THR B O 1
ATOM 2886 N N . SER B 1 76 ? -1.448 -32.438 0.408 1 52.41 76 SER B N 1
ATOM 2887 C CA . SER B 1 76 ? -1.67 -33.844 0.756 1 52.41 76 SER B CA 1
ATOM 2888 C C . SER B 1 76 ? -3.01 -34.344 0.225 1 52.41 76 SER B C 1
ATOM 2890 O O . SER B 1 76 ? -3.135 -35.5 -0.172 1 52.41 76 SER B O 1
ATOM 2892 N N . ARG B 1 77 ? -4.082 -33.656 0.339 1 54.34 77 ARG B N 1
ATOM 2893 C CA . ARG B 1 77 ? -5.285 -34.469 0.344 1 54.34 77 ARG B CA 1
ATOM 2894 C C . ARG B 1 77 ? -5.852 -34.625 -1.063 1 54.34 77 ARG B C 1
ATOM 2896 O O . ARG B 1 77 ? -6.426 -35.656 -1.401 1 54.34 77 ARG B O 1
ATOM 2903 N N . ARG B 1 78 ? -5.688 -33.562 -1.927 1 58.69 78 ARG B N 1
ATOM 2904 C CA . ARG B 1 78 ? -6.426 -33.688 -3.18 1 58.69 78 ARG B CA 1
ATOM 2905 C C . ARG B 1 78 ? -5.531 -34.188 -4.293 1 58.69 78 ARG B C 1
ATOM 2907 O O . ARG B 1 78 ? -5.93 -35.094 -5.051 1 58.69 78 ARG B O 1
ATOM 2914 N N . SER B 1 79 ? -4.219 -33.531 -4.422 1 61.59 79 SER B N 1
ATOM 2915 C CA . SER B 1 79 ? -3.305 -34.031 -5.453 1 61.59 79 SER B CA 1
ATOM 2916 C C . SER B 1 79 ? -2.211 -34.906 -4.852 1 61.59 79 SER B C 1
ATOM 2918 O O . SER B 1 79 ? -1.738 -34.625 -3.744 1 61.59 79 SER B O 1
ATOM 2920 N N . HIS B 1 80 ? -2.309 -36.062 -4.891 1 63.69 80 HIS B N 1
ATOM 2921 C CA . HIS B 1 80 ? -1.254 -36.938 -4.402 1 63.69 80 HIS B CA 1
ATOM 2922 C C . HIS B 1 80 ? 0.092 -36.594 -5.027 1 63.69 80 HIS B C 1
ATOM 2924 O O . HIS B 1 80 ? 0.996 -37.438 -5.082 1 63.69 80 HIS B O 1
ATOM 2930 N N . ARG B 1 81 ? 0.196 -35.281 -5.508 1 76.5 81 ARG B N 1
ATOM 2931 C CA . ARG B 1 81 ? 1.46 -34.906 -6.137 1 76.5 81 ARG B CA 1
ATOM 2932 C C . ARG B 1 81 ? 2.189 -33.844 -5.324 1 76.5 81 ARG B C 1
ATOM 2934 O O . ARG B 1 81 ? 1.656 -32.75 -5.098 1 76.5 81 ARG B O 1
ATOM 2941 N N . PRO B 1 82 ? 3.363 -34.062 -5.031 1 80 82 PRO B N 1
ATOM 2942 C CA . PRO B 1 82 ? 4.098 -33.219 -4.098 1 80 82 PRO B CA 1
ATOM 2943 C C . PRO B 1 82 ? 4.539 -31.891 -4.734 1 80 82 PRO B C 1
ATOM 2945 O O . PRO B 1 82 ? 5.059 -31.016 -4.039 1 80 82 PRO B O 1
ATOM 2948 N N . HIS B 1 83 ? 4.281 -31.75 -6.02 1 85.75 83 HIS B N 1
ATOM 2949 C CA . HIS B 1 83 ? 4.781 -30.547 -6.691 1 85.75 83 HIS B CA 1
ATOM 2950 C C . HIS B 1 83 ? 3.641 -29.625 -7.082 1 85.75 83 HIS B C 1
ATOM 2952 O O . HIS B 1 83 ? 3.861 -28.609 -7.754 1 85.75 83 HIS B O 1
ATOM 2958 N N . LEU B 1 84 ? 2.434 -29.984 -6.703 1 89.94 84 LEU B N 1
ATOM 2959 C CA . LEU B 1 84 ? 1.255 -29.203 -7.051 1 89.94 84 LEU B CA 1
ATOM 2960 C C . LEU B 1 84 ? 0.556 -28.688 -5.793 1 89.94 84 LEU B C 1
ATOM 2962 O O . LEU B 1 84 ? 0.507 -29.391 -4.777 1 89.94 84 LEU B O 1
ATOM 2966 N N . LEU B 1 85 ? 0.054 -27.516 -5.879 1 89.5 85 LEU B N 1
ATOM 2967 C CA . LEU B 1 85 ? -0.691 -26.906 -4.781 1 89.5 85 LEU B CA 1
ATOM 2968 C C . LEU B 1 85 ? -2.035 -26.375 -5.266 1 89.5 85 LEU B C 1
ATOM 2970 O O . LEU B 1 85 ? -2.146 -25.891 -6.395 1 89.5 85 LEU B O 1
ATOM 2974 N N . ASP B 1 86 ? -2.975 -26.438 -4.352 1 90.38 86 ASP B N 1
ATOM 2975 C CA . ASP B 1 86 ? -4.293 -25.891 -4.668 1 90.38 86 ASP B CA 1
ATOM 2976 C C . ASP B 1 86 ? -4.422 -24.453 -4.199 1 90.38 86 ASP B C 1
ATOM 2978 O O . ASP B 1 86 ? -4.121 -24.141 -3.045 1 90.38 86 ASP B O 1
ATOM 2982 N N . ILE B 1 87 ? -4.809 -23.641 -5.078 1 93.69 87 ILE B N 1
ATOM 2983 C CA . ILE B 1 87 ? -5.375 -22.344 -4.734 1 93.69 87 ILE B CA 1
ATOM 2984 C C . ILE B 1 87 ? -6.898 -22.406 -4.844 1 93.69 87 ILE B C 1
ATOM 2986 O O . ILE B 1 87 ? -7.445 -22.438 -5.949 1 93.69 87 ILE B O 1
ATOM 2990 N N . THR B 1 88 ? -7.551 -22.406 -3.674 1 93.31 88 THR B N 1
ATOM 2991 C CA . THR B 1 88 ? -8.938 -22.859 -3.744 1 93.31 88 THR B CA 1
ATOM 2992 C C . THR B 1 88 ? -9.766 -22.234 -2.629 1 93.31 88 THR B C 1
ATOM 2994 O O . THR B 1 88 ? -9.219 -21.672 -1.674 1 93.31 88 THR B O 1
ATOM 2997 N N . THR B 1 89 ? -11.078 -22.297 -2.84 1 93.75 89 THR B N 1
ATOM 2998 C CA . THR B 1 89 ? -12.016 -21.844 -1.811 1 93.75 89 THR B CA 1
ATOM 2999 C C . THR B 1 89 ? -12.688 -23.047 -1.143 1 93.75 89 THR B C 1
ATOM 3001 O O . THR B 1 89 ? -13.484 -22.875 -0.216 1 93.75 89 THR B O 1
ATOM 3004 N N . VAL B 1 90 ? -12.375 -24.312 -1.609 1 92.25 90 VAL B N 1
ATOM 3005 C CA . VAL B 1 90 ? -13.078 -25.484 -1.109 1 92.25 90 VAL B CA 1
ATOM 3006 C C . VAL B 1 90 ? -12.078 -26.578 -0.725 1 92.25 90 VAL B C 1
ATOM 3008 O O . VAL B 1 90 ? -10.961 -26.609 -1.237 1 92.25 90 VAL B O 1
ATOM 3011 N N . ASP B 1 91 ? -12.555 -27.453 0.186 1 88.62 91 ASP B N 1
ATOM 3012 C CA . ASP B 1 91 ? -11.711 -28.578 0.576 1 88.62 91 ASP B CA 1
ATOM 3013 C C . ASP B 1 91 ? -11.93 -29.781 -0.357 1 88.62 91 ASP B C 1
ATOM 3015 O O . ASP B 1 91 ? -12.531 -29.641 -1.426 1 88.62 91 ASP B O 1
ATOM 3019 N N . GLU B 1 92 ? -11.398 -30.938 -0.029 1 84.31 92 GLU B N 1
ATOM 3020 C CA . GLU B 1 92 ? -11.414 -32.125 -0.88 1 84.31 92 GLU B CA 1
ATOM 3021 C C . GLU B 1 92 ? -12.844 -32.625 -1.077 1 84.31 92 GLU B C 1
ATOM 3023 O O . GLU B 1 92 ? -13.109 -33.406 -2.004 1 84.31 92 GLU B O 1
ATOM 3028 N N . HIS B 1 93 ? -13.766 -32.188 -0.193 1 87.5 93 HIS B N 1
ATOM 3029 C CA . HIS B 1 93 ? -15.156 -32.625 -0.275 1 87.5 93 HIS B CA 1
ATOM 3030 C C . HIS B 1 93 ? -16.031 -31.578 -0.964 1 87.5 93 HIS B C 1
ATOM 3032 O O . HIS B 1 93 ? -17.25 -31.734 -1.052 1 87.5 93 HIS B O 1
ATOM 3038 N N . GLY B 1 94 ? -15.375 -30.531 -1.374 1 87.94 94 GLY B N 1
ATOM 3039 C CA . GLY B 1 94 ? -16.109 -29.484 -2.064 1 87.94 94 GLY B CA 1
ATOM 3040 C C . GLY B 1 94 ? -16.766 -28.5 -1.122 1 87.94 94 GLY B C 1
ATOM 3041 O O . GLY B 1 94 ? -17.578 -27.672 -1.544 1 87.94 94 GLY B O 1
ATOM 3042 N N . GLU B 1 95 ? -16.406 -28.562 0.077 1 90.88 95 GLU B N 1
ATOM 3043 C CA . GLU B 1 95 ? -16.969 -27.656 1.071 1 90.88 95 GLU B CA 1
ATOM 3044 C C . GLU B 1 95 ? -16.062 -26.438 1.261 1 90.88 95 GLU B C 1
ATOM 3046 O O . GLU B 1 95 ? -14.852 -26.516 1.1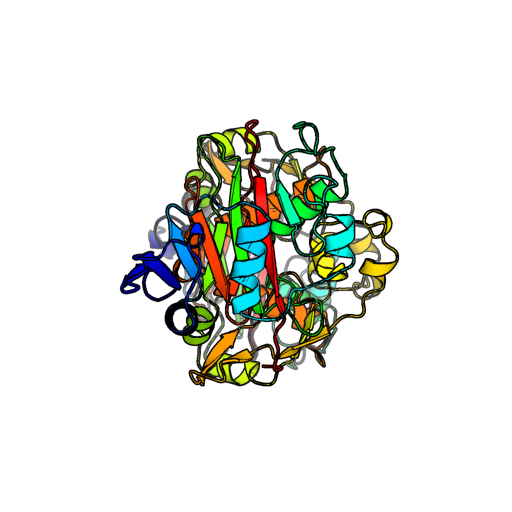 1 90.88 95 GLU B O 1
ATOM 3051 N N . PRO B 1 96 ? -16.672 -25.312 1.617 1 91.81 96 PRO B N 1
ATOM 3052 C CA . PRO B 1 96 ? -15.852 -24.125 1.871 1 91.81 96 PRO B CA 1
ATOM 3053 C C . PRO B 1 96 ? -14.766 -24.375 2.91 1 91.81 96 PRO B C 1
ATOM 3055 O O . PRO B 1 96 ? -14.984 -25.109 3.881 1 91.81 96 PRO B O 1
ATOM 3058 N N . LEU B 1 97 ? -13.594 -23.828 2.688 1 90.31 97 LEU B N 1
ATOM 3059 C CA . LEU B 1 97 ? -12.508 -23.953 3.654 1 90.31 97 LEU B CA 1
ATOM 3060 C C . LEU B 1 97 ? -12.945 -23.453 5.027 1 90.31 97 LEU B C 1
ATOM 3062 O O . LEU B 1 97 ? -13.641 -22.438 5.133 1 90.31 97 LEU B O 1
ATOM 3066 N N . LYS B 1 98 ? -12.5 -24.188 6.023 1 86.12 98 LYS B N 1
ATOM 3067 C CA . LYS B 1 98 ? -12.836 -23.812 7.395 1 86.12 98 LYS B CA 1
ATOM 3068 C C . LYS B 1 98 ? -12.102 -22.547 7.812 1 86.12 98 LYS B C 1
ATOM 3070 O O . LYS B 1 98 ? -10.922 -22.375 7.488 1 86.12 98 LYS B O 1
ATOM 3075 N N . ASP B 1 99 ? -12.797 -21.734 8.594 1 78.81 99 ASP B N 1
ATOM 3076 C CA . ASP B 1 99 ? -12.195 -20.484 9.086 1 78.81 99 ASP B CA 1
ATOM 3077 C C . ASP B 1 99 ? -10.945 -20.781 9.914 1 78.81 99 ASP B C 1
ATOM 3079 O O . ASP B 1 99 ? -10.93 -21.719 10.719 1 78.81 99 ASP B O 1
ATOM 3083 N N . ARG B 1 100 ? -9.961 -20.109 9.703 1 80 100 ARG B N 1
ATOM 3084 C CA . ARG B 1 100 ? -8.711 -20.094 10.445 1 80 100 ARG B CA 1
ATOM 3085 C C . ARG B 1 100 ? -7.914 -21.375 10.203 1 80 100 ARG B C 1
ATOM 3087 O O . ARG B 1 100 ? -6.926 -21.641 10.883 1 80 100 ARG B O 1
ATOM 3094 N N . SER B 1 101 ? -8.508 -22.172 9.258 1 82.19 101 SER B N 1
ATOM 3095 C CA . SER B 1 101 ? -7.68 -23.297 8.852 1 82.19 101 SER B CA 1
ATOM 3096 C C . SER B 1 101 ? -6.391 -22.828 8.188 1 82.19 101 SER B C 1
ATOM 3098 O O . SER B 1 101 ? -6.324 -21.703 7.676 1 82.19 101 SER B O 1
ATOM 3100 N N . PHE B 1 102 ? -5.465 -23.656 8.211 1 82.19 102 PHE B N 1
ATOM 3101 C CA . PHE B 1 102 ? -4.188 -23.344 7.582 1 82.19 102 PHE B CA 1
ATOM 3102 C C . PHE B 1 102 ? -4.379 -22.984 6.113 1 82.19 102 PHE B C 1
ATOM 3104 O O . PHE B 1 102 ? -3.803 -22 5.633 1 82.19 102 PHE B O 1
ATOM 3111 N N . MET B 1 103 ? -5.18 -23.781 5.512 1 84.75 103 MET B N 1
ATOM 3112 C CA . MET B 1 103 ? -5.426 -23.531 4.094 1 84.75 103 MET B CA 1
ATOM 3113 C C . MET B 1 103 ? -6.094 -22.172 3.887 1 84.75 103 MET B C 1
ATOM 3115 O O . MET B 1 103 ? -5.719 -21.422 2.982 1 84.75 103 MET B O 1
ATOM 3119 N N . LYS B 1 104 ? -7.035 -21.875 4.656 1 87.75 104 LYS B N 1
ATOM 3120 C CA . LYS B 1 104 ? -7.727 -20.594 4.539 1 87.75 104 LYS B CA 1
ATOM 3121 C C . LYS B 1 104 ? -6.773 -19.438 4.777 1 87.75 104 LYS B C 1
ATOM 3123 O O . LYS B 1 104 ? -6.816 -18.438 4.062 1 87.75 104 LYS B O 1
ATOM 3128 N N . LEU B 1 105 ? -5.926 -19.578 5.762 1 88 105 LEU B N 1
ATOM 3129 C CA . LEU B 1 105 ? -4.941 -18.547 6.07 1 88 105 LEU B CA 1
ATOM 3130 C C . LEU B 1 105 ? -3.943 -18.391 4.93 1 88 105 LEU B C 1
ATOM 3132 O O . LEU B 1 105 ? -3.543 -17.266 4.598 1 88 105 LEU B O 1
ATOM 3136 N N . TYR B 1 106 ? -3.65 -19.5 4.387 1 88.62 106 TYR B N 1
ATOM 3137 C CA . TYR B 1 106 ? -2.752 -19.469 3.238 1 88.62 106 TYR B CA 1
ATOM 3138 C C . TYR B 1 106 ? -3.391 -18.734 2.068 1 88.62 106 TYR B C 1
ATOM 3140 O O . TYR B 1 106 ? -2.73 -17.938 1.39 1 88.62 106 TYR B O 1
ATOM 3148 N N . MET B 1 107 ? -4.637 -18.984 1.859 1 91.06 107 MET B N 1
ATOM 3149 C CA . MET B 1 107 ? -5.352 -18.297 0.793 1 91.06 107 MET B CA 1
ATOM 3150 C C . MET B 1 107 ? -5.402 -16.797 1.061 1 91.06 107 MET B C 1
ATOM 3152 O O . MET B 1 107 ? -5.266 -15.984 0.137 1 91.06 107 MET B O 1
ATOM 3156 N N . LEU B 1 108 ? -5.555 -16.469 2.307 1 91.44 108 LEU B N 1
ATOM 3157 C CA . LEU B 1 108 ? -5.586 -15.055 2.686 1 91.44 108 LEU B CA 1
ATOM 3158 C C . LEU B 1 108 ? -4.234 -14.398 2.426 1 91.44 108 LEU B C 1
ATOM 3160 O O . LEU B 1 108 ? -4.176 -13.266 1.941 1 91.44 108 LEU B O 1
ATOM 3164 N N . ALA B 1 109 ? -3.213 -15.078 2.686 1 92.12 109 ALA B N 1
ATOM 3165 C CA . ALA B 1 109 ? -1.861 -14.555 2.49 1 92.12 109 ALA B CA 1
ATOM 3166 C C . ALA B 1 109 ? -1.579 -14.305 1.013 1 92.12 109 ALA B C 1
ATOM 3168 O O . ALA B 1 109 ? -0.8 -13.414 0.668 1 92.12 109 ALA B O 1
ATOM 3169 N N . ASN B 1 110 ? -2.275 -15 0.156 1 94.81 110 ASN B N 1
ATOM 3170 C CA . ASN B 1 110 ? -2.096 -14.852 -1.284 1 94.81 110 ASN B CA 1
ATOM 3171 C C . ASN B 1 110 ? -2.66 -13.523 -1.78 1 94.81 110 ASN B C 1
ATOM 3173 O O . ASN B 1 110 ? -2.453 -13.148 -2.936 1 94.81 110 ASN B O 1
ATOM 3177 N N . GLN B 1 111 ? -3.271 -12.828 -0.886 1 95.75 111 GLN B N 1
ATOM 3178 C CA . GLN B 1 111 ? -3.812 -11.531 -1.275 1 95.75 111 GLN B CA 1
ATOM 3179 C C . GLN B 1 111 ? -2.777 -10.422 -1.087 1 95.75 111 GLN B C 1
ATOM 3181 O O . GLN B 1 111 ? -2.969 -9.297 -1.556 1 95.75 111 GLN B O 1
ATOM 3186 N N . LEU B 1 112 ? -1.698 -10.734 -0.415 1 96.25 112 LEU B N 1
ATOM 3187 C CA . LEU B 1 112 ? -0.557 -9.828 -0.381 1 96.25 112 LEU B CA 1
ATOM 3188 C C . LEU B 1 112 ? 0.217 -9.883 -1.694 1 96.25 112 LEU B C 1
ATOM 3190 O O . LEU B 1 112 ? 0.399 -10.953 -2.271 1 96.25 112 LEU B O 1
ATOM 3194 N N . TRP B 1 113 ? 0.626 -8.688 -2.17 1 98.38 113 TRP B N 1
ATOM 3195 C CA . TRP B 1 113 ? 1.587 -8.711 -3.27 1 98.38 113 TRP B CA 1
ATOM 3196 C C . TRP B 1 113 ? 2.822 -9.523 -2.893 1 98.38 113 TRP B C 1
ATOM 3198 O O . TRP B 1 113 ? 3.447 -9.273 -1.859 1 98.38 113 TRP B O 1
ATOM 3208 N N . HIS B 1 114 ? 3.139 -10.523 -3.768 1 98.12 114 HIS B N 1
ATOM 3209 C CA . HIS B 1 114 ? 4.281 -11.359 -3.412 1 98.12 114 HIS B CA 1
ATOM 3210 C C . HIS B 1 114 ? 4.941 -11.953 -4.652 1 98.12 114 HIS B C 1
ATOM 3212 O O . HIS B 1 114 ? 4.344 -11.961 -5.73 1 98.12 114 HIS B O 1
ATOM 3218 N N . SER B 1 115 ? 6.176 -12.312 -4.504 1 97.31 115 SER B N 1
ATOM 3219 C CA . SER B 1 115 ? 6.898 -13.203 -5.406 1 97.31 115 SER B CA 1
ATOM 3220 C C . SER B 1 115 ? 7.016 -14.602 -4.82 1 97.31 115 SER B C 1
ATOM 3222 O O . SER B 1 115 ? 7.547 -14.781 -3.719 1 97.31 115 SER B O 1
ATOM 3224 N N . ASP B 1 116 ? 6.539 -15.547 -5.574 1 95.06 116 ASP B N 1
ATOM 3225 C CA . ASP B 1 116 ? 6.52 -16.906 -5.059 1 95.06 116 ASP B CA 1
ATOM 3226 C C . ASP B 1 116 ? 7.922 -17.375 -4.672 1 95.06 116 ASP B C 1
ATOM 3228 O O . ASP B 1 116 ? 8.867 -17.219 -5.449 1 95.06 116 ASP B O 1
ATOM 3232 N N . GLY B 1 117 ? 8.031 -17.859 -3.467 1 92.25 117 GLY B N 1
ATOM 3233 C CA . GLY B 1 117 ? 9.258 -18.516 -3.045 1 92.25 117 GLY B CA 1
ATOM 3234 C C . GLY B 1 117 ? 10.391 -17.547 -2.762 1 92.25 117 GLY B C 1
ATOM 3235 O O . GLY B 1 117 ? 11.539 -17.953 -2.602 1 92.25 117 GLY B O 1
ATOM 3236 N N . SER B 1 118 ? 10.094 -16.297 -2.686 1 94.38 118 SER B N 1
ATOM 3237 C CA . SER B 1 118 ? 11.164 -15.344 -2.404 1 94.38 118 SER B CA 1
ATOM 3238 C C . SER B 1 118 ? 11.727 -15.539 -1 1 94.38 118 SER B C 1
ATOM 3240 O O . SER B 1 118 ? 12.797 -15.023 -0.675 1 94.38 118 SER B O 1
ATOM 3242 N N . HIS B 1 119 ? 11.031 -16.281 -0.167 1 92.69 119 HIS B N 1
ATOM 3243 C CA . HIS B 1 119 ? 11.461 -16.516 1.205 1 92.69 119 HIS B CA 1
ATOM 3244 C C . HIS B 1 119 ? 12.25 -17.828 1.315 1 92.69 119 HIS B C 1
ATOM 3246 O O . HIS B 1 119 ? 12.602 -18.25 2.416 1 92.69 119 HIS B O 1
ATOM 3252 N N . ILE B 1 120 ? 12.492 -18.484 0.183 1 88.19 120 ILE B N 1
ATOM 3253 C CA . ILE B 1 120 ? 13.297 -19.703 0.165 1 88.19 120 ILE B CA 1
ATOM 3254 C C . ILE B 1 120 ? 14.461 -19.531 -0.804 1 88.19 120 ILE B C 1
ATOM 3256 O O . ILE B 1 120 ? 14.438 -18.656 -1.664 1 88.19 120 ILE B O 1
ATOM 3260 N N . GLN B 1 121 ? 15.508 -20.391 -0.562 1 86.69 121 GLN B N 1
ATOM 3261 C CA . GLN B 1 121 ? 16.672 -20.438 -1.45 1 86.69 121 GLN B CA 1
ATOM 3262 C C . GLN B 1 121 ? 16.922 -21.844 -1.959 1 86.69 121 GLN B C 1
ATOM 3264 O O . GLN B 1 121 ? 17.031 -22.797 -1.168 1 86.69 121 GLN B O 1
ATOM 3269 N N . PRO B 1 122 ? 17 -22.047 -3.377 1 89.62 122 PRO B N 1
ATOM 3270 C CA . PRO B 1 122 ? 16.734 -21.047 -4.414 1 89.62 122 PRO B CA 1
ATOM 3271 C C . PRO B 1 122 ? 15.266 -20.672 -4.516 1 89.62 122 PRO B C 1
ATOM 3273 O O . PRO B 1 122 ? 14.398 -21.484 -4.203 1 89.62 122 PRO B O 1
ATOM 3276 N N . PRO B 1 123 ? 15.016 -19.453 -4.973 1 93 123 PRO B N 1
ATOM 3277 C CA . PRO B 1 123 ? 13.617 -19.047 -5.094 1 93 123 PRO B CA 1
ATOM 3278 C C . PRO B 1 123 ? 12.922 -19.672 -6.293 1 93 123 PRO B C 1
ATOM 3280 O O . PRO B 1 123 ? 13.57 -20.297 -7.129 1 93 123 PRO B O 1
ATOM 3283 N N . THR B 1 124 ? 11.586 -19.547 -6.273 1 94.06 124 THR B N 1
ATOM 3284 C CA . THR B 1 124 ? 10.812 -19.969 -7.438 1 94.06 124 THR B CA 1
ATOM 3285 C C . THR B 1 124 ? 11.117 -19.078 -8.641 1 94.06 124 THR B C 1
ATOM 3287 O O . THR B 1 124 ? 11.086 -17.859 -8.539 1 94.06 124 THR B O 1
ATOM 3290 N N . ARG B 1 125 ? 11.438 -19.703 -9.742 1 94.44 125 ARG B N 1
ATOM 3291 C CA . ARG B 1 125 ? 11.742 -18.938 -10.953 1 94.44 125 ARG B CA 1
ATOM 3292 C C . ARG B 1 125 ? 10.477 -18.656 -11.75 1 94.44 125 ARG B C 1
ATOM 3294 O O . ARG B 1 125 ? 10.141 -17.5 -11.992 1 94.44 125 ARG B O 1
ATOM 3301 N N . LEU B 1 126 ? 9.773 -19.734 -12.109 1 96.5 126 LEU B N 1
ATOM 3302 C CA . LEU B 1 126 ? 8.531 -19.656 -12.867 1 96.5 126 LEU B CA 1
ATOM 3303 C C . LEU B 1 126 ? 7.395 -20.359 -12.125 1 96.5 126 LEU B C 1
ATOM 3305 O O . LEU B 1 126 ? 7.621 -21.344 -11.43 1 96.5 126 LEU B O 1
ATOM 3309 N N . THR B 1 127 ? 6.281 -19.844 -12.219 1 97 127 THR B N 1
ATOM 3310 C CA . THR B 1 127 ? 5.062 -20.453 -11.695 1 97 127 THR B CA 1
ATOM 3311 C C . THR B 1 127 ? 3.998 -20.562 -12.781 1 97 127 THR B C 1
ATOM 3313 O O . THR B 1 127 ? 3.961 -19.75 -13.703 1 97 127 THR B O 1
ATOM 3316 N N . ALA B 1 128 ? 3.223 -21.562 -12.688 1 97.5 128 ALA B N 1
ATOM 3317 C CA . ALA B 1 128 ? 2.062 -21.734 -13.555 1 97.5 128 ALA B CA 1
ATOM 3318 C C . ALA B 1 128 ? 0.802 -22.016 -12.742 1 97.5 128 ALA B C 1
ATOM 3320 O O . ALA B 1 128 ? 0.845 -22.766 -11.766 1 97.5 128 ALA B O 1
ATOM 3321 N N . LEU B 1 129 ? -0.267 -21.391 -13.125 1 97.62 129 LEU B N 1
ATOM 3322 C CA . LEU B 1 129 ? -1.602 -21.672 -12.602 1 97.62 129 LEU B CA 1
ATOM 3323 C C . LEU B 1 129 ? -2.541 -22.125 -13.711 1 97.62 129 LEU B C 1
ATOM 3325 O O . LEU B 1 129 ? -2.572 -21.531 -14.789 1 97.62 129 LEU B O 1
ATOM 3329 N N . SER B 1 130 ? -3.232 -23.172 -13.477 1 97.5 130 SER B N 1
ATOM 3330 C CA . SER B 1 130 ? -4.266 -23.625 -14.398 1 97.5 130 SER B CA 1
ATOM 3331 C C . SER B 1 130 ? -5.621 -23.734 -13.703 1 97.5 130 SER B C 1
ATOM 3333 O O . SER B 1 130 ? -5.688 -23.922 -12.484 1 97.5 130 SER B O 1
ATOM 3335 N N . THR B 1 131 ? -6.656 -23.641 -14.461 1 97.56 131 THR B N 1
ATOM 3336 C CA . THR B 1 131 ? -8 -23.656 -13.898 1 97.56 131 THR B CA 1
ATOM 3337 C C . THR B 1 131 ? -8.492 -25.094 -13.727 1 97.56 131 THR B C 1
ATOM 3339 O O . THR B 1 131 ? -8.234 -25.953 -14.586 1 97.56 131 THR B O 1
ATOM 3342 N N . ARG B 1 132 ? -9.156 -25.344 -12.547 1 95.06 132 ARG B N 1
ATOM 3343 C CA . ARG B 1 132 ? -9.906 -26.578 -12.328 1 95.06 132 ARG B CA 1
ATOM 3344 C C . ARG B 1 132 ? -11.383 -26.297 -12.102 1 95.06 132 ARG B C 1
ATOM 3346 O O . ARG B 1 132 ? -12.25 -27 -12.633 1 95.06 132 ARG B O 1
ATOM 3353 N N . MET B 1 133 ? -11.641 -25.328 -11.25 1 95.94 133 MET B N 1
ATOM 3354 C CA . MET B 1 133 ? -12.984 -24.828 -10.984 1 95.94 133 MET B CA 1
ATOM 3355 C C . MET B 1 133 ? -13 -23.297 -11.023 1 95.94 133 MET B C 1
ATOM 3357 O O . MET B 1 133 ? -12.164 -22.641 -10.398 1 95.94 133 MET B O 1
ATOM 3361 N N . LEU B 1 134 ? -13.938 -22.781 -11.781 1 97.31 134 LEU B N 1
ATOM 3362 C CA . LEU B 1 134 ? -14.086 -21.328 -11.859 1 97.31 134 LEU B CA 1
ATOM 3363 C C . LEU B 1 134 ? -15.523 -20.906 -11.586 1 97.31 134 LEU B C 1
ATOM 3365 O O . LEU B 1 134 ? -16.453 -21.469 -12.156 1 97.31 134 LEU B O 1
ATOM 3369 N N . PRO B 1 135 ? -15.711 -19.969 -10.734 1 96.94 135 PRO B N 1
ATOM 3370 C CA . PRO B 1 135 ? -17.047 -19.422 -10.555 1 96.94 135 PRO B CA 1
ATOM 3371 C C . PRO B 1 135 ? -17.516 -18.594 -11.758 1 96.94 135 PRO B C 1
ATOM 3373 O O . PRO B 1 135 ? -16.734 -18.344 -12.68 1 96.94 135 PRO B O 1
ATOM 3376 N N . SER B 1 136 ? -18.781 -18.188 -11.734 1 95.75 136 SER B N 1
ATOM 3377 C CA . SER B 1 136 ? -19.391 -17.422 -12.828 1 95.75 136 SER B CA 1
ATOM 3378 C C . SER B 1 136 ? -18.734 -16.047 -12.977 1 95.75 136 SER B C 1
ATOM 3380 O O . SER B 1 136 ? -18.594 -15.539 -14.086 1 95.75 136 SER B O 1
ATOM 3382 N N . ASP B 1 137 ? -18.328 -15.5 -11.883 1 93.44 137 ASP B N 1
ATOM 3383 C CA . ASP B 1 137 ? -17.641 -14.219 -11.859 1 93.44 137 ASP B CA 1
ATOM 3384 C C . ASP B 1 137 ? -16.328 -14.328 -11.086 1 93.44 137 ASP B C 1
ATOM 3386 O O . ASP B 1 137 ? -16.219 -13.836 -9.961 1 93.44 137 ASP B O 1
ATOM 3390 N N . PRO B 1 138 ? -15.336 -14.898 -11.703 1 96.12 138 PRO B N 1
ATOM 3391 C CA . PRO B 1 138 ? -14.078 -15.141 -10.977 1 96.12 138 PRO B CA 1
ATOM 3392 C C . PRO B 1 138 ? -13.297 -13.859 -10.703 1 96.12 138 PRO B C 1
ATOM 3394 O O . PRO B 1 138 ? -13.281 -12.953 -11.547 1 96.12 138 PRO B O 1
ATOM 3397 N N . PRO B 1 139 ? -12.711 -13.766 -9.523 1 95.25 139 PRO B N 1
ATOM 3398 C CA . PRO B 1 139 ? -11.805 -12.641 -9.289 1 95.25 139 PRO B CA 1
ATOM 3399 C C . PRO B 1 139 ? -10.555 -12.703 -10.164 1 95.25 139 PRO B C 1
ATOM 3401 O O . PRO B 1 139 ? -10.086 -13.789 -10.5 1 95.25 139 PRO B O 1
ATOM 3404 N N . ASP B 1 140 ? -10.016 -11.586 -10.461 1 97.19 140 ASP B N 1
ATOM 3405 C CA . ASP B 1 140 ? -8.781 -11.516 -11.242 1 97.19 140 ASP B CA 1
ATOM 3406 C C . ASP B 1 140 ? -7.574 -11.906 -10.391 1 97.19 140 ASP B C 1
ATOM 3408 O O . ASP B 1 140 ? -7.652 -11.938 -9.164 1 97.19 140 ASP B O 1
ATOM 3412 N N . THR B 1 141 ? -6.543 -12.336 -10.969 1 98.5 141 THR B N 1
ATOM 3413 C CA . THR B 1 141 ? -5.188 -12.32 -10.43 1 98.5 141 THR B CA 1
ATOM 3414 C C . THR B 1 141 ? -4.395 -11.141 -10.984 1 98.5 141 THR B C 1
ATOM 3416 O O . THR B 1 141 ? -4.402 -10.898 -12.195 1 98.5 141 THR B O 1
ATOM 3419 N N . GLU B 1 142 ? -3.773 -10.406 -10.133 1 98.62 142 GLU B N 1
ATOM 3420 C CA . GLU B 1 142 ? -3.021 -9.234 -10.578 1 98.62 142 GLU B CA 1
ATOM 3421 C C . GLU B 1 142 ? -1.519 -9.508 -10.555 1 98.62 142 GLU B C 1
ATOM 3423 O O . GLU B 1 142 ? -1.016 -10.164 -9.641 1 98.62 142 GLU B O 1
ATOM 3428 N N . PHE B 1 143 ? -0.869 -8.992 -11.602 1 98.88 143 PHE B N 1
ATOM 3429 C CA . PHE B 1 143 ? 0.576 -9.109 -11.758 1 98.88 143 PHE B CA 1
ATOM 3430 C C . PHE B 1 143 ? 1.216 -7.738 -11.922 1 98.88 143 PHE B C 1
ATOM 3432 O O . PHE B 1 143 ? 0.791 -6.945 -12.766 1 98.88 143 PHE B O 1
ATOM 3439 N N . ALA B 1 144 ? 2.195 -7.461 -11.117 1 98.81 144 ALA B N 1
ATOM 3440 C CA . ALA B 1 144 ? 2.926 -6.199 -11.219 1 98.81 144 ALA B CA 1
ATOM 3441 C C . ALA B 1 144 ? 4.246 -6.391 -11.961 1 98.81 144 ALA B C 1
ATOM 3443 O O . ALA B 1 144 ? 5.043 -7.266 -11.609 1 98.81 144 ALA B O 1
ATOM 3444 N N . ASP B 1 145 ? 4.496 -5.598 -12.977 1 98.75 145 ASP B N 1
ATOM 3445 C CA . ASP B 1 145 ? 5.738 -5.602 -13.742 1 98.75 145 ASP B CA 1
ATOM 3446 C C . ASP B 1 145 ? 6.836 -4.832 -13.008 1 98.75 145 ASP B C 1
ATOM 3448 O O . ASP B 1 145 ? 6.91 -3.605 -13.094 1 98.75 145 ASP B O 1
ATOM 3452 N N . MET B 1 146 ? 7.727 -5.555 -12.445 1 98.69 146 MET B N 1
ATOM 3453 C CA . MET B 1 146 ? 8.742 -4.965 -11.578 1 98.69 146 MET B CA 1
ATOM 3454 C C . MET B 1 146 ? 9.852 -4.316 -12.406 1 98.69 146 MET B C 1
ATOM 3456 O O . MET B 1 146 ? 10.656 -3.543 -11.883 1 98.69 146 MET B O 1
ATOM 3460 N N . ARG B 1 147 ? 9.961 -4.676 -13.688 1 98.38 147 ARG B N 1
ATOM 3461 C CA . ARG B 1 147 ? 10.891 -4.004 -14.594 1 98.38 147 ARG B CA 1
ATOM 3462 C C . ARG B 1 147 ? 10.414 -2.588 -14.906 1 98.38 147 ARG B C 1
ATOM 3464 O O . ARG B 1 147 ? 11.195 -1.637 -14.828 1 98.38 147 ARG B O 1
ATOM 3471 N N . ALA B 1 148 ? 9.188 -2.523 -15.258 1 98.44 148 ALA B N 1
ATOM 3472 C CA . ALA B 1 148 ? 8.617 -1.212 -15.555 1 98.44 148 ALA B CA 1
ATOM 3473 C C . ALA B 1 148 ? 8.664 -0.302 -14.328 1 98.44 148 ALA B C 1
ATOM 3475 O O . ALA B 1 148 ? 8.93 0.896 -14.445 1 98.44 148 ALA B O 1
ATOM 3476 N N . ALA B 1 149 ? 8.375 -0.864 -13.18 1 98.62 149 ALA B N 1
ATOM 3477 C CA . ALA B 1 149 ? 8.461 -0.094 -11.938 1 98.62 149 ALA B CA 1
ATOM 3478 C C . ALA B 1 149 ? 9.867 0.439 -11.719 1 98.62 149 ALA B C 1
ATOM 3480 O O . ALA B 1 149 ? 10.055 1.591 -11.32 1 98.62 149 ALA B O 1
ATOM 3481 N N . TRP B 1 150 ? 10.82 -0.401 -11.945 1 98.56 150 TRP B N 1
ATOM 3482 C CA . TRP B 1 150 ? 12.211 0.02 -11.852 1 98.56 150 TRP B CA 1
ATOM 3483 C C . TRP B 1 150 ? 12.508 1.165 -12.812 1 98.56 150 TRP B C 1
ATOM 3485 O O . TRP B 1 150 ? 13.07 2.189 -12.414 1 98.56 150 TRP B O 1
ATOM 3495 N N . ASP B 1 151 ? 12.102 1.014 -14.031 1 98.38 151 ASP B N 1
ATOM 3496 C CA . ASP B 1 151 ? 12.375 2.004 -15.07 1 98.38 151 ASP B CA 1
ATOM 3497 C C . ASP B 1 151 ? 11.773 3.359 -14.703 1 98.38 151 ASP B C 1
ATOM 3499 O O . ASP B 1 151 ? 12.312 4.402 -15.078 1 98.38 151 ASP B O 1
ATOM 3503 N N . ALA B 1 152 ? 10.734 3.312 -13.984 1 98.25 152 ALA B N 1
ATOM 3504 C CA . ALA B 1 152 ? 9.969 4.531 -13.727 1 98.25 152 ALA B CA 1
ATOM 3505 C C . ALA B 1 152 ? 10.523 5.281 -12.523 1 98.25 152 ALA B C 1
ATOM 3507 O O . ALA B 1 152 ? 10.125 6.414 -12.25 1 98.25 152 ALA B O 1
ATOM 3508 N N . LEU B 1 153 ? 11.43 4.703 -11.781 1 97.62 153 LEU B N 1
ATOM 3509 C CA . LEU B 1 153 ? 12.031 5.395 -10.641 1 97.62 153 LEU B CA 1
ATOM 3510 C C . LEU B 1 153 ? 12.961 6.512 -11.117 1 97.62 153 LEU B C 1
ATOM 3512 O O . LEU B 1 153 ? 13.648 6.367 -12.125 1 97.62 153 LEU B O 1
ATOM 3516 N N . PRO B 1 154 ? 12.992 7.574 -10.336 1 94.19 154 PRO B N 1
ATOM 3517 C CA . PRO B 1 154 ? 14.016 8.586 -10.633 1 94.19 154 PRO B CA 1
ATOM 3518 C C . PRO B 1 154 ? 15.43 8.023 -10.57 1 94.19 154 PRO B C 1
ATOM 3520 O O . PRO B 1 154 ? 15.711 7.121 -9.781 1 94.19 154 PRO B O 1
ATOM 3523 N N . ALA B 1 155 ? 16.359 8.641 -11.312 1 95.75 155 ALA B N 1
ATOM 3524 C CA . ALA B 1 155 ? 17.719 8.148 -11.445 1 95.75 155 ALA B CA 1
ATOM 3525 C C . ALA B 1 155 ? 18.438 8.109 -10.094 1 95.75 155 ALA B C 1
ATOM 3527 O O . ALA B 1 155 ? 19.188 7.176 -9.805 1 95.75 155 ALA B O 1
ATOM 3528 N N . ASP B 1 156 ? 18.188 9.078 -9.344 1 91.81 156 ASP B N 1
ATOM 3529 C CA . ASP B 1 156 ? 18.844 9.148 -8.039 1 91.81 156 ASP B CA 1
ATOM 3530 C C . ASP B 1 156 ? 18.359 8.023 -7.121 1 91.81 156 ASP B C 1
ATOM 3532 O O . ASP B 1 156 ? 19.156 7.473 -6.352 1 91.81 156 ASP B O 1
ATOM 3536 N N . GLN B 1 157 ? 17.141 7.68 -7.227 1 93.88 157 GLN B N 1
ATOM 3537 C CA . GLN B 1 157 ? 16.625 6.562 -6.441 1 93.88 157 GLN B CA 1
ATOM 3538 C C . GLN B 1 157 ? 17.188 5.234 -6.945 1 93.88 157 GLN B C 1
ATOM 3540 O O . GLN B 1 157 ? 17.531 4.355 -6.152 1 93.88 157 GLN B O 1
ATOM 3545 N N . GLN B 1 158 ? 17.266 5.121 -8.25 1 97.44 158 GLN B N 1
ATOM 3546 C CA . GLN B 1 158 ? 17.844 3.904 -8.812 1 97.44 158 GLN B CA 1
ATOM 3547 C C . GLN B 1 158 ? 19.266 3.676 -8.297 1 97.44 158 GLN B C 1
ATOM 3549 O O . GLN B 1 158 ? 19.609 2.564 -7.891 1 97.44 158 GLN B O 1
ATOM 3554 N N . GLU B 1 159 ? 20 4.672 -8.242 1 96.19 159 GLU B N 1
ATOM 3555 C CA . GLU B 1 159 ? 21.391 4.57 -7.789 1 96.19 159 GLU B CA 1
ATOM 3556 C C . GLU B 1 159 ? 21.453 4.133 -6.328 1 96.19 159 GLU B C 1
ATOM 3558 O O . GLU B 1 159 ? 22.297 3.307 -5.961 1 96.19 159 GLU B O 1
ATOM 3563 N N . GLN B 1 160 ? 20.547 4.59 -5.543 1 93.81 160 GLN B N 1
ATOM 3564 C CA . GLN B 1 160 ? 20.516 4.273 -4.121 1 93.81 160 GLN B CA 1
ATOM 3565 C C . GLN B 1 160 ? 20.141 2.816 -3.889 1 93.81 160 GLN B C 1
ATOM 3567 O O . GLN B 1 160 ? 20.562 2.209 -2.9 1 93.81 160 GLN B O 1
ATOM 3572 N N . LEU B 1 161 ? 19.391 2.285 -4.805 1 97.69 161 LEU B N 1
ATOM 3573 C CA . LEU B 1 161 ? 18.797 0.976 -4.574 1 97.69 161 LEU B CA 1
ATOM 3574 C C . LEU B 1 161 ? 19.719 -0.137 -5.07 1 97.69 161 LEU B C 1
ATOM 3576 O O . LEU B 1 161 ? 19.578 -1.291 -4.656 1 97.69 161 LEU B O 1
ATOM 3580 N N . LEU B 1 162 ? 20.656 0.085 -5.969 1 96.38 162 LEU B N 1
ATOM 3581 C CA . LEU B 1 162 ? 21.406 -0.905 -6.734 1 96.38 162 LEU B CA 1
ATOM 3582 C C . LEU B 1 162 ? 22.156 -1.849 -5.809 1 96.38 162 LEU B C 1
ATOM 3584 O O . LEU B 1 162 ? 22.234 -3.051 -6.07 1 96.38 162 LEU B O 1
ATOM 3588 N N . ASP B 1 163 ? 22.594 -1.458 -4.664 1 94.94 163 ASP B N 1
ATOM 3589 C CA . ASP B 1 163 ? 23.453 -2.307 -3.85 1 94.94 163 ASP B CA 1
ATOM 3590 C C . ASP B 1 163 ? 22.734 -2.76 -2.578 1 94.94 163 ASP B C 1
ATOM 3592 O O . ASP B 1 163 ? 23.344 -3.383 -1.705 1 94.94 163 ASP B O 1
ATOM 3596 N N . LEU B 1 164 ? 21.516 -2.51 -2.525 1 97.94 164 LEU B N 1
ATOM 3597 C CA . LEU B 1 164 ? 20.797 -2.867 -1.31 1 97.94 164 LEU B CA 1
ATOM 3598 C C . LEU B 1 164 ? 20.344 -4.324 -1.353 1 97.94 164 LEU B C 1
ATOM 3600 O O . LEU B 1 164 ? 20.094 -4.867 -2.43 1 97.94 164 LEU B O 1
ATOM 3604 N N . GLN B 1 165 ? 20.359 -4.945 -0.192 1 98.06 165 GLN B N 1
ATOM 3605 C CA . GLN B 1 165 ? 19.859 -6.301 0.023 1 98.06 165 GLN B CA 1
ATOM 3606 C C . GLN B 1 165 ? 18.688 -6.316 0.999 1 98.06 165 GLN B C 1
ATOM 3608 O O . GLN B 1 165 ? 18.703 -5.586 1.993 1 98.06 165 GLN B O 1
ATOM 3613 N N . ALA B 1 166 ? 17.766 -7.137 0.691 1 98.06 166 ALA B N 1
ATOM 3614 C CA . ALA B 1 166 ? 16.609 -7.273 1.583 1 98.06 166 ALA B CA 1
ATOM 3615 C C . ALA B 1 166 ? 16.5 -8.695 2.121 1 98.06 166 ALA B C 1
ATOM 3617 O O . ALA B 1 166 ? 16.828 -9.656 1.419 1 98.06 166 ALA B O 1
ATOM 3618 N N . GLU B 1 167 ? 16.078 -8.773 3.375 1 97.56 167 GLU B N 1
ATOM 3619 C CA . GLU B 1 167 ? 15.766 -10.078 3.965 1 97.56 167 GLU B CA 1
ATOM 3620 C C . GLU B 1 167 ? 14.305 -10.453 3.727 1 97.56 167 GLU B C 1
ATOM 3622 O O . GLU B 1 167 ? 13.398 -9.672 4.031 1 97.56 167 GLU B O 1
ATOM 3627 N N . HIS B 1 168 ? 14.086 -11.625 3.117 1 96.56 168 HIS B N 1
ATOM 3628 C CA . HIS B 1 168 ? 12.75 -12.164 2.893 1 96.56 168 HIS B CA 1
ATOM 3629 C C . HIS B 1 168 ? 12.43 -13.273 3.881 1 96.56 168 HIS B C 1
ATOM 3631 O O . HIS B 1 168 ? 13.211 -14.211 4.047 1 96.56 168 HIS B O 1
ATOM 3637 N N . SER B 1 169 ? 11.289 -13.094 4.516 1 92.81 169 SER B N 1
ATOM 3638 C CA . SER B 1 169 ? 10.883 -14.047 5.551 1 92.81 169 SER B CA 1
ATOM 3639 C C . SER B 1 169 ? 9.383 -14.305 5.504 1 92.81 169 SER B C 1
ATOM 3641 O O . SER B 1 169 ? 8.586 -13.367 5.496 1 92.81 169 SER B O 1
ATOM 3643 N N . ILE B 1 170 ? 9.031 -15.578 5.496 1 89.81 170 ILE B N 1
ATOM 3644 C CA . ILE B 1 170 ? 7.617 -15.938 5.52 1 89.81 170 ILE B CA 1
ATOM 3645 C C . ILE B 1 170 ? 6.992 -15.492 6.84 1 89.81 170 ILE B C 1
ATOM 3647 O O . ILE B 1 170 ? 5.82 -15.102 6.883 1 89.81 170 ILE B O 1
ATOM 3651 N N . ALA B 1 171 ? 7.762 -15.523 7.922 1 87.88 171 ALA B N 1
ATOM 3652 C CA . ALA B 1 171 ? 7.273 -15.055 9.211 1 87.88 171 ALA B CA 1
ATOM 3653 C C . ALA B 1 171 ? 6.84 -13.586 9.141 1 87.88 171 ALA B C 1
ATOM 3655 O O . ALA B 1 171 ? 5.82 -13.203 9.719 1 87.88 171 ALA B O 1
ATOM 3656 N N . HIS B 1 172 ? 7.527 -12.805 8.398 1 91.44 172 HIS B N 1
ATOM 3657 C CA . HIS B 1 172 ? 7.207 -11.391 8.258 1 91.44 172 HIS B CA 1
ATOM 3658 C C . HIS B 1 172 ? 5.859 -11.195 7.57 1 91.44 172 HIS B C 1
ATOM 3660 O O . HIS B 1 172 ? 5 -10.461 8.07 1 91.44 172 HIS B O 1
ATOM 3666 N N . SER B 1 173 ? 5.652 -11.844 6.457 1 92.12 173 SER B N 1
ATOM 3667 C CA . SER B 1 173 ? 4.41 -11.672 5.715 1 92.12 173 SER B CA 1
ATOM 3668 C C . SER B 1 173 ? 3.209 -12.141 6.535 1 92.12 173 SER B C 1
ATOM 3670 O O . SER B 1 173 ? 2.131 -11.547 6.461 1 92.12 173 SER B O 1
ATOM 3672 N N . ARG B 1 174 ? 3.404 -13.156 7.297 1 88.56 174 ARG B N 1
ATOM 3673 C CA . ARG B 1 174 ? 2.328 -13.648 8.148 1 88.56 174 ARG B CA 1
ATOM 3674 C C . ARG B 1 174 ? 2.008 -12.648 9.258 1 88.56 174 ARG B C 1
ATOM 3676 O O . ARG B 1 174 ? 0.839 -12.438 9.594 1 88.56 174 ARG B O 1
ATOM 3683 N N . THR B 1 175 ? 3.031 -12.047 9.727 1 87.81 175 THR B N 1
ATOM 3684 C CA . THR B 1 175 ? 2.836 -11.047 10.766 1 87.81 175 THR B CA 1
ATOM 3685 C C . THR B 1 175 ? 2.08 -9.836 10.219 1 87.81 175 THR B C 1
ATOM 3687 O O . THR B 1 175 ? 1.273 -9.227 10.922 1 87.81 175 THR B O 1
ATOM 3690 N N . LEU B 1 176 ? 2.299 -9.523 9.016 1 89.94 176 LEU B N 1
ATOM 3691 C CA . LEU B 1 176 ? 1.595 -8.414 8.391 1 89.94 176 LEU B CA 1
ATOM 3692 C C . LEU B 1 176 ? 0.086 -8.633 8.43 1 89.94 176 LEU B C 1
ATOM 3694 O O . LEU B 1 176 ? -0.682 -7.672 8.539 1 89.94 176 LEU B O 1
ATOM 3698 N N . LEU B 1 177 ? -0.289 -9.891 8.445 1 90.19 177 LEU B N 1
ATOM 3699 C CA . LEU B 1 177 ? -1.711 -10.219 8.43 1 90.19 177 LEU B CA 1
ATOM 3700 C C . LEU B 1 177 ? -2.201 -10.57 9.828 1 90.19 177 LEU B C 1
ATOM 3702 O O . LEU B 1 177 ? -3.365 -10.938 10.008 1 90.19 177 LEU B O 1
ATOM 3706 N N . GLY B 1 178 ? -1.319 -10.484 10.781 1 87.44 178 GLY B N 1
ATOM 3707 C CA . GLY B 1 178 ? -1.701 -10.75 12.156 1 87.44 178 GLY B CA 1
ATOM 3708 C C . GLY B 1 178 ? -1.796 -12.234 12.469 1 87.44 178 GLY B C 1
ATOM 3709 O O . GLY B 1 178 ? -2.492 -12.633 13.406 1 87.44 178 GLY B O 1
ATOM 3710 N N . MET B 1 179 ? -1.164 -13 11.648 1 85.06 179 MET B N 1
ATOM 3711 C CA . MET B 1 179 ? -1.182 -14.438 11.883 1 85.06 179 MET B CA 1
ATOM 3712 C C . MET B 1 179 ? -0.202 -14.828 12.984 1 85.06 179 MET B C 1
ATOM 3714 O O . MET B 1 179 ? 0.895 -14.273 13.07 1 85.06 179 MET B O 1
ATOM 3718 N N . GLU B 1 180 ? -0.684 -15.664 13.797 1 75.94 180 GLU B N 1
ATOM 3719 C CA . GLU B 1 180 ? 0.149 -16.109 14.906 1 75.94 180 GLU B CA 1
ATOM 3720 C C . GLU B 1 180 ? 0.95 -17.359 14.531 1 75.94 180 GLU B C 1
ATOM 3722 O O . GLU B 1 180 ? 0.513 -18.156 13.703 1 75.94 180 GLU B O 1
ATOM 3727 N N . VAL B 1 181 ? 2.037 -17.422 15.172 1 61.5 181 VAL B N 1
ATOM 3728 C CA . VAL B 1 181 ? 3.004 -18.484 14.891 1 61.5 181 VAL B CA 1
ATOM 3729 C C . VAL B 1 181 ? 2.338 -19.844 15.055 1 61.5 181 VAL B C 1
ATOM 3731 O O . VAL B 1 181 ? 2.59 -20.766 14.266 1 61.5 181 VAL B O 1
ATOM 3734 N N . ASP B 1 182 ? 1.601 -19.891 16.062 1 63.06 182 ASP B N 1
ATOM 3735 C CA . ASP B 1 182 ? 1.037 -21.203 16.391 1 63.06 182 ASP B CA 1
ATOM 3736 C C . ASP B 1 182 ? 0.037 -21.641 15.312 1 63.06 182 ASP B C 1
ATOM 3738 O O . ASP B 1 182 ? -0.306 -22.812 15.227 1 63.06 182 ASP B O 1
ATOM 3742 N N . GLN B 1 183 ? -0.387 -20.797 14.633 1 59.5 183 GLN B N 1
ATOM 3743 C CA . GLN B 1 183 ? -1.381 -21.109 13.609 1 59.5 183 GLN B CA 1
ATOM 3744 C C . GLN B 1 183 ? -0.732 -21.766 12.398 1 59.5 183 GLN B C 1
ATOM 3746 O O . GLN B 1 183 ? -1.421 -22.359 11.562 1 59.5 183 GLN B O 1
ATOM 3751 N N . PHE B 1 184 ? 0.429 -21.656 12.336 1 58.34 184 PHE B N 1
ATOM 3752 C CA . PHE B 1 184 ? 1.141 -22.281 11.227 1 58.34 184 PHE B CA 1
ATOM 3753 C C . PHE B 1 184 ? 1.988 -23.438 11.719 1 58.34 184 PHE B C 1
ATOM 3755 O O . PHE B 1 184 ? 2.832 -23.281 12.602 1 58.34 184 PHE B O 1
ATOM 3762 N N . SER B 1 185 ? 1.171 -24.422 12.039 1 50.69 185 SER B N 1
ATOM 3763 C CA . SER B 1 185 ? 1.619 -25.688 12.641 1 50.69 185 SER B CA 1
ATOM 3764 C C . SER B 1 185 ? 3.096 -25.938 12.359 1 50.69 185 SER B C 1
ATOM 3766 O O . SER B 1 185 ? 3.746 -26.703 13.062 1 50.69 185 SER B O 1
ATOM 3768 N N . ASP B 1 186 ? 3.42 -25.812 11.094 1 46.41 186 ASP B N 1
ATOM 3769 C CA . ASP B 1 186 ? 4.703 -26.5 10.945 1 46.41 186 ASP B CA 1
ATOM 3770 C C . ASP B 1 186 ? 5.828 -25.688 11.594 1 46.41 186 ASP B C 1
ATOM 3772 O O . ASP B 1 186 ? 6.086 -24.547 11.203 1 46.41 186 ASP B O 1
ATOM 3776 N N . ASP B 1 187 ? 6.062 -26.094 12.805 1 47.47 187 ASP B N 1
ATOM 3777 C CA . ASP B 1 187 ? 7.348 -25.781 13.422 1 47.47 187 ASP B CA 1
ATOM 3778 C C . ASP B 1 187 ? 8.359 -25.328 12.375 1 47.47 187 ASP B C 1
ATOM 3780 O O . ASP B 1 187 ? 9.219 -24.484 12.664 1 47.47 187 ASP B O 1
ATOM 3784 N N . SER B 1 188 ? 8.156 -25.828 11.211 1 49.44 188 SER B N 1
ATOM 3785 C CA . SER B 1 188 ? 9.156 -25.719 10.156 1 49.44 188 SER B CA 1
ATOM 3786 C C . SER B 1 188 ? 9.062 -24.375 9.445 1 49.44 188 SER B C 1
ATOM 3788 O O . SER B 1 188 ? 10.078 -23.812 9.031 1 49.44 188 SER B O 1
ATOM 3790 N N . LEU B 1 189 ? 7.859 -23.891 9.25 1 54.19 189 LEU B N 1
ATOM 3791 C CA . LEU B 1 189 ? 7.816 -22.609 8.547 1 54.19 189 LEU B CA 1
ATOM 3792 C C . LEU B 1 189 ? 8.414 -21.5 9.398 1 54.19 189 LEU B C 1
ATOM 3794 O O . LEU B 1 189 ? 9.133 -20.641 8.883 1 54.19 189 LEU B O 1
ATOM 3798 N N . ASN B 1 190 ? 8.023 -21.578 10.773 1 53.03 190 ASN B N 1
ATOM 3799 C CA . ASN B 1 190 ? 8.562 -20.578 11.68 1 53.03 190 ASN B CA 1
ATOM 3800 C C . ASN B 1 190 ? 10.07 -20.719 11.852 1 53.03 190 ASN B C 1
ATOM 3802 O O . ASN B 1 190 ? 10.727 -19.812 12.359 1 53.03 190 ASN B O 1
ATOM 3806 N N . ARG B 1 191 ? 10.469 -21.922 11.32 1 58.28 191 ARG B N 1
ATOM 3807 C CA . ARG B 1 191 ? 11.891 -22.172 11.547 1 58.28 191 ARG B CA 1
ATOM 3808 C C . ARG B 1 191 ? 12.688 -22 10.258 1 58.28 191 ARG B C 1
ATOM 3810 O O . ARG B 1 191 ? 13.891 -22.25 10.234 1 58.28 191 ARG B O 1
ATOM 3817 N N . ARG B 1 192 ? 11.844 -21.516 9.297 1 72.06 192 ARG B N 1
ATOM 3818 C CA . ARG B 1 192 ? 12.633 -21.328 8.086 1 72.06 192 ARG B CA 1
ATOM 3819 C C . ARG B 1 192 ? 13.492 -20.078 8.18 1 72.06 192 ARG B C 1
ATOM 3821 O O . ARG B 1 192 ? 12.984 -18.984 8.453 1 72.06 192 ARG B O 1
ATOM 3828 N N . PRO B 1 193 ? 14.719 -20.266 8.047 1 83.38 193 PRO B N 1
ATOM 3829 C CA . PRO B 1 193 ? 15.594 -19.094 8.125 1 83.38 193 PRO B CA 1
ATOM 3830 C C . PRO B 1 193 ? 15.312 -18.078 7.02 1 83.38 193 PRO B C 1
ATOM 3832 O O . PRO B 1 193 ? 14.992 -18.453 5.891 1 83.38 193 PRO B O 1
ATOM 3835 N N . PRO B 1 194 ? 15.297 -16.828 7.32 1 90.38 194 PRO B N 1
ATOM 3836 C CA . PRO B 1 194 ? 15.164 -15.781 6.301 1 90.38 194 PRO B CA 1
ATOM 3837 C C . PRO B 1 194 ? 16.234 -15.883 5.215 1 90.38 194 PRO B C 1
ATOM 3839 O O . PRO B 1 194 ? 17.266 -16.531 5.414 1 90.38 194 PRO B O 1
ATOM 3842 N N . VAL B 1 195 ? 15.883 -15.406 4.109 1 93.25 195 VAL B N 1
ATOM 3843 C CA . VAL B 1 195 ? 16.766 -15.43 2.949 1 93.25 195 VAL B CA 1
ATOM 3844 C C . VAL B 1 195 ? 17.078 -14.008 2.51 1 93.25 195 VAL B C 1
ATOM 3846 O O . VAL B 1 195 ? 16.234 -13.117 2.615 1 93.25 195 VAL B O 1
ATOM 3849 N N . GLN B 1 196 ? 18.297 -13.875 1.992 1 95.31 196 GLN B N 1
ATOM 3850 C CA . GLN B 1 196 ? 18.703 -12.555 1.514 1 95.31 196 GLN B CA 1
ATOM 3851 C C . GLN B 1 196 ? 18.641 -12.484 -0.009 1 95.31 196 GLN B C 1
ATOM 3853 O O . GLN B 1 196 ? 19.047 -13.422 -0.698 1 95.31 196 GLN B O 1
ATOM 3858 N N . HIS B 1 197 ? 18.109 -11.352 -0.557 1 96.38 197 HIS B N 1
ATOM 3859 C CA . HIS B 1 197 ? 18.078 -11.086 -1.99 1 96.38 197 HIS B CA 1
ATOM 3860 C C . HIS B 1 197 ? 18.516 -9.648 -2.287 1 96.38 197 HIS B C 1
ATOM 3862 O O . HIS B 1 197 ? 18.266 -8.742 -1.493 1 96.38 197 HIS B O 1
ATOM 3868 N N . SER B 1 198 ? 19.156 -9.516 -3.498 1 96.75 198 SER B N 1
ATOM 3869 C CA . SER B 1 198 ? 19.328 -8.156 -4.004 1 96.75 198 SER B CA 1
ATOM 3870 C C . SER B 1 198 ? 17.984 -7.48 -4.258 1 96.75 198 SER B C 1
ATOM 3872 O O . SER B 1 198 ? 17.062 -8.109 -4.785 1 96.75 198 SER B O 1
ATOM 3874 N N . LEU B 1 199 ? 17.938 -6.219 -3.861 1 97.88 199 LEU B N 1
ATOM 3875 C CA . LEU B 1 199 ? 16.719 -5.457 -4.082 1 97.88 199 LEU B CA 1
ATOM 3876 C C . LEU B 1 199 ? 16.484 -5.219 -5.57 1 97.88 199 LEU B C 1
ATOM 3878 O O . LEU B 1 199 ? 15.344 -5.023 -6 1 97.88 199 LEU B O 1
ATOM 3882 N N . VAL B 1 200 ? 17.578 -5.16 -6.312 1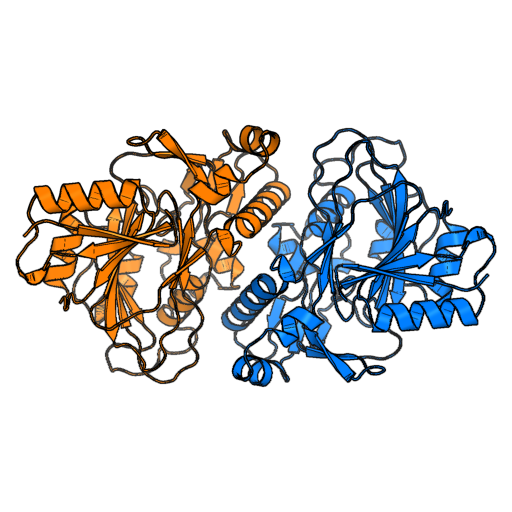 98.06 200 VAL B N 1
ATOM 3883 C CA . VAL B 1 200 ? 17.531 -5 -7.762 1 98.06 200 VAL B CA 1
ATOM 3884 C C . VAL B 1 200 ? 18.188 -6.207 -8.43 1 98.06 200 VAL B C 1
ATOM 3886 O O . VAL B 1 200 ? 19.344 -6.523 -8.156 1 98.06 200 VAL B O 1
ATOM 3889 N N . ARG B 1 201 ? 17.375 -6.809 -9.273 1 95.75 201 ARG B N 1
ATOM 3890 C CA . ARG B 1 201 ? 17.875 -7.977 -9.992 1 95.75 201 ARG B CA 1
ATOM 3891 C C . ARG B 1 201 ? 18.078 -7.664 -11.469 1 95.75 201 ARG B C 1
ATOM 3893 O O . ARG B 1 201 ? 17.391 -6.82 -12.039 1 95.75 201 ARG B O 1
ATOM 3900 N N . THR B 1 202 ? 19.047 -8.352 -12.023 1 94.44 202 THR B N 1
ATOM 3901 C CA . THR B 1 202 ? 19.312 -8.242 -13.453 1 94.44 202 THR B CA 1
ATOM 3902 C C . THR B 1 202 ? 19.062 -9.578 -14.156 1 94.44 202 THR B C 1
ATOM 3904 O O . THR B 1 202 ? 19.594 -10.609 -13.742 1 94.44 202 THR B O 1
ATOM 3907 N N . ASN B 1 203 ? 18.203 -9.555 -15.156 1 91.5 203 ASN B N 1
ATOM 3908 C CA . ASN B 1 203 ? 18.031 -10.734 -15.992 1 91.5 203 ASN B CA 1
ATOM 3909 C C . ASN B 1 203 ? 19.297 -11.07 -16.766 1 91.5 203 ASN B C 1
ATOM 3911 O O . ASN B 1 203 ? 19.766 -10.266 -17.578 1 91.5 203 ASN B O 1
ATOM 3915 N N . PRO B 1 204 ? 19.797 -12.188 -16.547 1 88.5 204 PRO B N 1
ATOM 3916 C CA . PRO B 1 204 ? 21.078 -12.484 -17.172 1 88.5 204 PRO B CA 1
ATOM 3917 C C . PRO B 1 204 ? 20.969 -12.641 -18.688 1 88.5 204 PRO B C 1
ATOM 3919 O O . PRO B 1 204 ? 21.969 -12.477 -19.406 1 88.5 204 PRO B O 1
ATOM 3922 N N . ARG B 1 205 ? 19.859 -12.922 -19.172 1 87.62 205 ARG B N 1
ATOM 3923 C CA . ARG B 1 205 ? 19.688 -13.156 -20.609 1 87.62 205 ARG B CA 1
ATOM 3924 C C . ARG B 1 205 ? 19.438 -11.844 -21.344 1 87.62 205 ARG B C 1
ATOM 3926 O O . ARG B 1 205 ? 19.953 -11.641 -22.453 1 87.62 205 ARG B O 1
ATOM 3933 N N . THR B 1 206 ? 18.734 -10.922 -20.719 1 91.88 206 THR B N 1
ATOM 3934 C CA . THR B 1 206 ? 18.328 -9.719 -21.438 1 91.88 206 THR B CA 1
ATOM 3935 C C . THR B 1 206 ? 19.062 -8.492 -20.922 1 91.88 206 THR B C 1
ATOM 3937 O O . THR B 1 206 ? 19.094 -7.449 -21.578 1 91.88 206 THR B O 1
ATOM 3940 N N . GLY B 1 207 ? 19.547 -8.523 -19.719 1 94.31 207 GLY B N 1
ATOM 3941 C CA . GLY B 1 207 ? 20.188 -7.379 -19.094 1 94.31 207 GLY B CA 1
ATOM 3942 C C . GLY B 1 207 ? 19.203 -6.445 -18.422 1 94.31 207 GLY B C 1
ATOM 3943 O O . GLY B 1 207 ? 19.609 -5.48 -17.766 1 94.31 207 GLY B O 1
ATOM 3944 N N . ARG B 1 208 ? 17.969 -6.746 -18.516 1 95.31 208 ARG B N 1
ATOM 3945 C CA . ARG B 1 208 ? 16.938 -5.887 -17.938 1 95.31 208 ARG B CA 1
ATOM 3946 C C . ARG B 1 208 ? 16.953 -5.969 -16.406 1 95.31 208 ARG B C 1
ATOM 3948 O O . ARG B 1 208 ? 17.094 -7.055 -15.844 1 95.31 208 ARG B O 1
ATOM 3955 N N . ARG B 1 209 ? 16.797 -4.762 -15.789 1 96.94 209 ARG B N 1
ATOM 3956 C CA . ARG B 1 209 ? 16.734 -4.707 -14.336 1 96.94 209 ARG B CA 1
ATOM 3957 C C . ARG B 1 209 ? 15.289 -4.672 -13.844 1 96.94 209 ARG B C 1
ATOM 3959 O O . ARG B 1 209 ? 14.391 -4.211 -14.562 1 96.94 209 ARG B O 1
ATOM 3966 N N . SER B 1 210 ? 15.102 -5.23 -12.656 1 97.69 210 SER B N 1
ATOM 3967 C CA . SER B 1 210 ? 13.797 -5.223 -12 1 97.69 210 SER B CA 1
ATOM 3968 C C . SER B 1 210 ? 13.938 -5.098 -10.484 1 97.69 210 SER B C 1
ATOM 3970 O O . SER B 1 210 ? 14.953 -5.496 -9.922 1 97.69 210 SER B O 1
ATOM 3972 N N . LEU B 1 211 ? 12.969 -4.457 -9.875 1 98.38 211 LEU B N 1
ATOM 3973 C CA . LEU B 1 211 ? 12.867 -4.551 -8.422 1 98.38 211 LEU B CA 1
ATOM 3974 C C . LEU B 1 211 ? 12.516 -5.969 -7.988 1 98.38 211 LEU B C 1
ATOM 3976 O O . LEU B 1 211 ? 11.734 -6.648 -8.664 1 98.38 211 LEU B O 1
ATOM 3980 N N . TYR B 1 212 ? 13.109 -6.477 -6.914 1 97.88 212 TYR B N 1
ATOM 3981 C CA . TYR B 1 212 ? 12.727 -7.762 -6.344 1 97.88 212 TYR B CA 1
ATOM 3982 C C . TYR B 1 212 ? 12.133 -7.586 -4.949 1 97.88 212 TYR B C 1
ATOM 3984 O O . TYR B 1 212 ? 12.867 -7.586 -3.955 1 97.88 212 TYR B O 1
ATOM 3992 N N . LEU B 1 213 ? 10.852 -7.441 -4.93 1 97.81 213 LEU B N 1
ATOM 3993 C CA . LEU B 1 213 ? 10.062 -7.191 -3.73 1 97.81 213 LEU B CA 1
ATOM 3994 C C . LEU B 1 213 ? 9.062 -8.32 -3.49 1 97.81 213 LEU B C 1
ATOM 3996 O O . LEU B 1 213 ? 8.859 -9.172 -4.363 1 97.81 213 LEU B O 1
ATOM 4000 N N . SER B 1 214 ? 8.523 -8.352 -2.326 1 97.69 214 SER B N 1
ATOM 4001 C CA . SER B 1 214 ? 7.5 -9.297 -1.892 1 97.69 214 SER B CA 1
ATOM 4002 C C . SER B 1 214 ? 6.945 -8.922 -0.52 1 97.69 214 SER B C 1
ATOM 4004 O O . SER B 1 214 ? 7.621 -8.25 0.264 1 97.69 214 SER B O 1
ATOM 4006 N N . GLY B 1 215 ? 5.758 -9.367 -0.34 1 96.56 215 GLY B N 1
ATOM 4007 C CA . GLY B 1 215 ? 5.266 -9.281 1.025 1 96.56 215 GLY B CA 1
ATOM 4008 C C . GLY B 1 215 ? 6.18 -9.945 2.033 1 96.56 215 GLY B C 1
ATOM 4009 O O . GLY B 1 215 ? 6.105 -9.664 3.232 1 96.56 215 GLY B O 1
ATOM 4010 N N . HIS B 1 216 ? 7.102 -10.734 1.582 1 96.12 216 HIS B N 1
ATOM 4011 C CA . HIS B 1 216 ? 8.055 -11.438 2.434 1 96.12 216 HIS B CA 1
ATOM 4012 C C . HIS B 1 216 ? 9.242 -10.539 2.783 1 96.12 216 HIS B C 1
ATOM 4014 O O . HIS B 1 216 ? 10.031 -10.867 3.674 1 96.12 216 HIS B O 1
ATOM 4020 N N . ALA B 1 217 ? 9.461 -9.477 2.025 1 97.5 217 ALA B N 1
ATOM 4021 C CA . ALA B 1 217 ? 10.594 -8.594 2.281 1 97.5 217 ALA B CA 1
ATOM 4022 C C . ALA B 1 217 ? 10.406 -7.816 3.582 1 97.5 217 ALA B C 1
ATOM 4024 O O . ALA B 1 217 ? 9.531 -6.949 3.676 1 97.5 217 ALA B O 1
ATOM 4025 N N . SER B 1 218 ? 11.258 -8.094 4.504 1 96.19 218 SER B N 1
ATOM 4026 C CA . SER B 1 218 ? 11.055 -7.621 5.867 1 96.19 218 SER B CA 1
ATOM 4027 C C . SER B 1 218 ? 11.773 -6.297 6.102 1 96.19 218 SER B C 1
ATOM 4029 O O . SER B 1 218 ? 11.203 -5.375 6.695 1 96.19 218 SER B O 1
ATOM 4031 N N . HIS B 1 219 ? 13 -6.246 5.738 1 97.06 219 HIS B N 1
ATOM 4032 C CA . HIS B 1 219 ? 13.812 -5.055 5.953 1 97.06 219 HIS B CA 1
ATOM 4033 C C . HIS B 1 219 ? 15.07 -5.082 5.086 1 97.06 219 HIS B C 1
ATOM 4035 O O . HIS B 1 219 ? 15.32 -6.062 4.383 1 97.06 219 HIS B O 1
ATOM 4041 N N . ILE B 1 220 ? 15.734 -3.949 5.051 1 98 220 ILE B N 1
ATOM 4042 C CA . ILE B 1 220 ? 16.969 -3.807 4.297 1 98 220 ILE B CA 1
ATOM 4043 C C . ILE B 1 220 ? 18.156 -4.176 5.18 1 98 220 ILE B C 1
ATOM 4045 O O . ILE B 1 220 ? 18.312 -3.652 6.289 1 98 220 ILE B O 1
ATOM 4049 N N . ILE B 1 221 ? 19 -5.086 4.691 1 97.88 221 ILE B N 1
ATOM 4050 C CA . ILE B 1 221 ? 20.172 -5.539 5.445 1 97.88 221 ILE B CA 1
ATOM 4051 C C . ILE B 1 221 ? 21.125 -4.375 5.656 1 97.88 221 ILE B C 1
ATOM 4053 O O . ILE B 1 221 ? 21.453 -3.65 4.715 1 97.88 221 ILE B O 1
ATOM 4057 N N . GLY B 1 222 ? 21.531 -4.227 6.887 1 96.62 222 GLY B N 1
ATOM 4058 C CA . GLY B 1 222 ? 22.5 -3.188 7.211 1 96.62 222 GLY B CA 1
ATOM 4059 C C . GLY B 1 222 ? 21.859 -1.864 7.574 1 96.62 222 GLY B C 1
ATOM 4060 O O . GLY B 1 222 ? 22.531 -0.923 7.98 1 96.62 222 GLY B O 1
ATOM 4061 N N . TRP B 1 223 ? 20.578 -1.746 7.352 1 95.25 223 TRP B N 1
ATOM 4062 C CA . TRP B 1 223 ? 19.828 -0.549 7.73 1 95.25 223 TRP B CA 1
ATOM 4063 C C . TRP B 1 223 ? 19.062 -0.775 9.023 1 95.25 223 TRP B C 1
ATOM 4065 O O . TRP B 1 223 ? 18.75 -1.915 9.375 1 95.25 223 TRP B O 1
ATOM 4075 N N . PRO B 1 224 ? 18.859 0.387 9.766 1 92.69 224 PRO B N 1
ATOM 4076 C CA . PRO B 1 224 ? 17.828 0.232 10.797 1 92.69 224 PRO B CA 1
ATOM 4077 C C . PRO B 1 224 ? 16.516 -0.34 10.25 1 92.69 224 PRO B C 1
ATOM 4079 O O . PRO B 1 224 ? 16.094 0.03 9.156 1 92.69 224 PRO B O 1
ATOM 4082 N N . VAL B 1 225 ? 15.859 -1.239 11.031 1 94.12 225 VAL B N 1
ATOM 4083 C CA . VAL B 1 225 ? 14.695 -1.99 10.57 1 94.12 225 VAL B CA 1
ATOM 4084 C C . VAL B 1 225 ? 13.594 -1.024 10.125 1 94.12 225 VAL B C 1
ATOM 4086 O O . VAL B 1 225 ? 13 -1.205 9.062 1 94.12 225 VAL B O 1
ATOM 4089 N N . GLU B 1 226 ? 13.391 0.021 10.914 1 93 226 GLU B N 1
ATOM 4090 C CA . GLU B 1 226 ? 12.305 0.958 10.641 1 93 226 GLU B CA 1
ATOM 4091 C C . GLU B 1 226 ? 12.523 1.688 9.32 1 93 226 GLU B C 1
ATOM 4093 O O . GLU B 1 226 ? 11.594 1.864 8.539 1 93 226 GLU B O 1
ATOM 4098 N N . GLN B 1 227 ? 13.773 2.053 9.062 1 93.19 227 GLN B N 1
ATOM 4099 C CA . GLN B 1 227 ? 14.094 2.74 7.812 1 93.19 227 GLN B CA 1
ATOM 4100 C C . GLN B 1 227 ? 13.953 1.802 6.617 1 93.19 227 GLN B C 1
ATOM 4102 O O . GLN B 1 227 ? 13.43 2.195 5.57 1 93.19 227 GLN B O 1
ATOM 4107 N N . GLY B 1 228 ? 14.445 0.61 6.812 1 96 228 GLY B N 1
ATOM 4108 C CA . GLY B 1 228 ? 14.328 -0.379 5.754 1 96 228 GLY B CA 1
ATOM 4109 C C . GLY B 1 228 ? 12.891 -0.715 5.406 1 96 228 GLY B C 1
ATOM 4110 O O . GLY B 1 228 ? 12.531 -0.809 4.23 1 96 228 GLY B O 1
ATOM 4111 N N . ARG B 1 229 ? 12.055 -0.848 6.398 1 96 229 ARG B N 1
ATOM 4112 C CA . ARG B 1 229 ? 10.656 -1.175 6.172 1 96 229 ARG B CA 1
ATOM 4113 C C . ARG B 1 229 ? 9.922 -0.015 5.504 1 96 229 ARG B C 1
ATOM 4115 O O . ARG B 1 229 ? 9.078 -0.226 4.629 1 96 229 ARG B O 1
ATOM 4122 N N . ALA B 1 230 ? 10.281 1.157 5.922 1 94.56 230 ALA B N 1
ATOM 4123 C CA . ALA B 1 230 ? 9.68 2.324 5.281 1 94.56 230 ALA B CA 1
ATOM 4124 C C . ALA B 1 230 ? 10.008 2.363 3.793 1 94.56 230 ALA B C 1
ATOM 4126 O O . ALA B 1 230 ? 9.133 2.619 2.963 1 94.56 230 ALA B O 1
ATOM 4127 N N . LEU B 1 231 ? 11.242 2.113 3.479 1 96.19 231 LEU B N 1
ATOM 4128 C CA . LEU B 1 231 ? 11.648 2.096 2.078 1 96.19 231 LEU B CA 1
ATOM 4129 C C . LEU B 1 231 ? 10.898 1.016 1.307 1 96.19 231 LEU B C 1
ATOM 4131 O O . LEU B 1 231 ? 10.398 1.268 0.209 1 96.19 231 LEU B O 1
ATOM 4135 N N . LEU B 1 232 ? 10.797 -0.155 1.881 1 97.75 232 LEU B N 1
ATOM 4136 C CA . LEU B 1 232 ? 10.141 -1.269 1.209 1 97.75 232 LEU B CA 1
ATOM 4137 C C . LEU B 1 232 ? 8.664 -0.967 0.979 1 97.75 232 LEU B C 1
ATOM 4139 O O . LEU B 1 232 ? 8.109 -1.326 -0.061 1 97.75 232 LEU B O 1
ATOM 4143 N N . GLN B 1 233 ? 8.055 -0.329 1.916 1 95.69 233 GLN B N 1
ATOM 4144 C CA . GLN B 1 233 ? 6.656 0.066 1.757 1 95.69 233 GLN B CA 1
ATOM 4145 C C . GLN B 1 233 ? 6.496 1.072 0.621 1 95.69 233 GLN B C 1
ATOM 4147 O O . GLN B 1 233 ? 5.578 0.955 -0.194 1 95.69 233 GLN B O 1
ATOM 4152 N N . GLN B 1 234 ? 7.375 2.004 0.547 1 95.62 234 GLN B N 1
ATOM 4153 C CA . GLN B 1 234 ? 7.344 3.006 -0.514 1 95.62 234 GLN B CA 1
ATOM 4154 C C . GLN B 1 234 ? 7.523 2.361 -1.885 1 95.62 234 GLN B C 1
ATOM 4156 O O . GLN B 1 234 ? 6.809 2.693 -2.832 1 95.62 234 GLN B O 1
ATOM 4161 N N . LEU B 1 235 ? 8.453 1.494 -1.952 1 97.94 235 LEU B N 1
ATOM 4162 C CA . LEU B 1 235 ? 8.75 0.846 -3.225 1 97.94 235 LEU B CA 1
ATOM 4163 C C . LEU B 1 235 ? 7.594 -0.053 -3.656 1 97.94 235 LEU B C 1
ATOM 4165 O O . LEU B 1 235 ? 7.273 -0.134 -4.844 1 97.94 235 LEU B O 1
ATOM 4169 N N . THR B 1 236 ? 6.98 -0.746 -2.691 1 97.94 236 THR B N 1
ATOM 4170 C CA . THR B 1 236 ? 5.84 -1.598 -3.018 1 97.94 236 THR B CA 1
ATOM 4171 C C . THR B 1 236 ? 4.668 -0.762 -3.525 1 97.94 236 THR B C 1
ATOM 4173 O O . THR B 1 236 ? 4.023 -1.123 -4.512 1 97.94 236 THR B O 1
ATOM 4176 N N . GLU B 1 237 ? 4.414 0.321 -2.867 1 96.38 237 GLU B N 1
ATOM 4177 C CA . GLU B 1 237 ? 3.359 1.211 -3.338 1 96.38 237 GLU B CA 1
ATOM 4178 C C . GLU B 1 237 ? 3.641 1.7 -4.754 1 96.38 237 GLU B C 1
ATOM 4180 O O . GLU B 1 237 ? 2.744 1.713 -5.602 1 96.38 237 GLU B O 1
ATOM 4185 N N . HIS B 1 238 ? 4.852 2.123 -5.008 1 96.88 238 HIS B N 1
ATOM 4186 C CA . HIS B 1 238 ? 5.254 2.566 -6.34 1 96.88 238 HIS B CA 1
ATOM 4187 C C . HIS B 1 238 ? 5.043 1.465 -7.371 1 96.88 238 HIS B C 1
ATOM 4189 O O . HIS B 1 238 ? 4.402 1.69 -8.398 1 96.88 238 HIS B O 1
ATOM 4195 N N . ALA B 1 239 ? 5.426 0.284 -7.008 1 98.44 239 ALA B N 1
ATOM 4196 C CA . ALA B 1 239 ? 5.492 -0.811 -7.973 1 98.44 239 ALA B CA 1
ATOM 4197 C C . ALA B 1 239 ? 4.102 -1.355 -8.281 1 98.44 239 ALA B C 1
ATOM 4199 O O . ALA B 1 239 ? 3.908 -2.055 -9.281 1 98.44 239 ALA B O 1
ATOM 4200 N N . THR B 1 240 ? 3.156 -1.102 -7.43 1 97.94 240 THR B N 1
ATOM 4201 C CA . THR B 1 240 ? 1.842 -1.708 -7.613 1 97.94 240 THR B CA 1
ATOM 4202 C C . THR B 1 240 ? 0.839 -0.681 -8.133 1 97.94 240 THR B C 1
ATOM 4204 O O . THR B 1 240 ? -0.371 -0.907 -8.078 1 97.94 240 THR B O 1
ATOM 4207 N N . GLN B 1 241 ? 1.351 0.431 -8.617 1 96.56 241 GLN B N 1
ATOM 4208 C CA . GLN B 1 241 ? 0.493 1.369 -9.336 1 96.56 241 GLN B CA 1
ATOM 4209 C C . GLN B 1 241 ? -0.133 0.714 -10.562 1 96.56 241 GLN B C 1
ATOM 4211 O O . GLN B 1 241 ? 0.494 -0.123 -11.219 1 96.56 241 GLN B O 1
ATOM 4216 N N . ARG B 1 242 ? -1.306 1.158 -10.93 1 96.62 242 ARG B N 1
ATOM 4217 C CA . ARG B 1 242 ? -2.121 0.462 -11.922 1 96.62 242 ARG B CA 1
ATOM 4218 C C . ARG B 1 242 ? -1.435 0.447 -13.281 1 96.62 242 ARG B C 1
ATOM 4220 O O . ARG B 1 242 ? -1.612 -0.49 -14.062 1 96.62 242 ARG B O 1
ATOM 4227 N N . GLN B 1 243 ? -0.596 1.413 -13.539 1 96.44 243 GLN B N 1
ATOM 4228 C CA . GLN B 1 243 ? 0.077 1.459 -14.836 1 96.44 243 GLN B CA 1
ATOM 4229 C C . GLN B 1 243 ? 1.059 0.301 -14.984 1 96.44 243 GLN B C 1
ATOM 4231 O O . GLN B 1 243 ? 1.454 -0.044 -16.094 1 96.44 243 GLN B O 1
ATOM 4236 N N . PHE B 1 244 ? 1.42 -0.33 -13.867 1 98.12 244 PHE B N 1
ATOM 4237 C CA . PHE B 1 244 ? 2.389 -1.419 -13.906 1 98.12 244 PHE B CA 1
ATOM 4238 C C . PHE B 1 244 ? 1.7 -2.766 -13.727 1 98.12 244 PHE B C 1
ATOM 4240 O O . PHE B 1 244 ? 2.363 -3.803 -13.648 1 98.12 244 PHE B O 1
ATOM 4247 N N . VAL B 1 245 ? 0.373 -2.785 -13.641 1 98.5 245 VAL B N 1
ATOM 4248 C CA . VAL B 1 245 ? -0.304 -3.992 -13.18 1 98.5 245 VAL B CA 1
ATOM 4249 C C . VAL B 1 245 ? -1.182 -4.551 -14.297 1 98.5 245 VAL B C 1
ATOM 4251 O O . VAL B 1 245 ? -1.892 -3.803 -14.969 1 98.5 245 VAL B O 1
ATOM 4254 N N . TYR B 1 246 ? -1.063 -5.812 -14.539 1 98.69 246 TYR B N 1
ATOM 4255 C CA . TYR B 1 246 ? -1.97 -6.582 -15.383 1 98.69 246 TYR B CA 1
ATOM 4256 C C . TYR B 1 246 ? -2.93 -7.414 -14.539 1 98.69 246 TYR B C 1
ATOM 4258 O O . TYR B 1 246 ? -2.504 -8.133 -13.633 1 98.69 246 TYR B O 1
ATOM 4266 N N . ALA B 1 247 ? -4.188 -7.242 -14.789 1 98.5 247 ALA B N 1
ATOM 4267 C CA . ALA B 1 247 ? -5.211 -8.062 -14.148 1 98.5 247 ALA B CA 1
ATOM 4268 C C . ALA B 1 247 ? -5.723 -9.141 -15.094 1 98.5 247 ALA B C 1
ATOM 4270 O O . ALA B 1 247 ? -6.34 -8.836 -16.125 1 98.5 247 ALA B O 1
ATOM 4271 N N . HIS B 1 248 ? -5.508 -10.375 -14.766 1 98.75 248 HIS B N 1
ATOM 4272 C CA . HIS B 1 248 ? -5.926 -11.477 -15.625 1 98.75 248 HIS B CA 1
ATOM 4273 C C . HIS B 1 248 ? -7.355 -11.906 -15.312 1 98.75 248 HIS B C 1
ATOM 4275 O O . HIS B 1 248 ? -7.645 -12.359 -14.203 1 98.75 248 HIS B O 1
ATOM 4281 N N . ALA B 1 249 ? -8.125 -11.828 -16.328 1 98.19 249 ALA B N 1
ATOM 4282 C CA . ALA B 1 249 ? -9.492 -12.336 -16.234 1 98.19 249 ALA B CA 1
ATOM 4283 C C . ALA B 1 249 ? -9.562 -13.805 -16.641 1 98.19 249 ALA B C 1
ATOM 4285 O O . ALA B 1 249 ? -9.508 -14.125 -17.828 1 98.19 249 ALA B O 1
ATOM 4286 N N . TRP B 1 250 ? -9.812 -14.609 -15.703 1 98.56 250 TRP B N 1
ATOM 4287 C CA . TRP B 1 250 ? -9.703 -16.047 -15.883 1 98.56 250 TRP B CA 1
ATOM 4288 C C . TRP B 1 250 ? -10.82 -16.578 -16.766 1 98.56 250 TRP B C 1
ATOM 4290 O O . TRP B 1 250 ? -11.969 -16.141 -16.656 1 98.56 250 TRP B O 1
ATOM 4300 N N . GLN B 1 251 ? -10.461 -17.484 -17.609 1 98.19 251 GLN B N 1
ATOM 4301 C CA . GLN B 1 251 ? -11.367 -18.344 -18.344 1 98.19 251 GLN B CA 1
ATOM 4302 C C . GLN B 1 251 ? -11.055 -19.812 -18.094 1 98.19 251 GLN B C 1
ATOM 4304 O O . GLN B 1 251 ? -9.914 -20.172 -17.797 1 98.19 251 GLN B O 1
ATOM 4309 N N . MET B 1 252 ? -12.109 -20.578 -18.172 1 98.06 252 MET B N 1
ATOM 4310 C CA . MET B 1 252 ? -11.875 -22.016 -18.016 1 98.06 252 MET B CA 1
ATOM 4311 C C . MET B 1 252 ? -10.828 -22.516 -19 1 98.06 252 MET B C 1
ATOM 4313 O O . MET B 1 252 ? -10.828 -22.109 -20.156 1 98.06 252 MET B O 1
ATOM 4317 N N . ASP B 1 253 ? -9.852 -23.328 -18.516 1 98.38 253 ASP B N 1
ATOM 4318 C CA . ASP B 1 253 ? -8.789 -23.984 -19.266 1 98.38 253 ASP B CA 1
ATOM 4319 C C . ASP B 1 253 ? -7.656 -23.016 -19.578 1 98.38 253 ASP B C 1
ATOM 4321 O O . ASP B 1 253 ? -6.848 -23.266 -20.484 1 98.38 253 ASP B O 1
ATOM 4325 N N . ASP B 1 254 ? -7.652 -21.906 -18.844 1 98.69 254 ASP B N 1
ATOM 4326 C CA . ASP B 1 254 ? -6.473 -21.047 -18.891 1 98.69 254 ASP B CA 1
ATOM 4327 C C . ASP B 1 254 ? -5.277 -21.719 -18.219 1 98.69 254 ASP B C 1
ATOM 4329 O O . ASP B 1 254 ? -5.418 -22.344 -17.172 1 98.69 254 ASP B O 1
ATOM 4333 N N . LEU B 1 255 ? -4.176 -21.641 -18.828 1 98.69 255 LEU B N 1
ATOM 4334 C CA . LEU B 1 255 ? -2.865 -21.844 -18.219 1 98.69 255 LEU B CA 1
ATOM 4335 C C . LEU B 1 255 ? -2.061 -20.547 -18.219 1 98.69 255 LEU B C 1
ATOM 4337 O O . LEU B 1 255 ? -1.727 -20.016 -19.281 1 98.69 255 LEU B O 1
ATOM 4341 N N . VAL B 1 256 ? -1.781 -19.984 -17.016 1 98.88 256 VAL B N 1
ATOM 4342 C CA . VAL B 1 256 ? -1.054 -18.734 -16.875 1 98.88 256 VAL B CA 1
ATOM 4343 C C . VAL B 1 256 ? 0.315 -18.984 -16.25 1 98.88 256 VAL B C 1
ATOM 4345 O O . VAL B 1 256 ? 0.417 -19.672 -15.219 1 98.88 256 VAL B O 1
ATOM 4348 N N . MET B 1 257 ? 1.331 -18.516 -16.906 1 98.62 257 MET B N 1
ATOM 4349 C CA . MET B 1 257 ? 2.707 -18.672 -16.453 1 98.62 257 MET B CA 1
ATOM 4350 C C . MET B 1 257 ? 3.389 -17.328 -16.281 1 98.62 257 MET B C 1
ATOM 4352 O O . MET B 1 257 ? 3.201 -16.422 -17.109 1 98.62 257 MET B O 1
ATOM 4356 N N . TRP B 1 258 ? 4.176 -17.172 -15.195 1 98.38 258 TRP B N 1
ATOM 4357 C CA . TRP B 1 258 ? 4.832 -15.883 -15.047 1 98.38 258 TRP B CA 1
ATOM 4358 C C . TRP B 1 258 ? 6.227 -16.047 -14.453 1 98.38 258 TRP B C 1
ATOM 4360 O O . TRP B 1 258 ? 6.539 -17.078 -13.859 1 98.38 258 TRP B O 1
ATOM 4370 N N . ASN B 1 259 ? 7.023 -15.062 -14.711 1 95.81 259 ASN B N 1
ATOM 4371 C CA . ASN B 1 259 ? 8.391 -14.953 -14.219 1 95.81 259 ASN B CA 1
ATOM 4372 C C . ASN B 1 259 ? 8.445 -14.273 -12.852 1 95.81 259 ASN B C 1
ATOM 4374 O O . ASN B 1 259 ? 8.266 -13.062 -12.742 1 95.81 259 ASN B O 1
ATOM 4378 N N . ASN B 1 260 ? 8.805 -15.039 -11.797 1 96 260 ASN B N 1
ATOM 4379 C CA . ASN B 1 260 ? 8.789 -14.516 -10.438 1 96 260 ASN B CA 1
ATOM 4380 C C . ASN B 1 260 ? 9.961 -13.578 -10.18 1 96 260 ASN B C 1
ATOM 4382 O O . ASN B 1 260 ? 9.898 -12.734 -9.281 1 96 260 ASN B O 1
ATOM 4386 N N . ALA B 1 261 ? 10.984 -13.633 -10.984 1 92 261 ALA B N 1
ATOM 4387 C CA . ALA B 1 261 ? 12.148 -12.781 -10.773 1 92 261 ALA B CA 1
ATOM 4388 C C . ALA B 1 261 ? 11.844 -11.328 -11.133 1 92 261 ALA B C 1
ATOM 4390 O O . ALA B 1 261 ? 12.547 -10.414 -10.695 1 92 261 ALA B O 1
ATOM 4391 N N . ALA B 1 262 ? 10.766 -11.172 -11.898 1 95.69 262 ALA B N 1
ATOM 4392 C CA . ALA B 1 262 ? 10.516 -9.828 -12.398 1 95.69 262 ALA B CA 1
ATOM 4393 C C . ALA B 1 262 ? 9.07 -9.406 -12.148 1 95.69 262 ALA B C 1
ATOM 4395 O O . ALA B 1 262 ? 8.539 -8.531 -12.836 1 95.69 262 ALA B O 1
ATOM 4396 N N . SER B 1 263 ? 8.422 -10.125 -11.195 1 98.12 263 SER B N 1
ATOM 4397 C CA . SER B 1 263 ? 7.023 -9.781 -10.977 1 98.12 263 SER B CA 1
ATOM 4398 C C . SER B 1 263 ? 6.625 -10.008 -9.516 1 98.12 263 SER B C 1
ATOM 4400 O O . SER B 1 263 ? 7.297 -10.742 -8.789 1 98.12 263 SER B O 1
ATOM 4402 N N . MET B 1 264 ? 5.648 -9.336 -9.086 1 98.69 264 MET B N 1
ATOM 4403 C CA . MET B 1 264 ? 4.801 -9.703 -7.961 1 98.69 264 MET B CA 1
ATOM 4404 C C . MET B 1 264 ? 3.387 -10.023 -8.422 1 98.69 264 MET B C 1
ATOM 4406 O O . MET B 1 264 ? 2.973 -9.609 -9.508 1 98.69 264 MET B O 1
ATOM 4410 N N . HIS B 1 265 ? 2.754 -10.805 -7.688 1 98.75 265 HIS B N 1
ATOM 4411 C CA . HIS B 1 265 ? 1.354 -11.07 -8 1 98.75 265 HIS B CA 1
ATOM 4412 C C . HIS B 1 265 ? 0.521 -11.203 -6.734 1 98.75 265 HIS B C 1
ATOM 4414 O O . HIS B 1 265 ? 1.069 -11.297 -5.633 1 98.75 265 HIS B O 1
ATOM 4420 N N . ARG B 1 266 ? -0.797 -11.133 -6.906 1 98.19 266 ARG B N 1
ATOM 4421 C CA . ARG B 1 266 ? -1.724 -11.352 -5.797 1 98.19 266 ARG B CA 1
ATOM 4422 C C . ARG B 1 266 ? -3.076 -11.844 -6.305 1 98.19 266 ARG B C 1
ATOM 4424 O O . ARG B 1 266 ? -3.453 -11.57 -7.445 1 98.19 266 ARG B O 1
ATOM 4431 N N . ALA B 1 267 ? -3.684 -12.594 -5.422 1 96.88 267 ALA B N 1
ATOM 4432 C CA . ALA B 1 267 ? -5.094 -12.914 -5.625 1 96.88 267 ALA B CA 1
ATOM 4433 C C . ALA B 1 267 ? -5.992 -11.781 -5.117 1 96.88 267 ALA B C 1
ATOM 4435 O O . ALA B 1 267 ? -5.68 -11.141 -4.113 1 96.88 267 ALA B O 1
ATOM 4436 N N . LEU B 1 268 ? -7.051 -11.547 -5.816 1 94.94 268 LEU B N 1
ATOM 4437 C CA . LEU B 1 268 ? -8.055 -10.625 -5.301 1 94.94 268 LEU B CA 1
ATOM 4438 C C . LEU B 1 268 ? -9.078 -11.359 -4.438 1 94.94 268 LEU B C 1
ATOM 4440 O O . LEU B 1 268 ? -9.312 -12.547 -4.625 1 94.94 268 LEU B O 1
ATOM 4444 N N . PRO B 1 269 ? -9.594 -10.633 -3.5 1 90.94 269 PRO B N 1
ATOM 4445 C CA . PRO B 1 269 ? -10.594 -11.273 -2.639 1 90.94 269 PRO B CA 1
ATOM 4446 C C . PRO B 1 269 ? -11.789 -11.82 -3.422 1 90.94 269 PRO B C 1
ATOM 4448 O O . PRO B 1 269 ? -12.195 -11.219 -4.422 1 90.94 269 PRO B O 1
ATOM 4451 N N . TYR B 1 270 ? -12.258 -12.953 -2.961 1 90.5 270 TYR B N 1
ATOM 4452 C CA . TYR B 1 270 ? -13.438 -13.602 -3.516 1 90.5 270 TYR B CA 1
ATOM 4453 C C . TYR B 1 270 ? -14.461 -13.898 -2.424 1 90.5 270 TYR B C 1
ATOM 4455 O O . TYR B 1 270 ? -14.18 -14.664 -1.497 1 90.5 270 TYR B O 1
ATOM 4463 N N . THR B 1 271 ? -15.617 -13.234 -2.611 1 81.81 271 THR B N 1
ATOM 4464 C CA . THR B 1 271 ? -16.625 -13.359 -1.572 1 81.81 271 THR B CA 1
ATOM 4465 C C . THR B 1 271 ? -17.812 -14.195 -2.066 1 81.81 271 THR B C 1
ATOM 4467 O O . THR B 1 271 ? -18.844 -14.273 -1.401 1 81.81 271 THR B O 1
ATOM 4470 N N . GLY B 1 272 ? -17.656 -14.789 -3.227 1 86.31 272 GLY B N 1
ATOM 4471 C CA . GLY B 1 272 ? -18.734 -15.609 -3.768 1 86.31 272 GLY B CA 1
ATOM 4472 C C . GLY B 1 272 ? -18.828 -16.969 -3.117 1 86.31 272 GLY B C 1
ATOM 4473 O O . GLY B 1 272 ? -17.953 -17.359 -2.34 1 86.31 272 GLY B O 1
ATOM 4474 N N . THR B 1 273 ? -19.859 -17.688 -3.49 1 90.69 273 THR B N 1
ATOM 4475 C CA . THR B 1 273 ? -20.109 -18.984 -2.875 1 90.69 273 THR B CA 1
ATOM 4476 C C . THR B 1 273 ? -19.719 -20.109 -3.824 1 90.69 273 THR B C 1
ATOM 4478 O O . THR B 1 273 ? -19.562 -21.25 -3.396 1 90.69 273 THR B O 1
ATOM 4481 N N . GLU B 1 274 ? -19.656 -19.797 -5.059 1 95.94 274 GLU B N 1
ATOM 4482 C CA . GLU B 1 274 ? -19.25 -20.828 -6.012 1 95.94 274 GLU B CA 1
ATOM 4483 C C . GLU B 1 274 ? -17.797 -21.25 -5.793 1 95.94 274 GLU B C 1
ATOM 4485 O O . GLU B 1 274 ? -16.953 -20.422 -5.469 1 95.94 274 GLU B O 1
ATOM 4490 N N . PRO B 1 275 ? -17.562 -22.547 -6.004 1 95.69 275 PRO B N 1
ATOM 4491 C CA . PRO B 1 275 ? -16.188 -23.016 -5.766 1 95.69 275 PRO B CA 1
ATOM 4492 C C . PRO B 1 275 ? -15.203 -22.5 -6.801 1 95.69 275 PRO B C 1
ATOM 4494 O O . PRO B 1 275 ? -15.547 -22.328 -7.969 1 95.69 275 PRO B O 1
ATOM 4497 N N . ARG B 1 276 ? -14.07 -22.312 -6.34 1 96.06 276 ARG B N 1
ATOM 4498 C CA . ARG B 1 276 ? -12.922 -21.922 -7.152 1 96.06 276 ARG B CA 1
ATOM 4499 C C . ARG B 1 276 ? -11.703 -22.781 -6.82 1 96.06 276 ARG B C 1
ATOM 4501 O O . ARG B 1 276 ? -11.391 -23 -5.645 1 96.06 276 ARG B O 1
ATOM 4508 N N . LEU B 1 277 ? -11.016 -23.297 -7.875 1 94.81 277 LEU B N 1
ATOM 4509 C CA . LEU B 1 277 ? -9.805 -24.078 -7.688 1 94.81 277 LEU B CA 1
ATOM 4510 C C . LEU B 1 277 ? -8.836 -23.875 -8.852 1 94.81 277 LEU B C 1
ATOM 4512 O O . LEU B 1 277 ? -9.164 -24.203 -9.992 1 94.81 277 LEU B O 1
ATOM 4516 N N . LEU B 1 278 ? -7.754 -23.328 -8.578 1 96.06 278 LEU B N 1
ATOM 4517 C CA . LEU B 1 278 ? -6.605 -23.266 -9.477 1 96.06 278 LEU B CA 1
ATOM 4518 C C . LEU B 1 278 ? -5.488 -24.188 -8.992 1 96.06 278 LEU B C 1
ATOM 4520 O O . LEU B 1 278 ? -5.285 -24.344 -7.781 1 96.06 278 LEU B O 1
ATOM 4524 N N . ARG B 1 279 ? -4.824 -24.781 -9.93 1 94.69 279 ARG B N 1
ATOM 4525 C CA . ARG B 1 279 ? -3.691 -25.641 -9.594 1 94.69 279 ARG B CA 1
ATOM 4526 C C . ARG B 1 279 ? -2.371 -24.906 -9.836 1 94.69 279 ARG B C 1
ATOM 4528 O O . ARG B 1 279 ? -2.104 -24.453 -10.953 1 94.69 279 ARG B O 1
ATOM 4535 N N . TRP B 1 280 ? -1.615 -24.875 -8.773 1 95.38 280 TRP B N 1
ATOM 4536 C CA . TRP B 1 280 ? -0.322 -24.203 -8.789 1 95.38 280 TRP B CA 1
ATOM 4537 C C . TRP B 1 280 ? 0.809 -25.203 -9.023 1 95.38 280 TRP B C 1
ATOM 4539 O O . TRP B 1 280 ? 0.802 -26.297 -8.461 1 95.38 280 TRP B O 1
ATOM 4549 N N . SER B 1 281 ? 1.79 -24.844 -9.852 1 94.44 281 SER B N 1
ATOM 4550 C CA . SER B 1 281 ? 3.064 -25.547 -10.023 1 94.44 281 SER B CA 1
ATOM 4551 C C . SER B 1 281 ? 4.199 -24.547 -10.258 1 94.44 281 SER B C 1
ATOM 4553 O O . SER B 1 281 ? 3.971 -23.438 -10.727 1 94.44 281 SER B O 1
ATOM 4555 N N . GLY B 1 282 ? 5.391 -24.891 -9.852 1 94.81 282 GLY B N 1
ATOM 4556 C CA . GLY B 1 282 ? 6.527 -24 -10.023 1 94.81 282 GLY B CA 1
ATOM 4557 C C . GLY B 1 282 ? 7.84 -24.75 -10.234 1 94.81 282 GLY B C 1
ATOM 4558 O O . GLY B 1 282 ? 7.914 -25.953 -10.023 1 94.81 282 GLY B O 1
ATOM 4559 N N . VAL B 1 283 ? 8.797 -24.031 -10.75 1 95.12 283 VAL B N 1
ATOM 4560 C CA . VAL B 1 283 ? 10.156 -24.547 -10.898 1 95.12 283 VAL B CA 1
ATOM 4561 C C . VAL B 1 283 ? 11.148 -23.594 -10.234 1 95.12 283 VAL B C 1
ATOM 4563 O O . VAL B 1 283 ? 10.891 -22.391 -10.141 1 95.12 283 VAL B O 1
ATOM 4566 N N . THR B 1 284 ? 12.188 -24.109 -9.789 1 92 284 THR B N 1
ATOM 4567 C CA . THR B 1 284 ? 13.164 -23.375 -9 1 92 284 THR B CA 1
ATOM 4568 C C . THR B 1 284 ? 14.141 -22.625 -9.914 1 92 284 THR B C 1
ATOM 4570 O O . THR B 1 284 ? 14.32 -23 -11.07 1 92 284 THR B O 1
ATOM 4573 N N . GLU B 1 285 ? 14.695 -21.562 -9.305 1 87.12 285 GLU B N 1
ATOM 4574 C CA . GLU B 1 285 ? 15.734 -20.797 -9.992 1 87.12 285 GLU B CA 1
ATOM 4575 C C . GLU B 1 285 ? 17.062 -21.562 -10.016 1 87.12 285 GLU B C 1
ATOM 4577 O O . GLU B 1 285 ? 17.516 -22.031 -8.977 1 87.12 285 GLU B O 1
ATOM 4582 N N . LEU B 1 286 ? 17.594 -21.922 -11.156 1 73.94 286 LEU B N 1
ATOM 4583 C CA . LEU B 1 286 ? 18.797 -22.75 -11.297 1 73.94 286 LEU B CA 1
ATOM 4584 C C . LEU B 1 286 ? 20.047 -21.938 -11.031 1 73.94 286 LEU B C 1
ATOM 4586 O O . LEU B 1 286 ? 21.031 -22.469 -10.508 1 73.94 286 LEU B O 1
ATOM 4590 N N . GLU B 1 287 ? 20.062 -20.672 -11.461 1 69.56 287 GLU B N 1
ATOM 4591 C CA . GLU B 1 287 ? 21.203 -19.812 -11.164 1 69.56 287 GLU B CA 1
ATOM 4592 C C . GLU B 1 287 ? 20.766 -18.547 -10.43 1 69.56 287 GLU B C 1
ATOM 4594 O O . GLU B 1 287 ? 19.75 -17.938 -10.789 1 69.56 287 GLU B O 1
ATOM 4599 N N . PRO B 1 288 ? 21.547 -18.438 -9.25 1 61.38 288 PRO B N 1
ATOM 4600 C CA . PRO B 1 288 ? 21.188 -17.219 -8.516 1 61.38 288 PRO B CA 1
ATOM 4601 C C . PRO B 1 288 ? 21.25 -15.961 -9.391 1 61.38 288 PRO B C 1
ATOM 4603 O O . PRO B 1 288 ? 22.125 -15.852 -10.25 1 61.38 288 PRO B O 1
ATOM 4606 N N . VAL B 1 289 ? 20.219 -15.328 -9.578 1 60.19 289 VAL B N 1
ATOM 4607 C CA . VAL B 1 289 ? 20.281 -13.984 -10.141 1 60.19 289 VAL B CA 1
ATOM 4608 C C . VAL B 1 289 ? 20.547 -12.977 -9.031 1 60.19 289 VAL B C 1
ATOM 4610 O O . VAL B 1 289 ? 20.078 -13.141 -7.906 1 60.19 289 VAL B O 1
#

InterPro domains:
  IPR003819 TauD/TfdA-like domain [PF02668] (5-279)
  IPR042098 Glutarate 2-hydroxylase superfamily [G3DSA:3.60.130.10] (1-289)
  IPR051178 TfdA dioxygenase [PTHR43779] (2-279)

Organism: Bordetella pertussis (strain Tohama I / ATCC BAA-589 / NCTC 13251) (NCBI:txid257313)